Protein 7BYY (pdb70)

Sequence (708 aa):
TLPIVLSCNYQSDITYPGQKQFDCGNPVIDKFVRASLKKSVRNSDCAAKALIDRQSGELIGICTFTAYSLEKQRVSGVLQGSQPSEIGVVRLVMLGVARKYQKRGFDQDLLCDFFEHVKIIHQALPIKGVYLDADPAAINFYARLGFVQLSATPNAFGAVPMFLAIQHILAALEHHHHHHLPIVLSCNYQSDITYPGQKQFDCGNPVIDKFVRASLKKSVRNSDCAAKALIDRQSGELIGICTFTAYSLEKQRVSGVLQGSQPSEIGVVRLVMLGVARKYQKRGFDQDLLCDFFEHVKIIHQALPIKGVYLDADPAAINFYARLGFVQLSATPNAFGAVPMFLAIQHILAALEHHHHHHIVLSCNYQSDITYPGQKQFDCGNPVIDKFVRASLKKSVRNSDCAAKALIDRQSGELIGICTFTAYSLEKQRVSGVLQGSQPSEIGVVRLVMLGVARKYQKRGFDQDLLCDFFEHVKIIHQALPIKGVYLDADPAAINFYARLGFVQLSATPNAFGAVPMFLAIQHILAALEHHHHHPIVLSCNYQSDITYPGQKQFDCGNPVIDKFVRASLKKSVRNSDCAAKALIDRQSGELIGICTFTAYSLEKQRVSGVLQGSQPSEIGVVRLVMLGVARKYQKRGFDQDLLCDFFEHVKIIHQALPIKGVYLDADPAAINFYARLGFVQLSATPNAFGAVPMFLAIQHILAALEH

Secondary structure (DSSP, 8-state):
---SEEEEEPPTT---TTTTT---S-HHHHHIIIIIHHHHHHTTS-EEEEEEETTT--EEEEEEEEEEEEEGGGTTTTS-S---SEEEEEEEEEEEE-GGG-SSSHHHHHHHHHHHHHHHHHHHS---EEEEEE-GGGHHHHHTTT-EE--S--SSSS-EEEEEEHHHHHHHHHHHHHH-/---EEEEE--TTS--TTTTT---S-HHHHHIIIIIHHHHHHTTS-EEEEEEETTT--EEEEEEEEEEEEETTTTTTTS-S---SEEEEEEEEEEEE-GGGTTSSHHHHHHHHHHHHHHHHHTTS---EEEEEE-HHHHHHHHHTT-EE--S--TTTS-EEEEEEHHHHHHHHHTS----/-EEEEE--SS---TTSSS---S-HHHHHIIIIIHHHHHHTTS-EEEEEEETTT--EEEEEEEEEEEEEHHHHTTSS-S---SEEEEEEEEEEEE-SSSTTSSHHHHHHHHHHHHHHHHHHHS---EEEEEE-GGGHHHHHTTT-EES-SS--SSS-EEEEEEHHHHHHHHHHHHT-/--EEEEE--TTS--TTGGG---SSHHHHHHHHHTHHHHHHTTS-EEEEEEETTT--EEEEEEEEEEEEEGGGTTTTSSS---SEEEEEEEEEEEE-GGGTTSSHHHHHHHHHHHHHHHHHTTS---EEEEEE-TTSHHHHHHTT-EE--SS-SSSS-EEEEEEHHHHHHHTT-

Solvent-accessible surface area: 36130 Å² total; per-residue (Å²): 188,133,75,110,36,64,52,38,69,15,102,23,109,73,70,37,70,37,5,157,126,7,65,8,53,38,102,97,16,13,138,34,2,98,62,40,1,63,141,15,27,148,55,17,34,6,10,3,15,0,1,10,24,93,145,66,18,41,3,2,0,0,0,0,0,18,2,23,9,2,92,92,116,103,2,83,68,36,18,133,66,106,38,46,69,78,2,8,0,0,54,6,53,30,22,7,5,6,142,144,24,65,210,154,42,25,52,86,62,0,2,38,48,0,9,57,21,0,71,95,2,32,121,13,0,19,1,7,0,0,11,4,64,2,40,80,103,28,41,109,26,18,47,164,46,45,6,65,71,44,47,90,89,65,110,118,130,28,12,7,16,0,0,7,5,4,99,114,0,51,61,50,4,98,136,80,93,154,148,166,186,23,128,52,68,72,23,79,12,101,17,129,77,112,9,72,39,12,159,121,12,73,9,44,56,84,105,23,9,145,39,1,89,60,47,0,51,126,13,26,143,66,21,41,10,18,4,22,1,4,7,4,126,141,49,15,35,2,0,0,0,0,1,0,24,3,29,7,2,94,106,135,85,7,75,86,61,20,148,67,104,23,52,96,51,3,10,0,0,60,6,56,32,31,7,12,6,110,145,18,48,177,138,37,24,48,72,76,0,1,52,38,0,13,78,22,0,64,97,1,30,132,13,0,22,1,10,0,0,4,2,40,1,65,74,94,28,31,116,34,14,49,142,45,38,4,61,80,38,47,89,68,54,133,54,206,34,13,7,12,0,0,6,11,6,91,115,1,61,64,56,22,117,150,126,147,134,151,222,141,30,94,50,44,60,12,107,45,112,75,75,50,80,20,2,156,134,3,53,10,55,55,96,84,8,14,136,34,0,100,87,51,0,48,147,15,21,147,51,19,35,10,2,0,37,0,4,17,27,148,154,67,17,69,4,0,0,0,1,2,0,24,3,37,10,8,97,71,150,147,6,70,69,34,26,128,57,92,26,46,78,40,2,2,0,0,52,1,49,37,25,2,8,11,141,150,26,56,198,134,26,19,34,78,67,6,2,48,40,0,17,48,12,0,64,94,2,26,126,16,0,16,0,6,0,0,14,4,31,2,80,72,92,30,30,100,34,16,46,181,64,37,8,77,82,31,48,91,93,82,59,115,200,26,19,6,16,1,2,7,12,7,88,118,1,64,55,56,14,97,129,119,130,122,209,111,110,47,60,78,19,78,11,88,10,116,66,107,15,74,43,2,81,147,8,88,5,48,53,112,108,15,11,151,42,0,100,59,37,0,42,103,15,27,144,67,29,18,15,18,2,38,1,5,10,14,163,128,62,17,32,2,0,1,0,0,2,1,6,0,17,12,4,88,50,159,108,4,78,79,43,33,151,68,100,16,56,71,69,4,10,0,0,48,2,66,27,21,3,23,7,153,146,22,43,177,151,39,27,42,66,61,2,2,59,34,0,10,85,25,0,55,83,2,31,126,16,0,27,0,20,0,0,12,2,42,0,55,98,85,31,34,125,28,16,45,144,48,42,9,67,97,47,44,96,88,79,75,82,196,26,11,19,16,1,0,7,14,14,123,94,0,63,58,64,33,140,201

Organism: Escherichia coli (NCBI:txid562)

B-factor: mean 73.0, std 27.79, range [23.51, 175.71]

Foldseek 3Di:
DDDFKDKDWDALVDDFPCQLQQAFPDVVVRVCSNPPVSVCVVVPVWTKMFIAGPPRRHTFKMWTKDKDKDAPVLQPVPDDDDDDRIFIEIETEDITGRPVCPPPCVSVVRVLVVLVVRVVVCVVPNGFWYKYFDAPVCPVVVVVQAWDFRDCDHDPHNTGIITHTNVSSVVVNVVVVVVD/DFDKDWAWDALVDDAPCQLPQAFPDVVLNVCSNPPPSVCVVVPVWTWIFIARVVRRHTFKIKTKDKDKAAPVQCPPPDDDDDDGIFTAIETEDITGGPVNPPPCVSVVVVLVVLVVVVVVCVVPNHFWYKYFAAPVCPVVVVVVQKDFRDPDNPPPNTGMITHTNVVSVVVNVPDDDDD/DKDKDWDDLPDDFACQLPFAFPDVVVNVCSNPVVSVCVVVVVWIKMFIADPPRRHTFKIKTKDKDWDAVLLVPPPDPDDDDGIFIAIETEDIGGGPVCPPVPVSVVVVLVVLVVRVVVCVVPNHQWYKYFAAPVCPVVVVVVPWAFSDDDHDPPGTGIITDGNVVSVVVNVVVVVD/DDKDWAWDALVDDAPCQLVFAFPDVVVSVCRNPPVSPCVVVLVWTWIFIAPPVHRHTFKIKIKDKDKDACVQCVVPDPDDDDRIFIAIETEDITGGPVCPPPCVSVVVVLVVLVVVVVVCVVPNGFWYKYFAAPPCPVVVVVVAKDFRDDAHPPPRTTMIIHGNVVSVVVNVD

Structure (mmCIF, N/CA/C/O backbone):
data_7BYY
#
_entry.id   7BYY
#
_cell.length_a   70.180
_cell.length_b   45.220
_cell.length_c   120.380
_cell.angle_alpha   90.000
_cell.angle_beta   92.770
_cell.angle_gamma   90.000
#
_symmetry.space_group_name_H-M   'P 1 21 1'
#
loop_
_entity.id
_entity.type
_entity.pdbx_description
1 polymer Acetyltransferase
2 water water
#
loop_
_atom_site.group_PDB
_atom_site.id
_atom_site.type_symbol
_atom_site.label_atom_id
_atom_site.label_alt_id
_atom_site.label_comp_id
_atom_site.label_asym_id
_atom_site.label_entity_id
_atom_site.label_seq_id
_atom_site.pdbx_PDB_ins_code
_atom_site.Cartn_x
_atom_site.Cartn_y
_atom_site.Cartn_z
_atom_site.occupancy
_atom_site.B_iso_or_equiv
_atom_site.auth_seq_id
_atom_site.auth_comp_id
_atom_site.auth_asym_id
_atom_site.auth_atom_id
_atom_site.pdbx_PDB_model_num
ATOM 1 N N . THR A 1 9 ? 49.561 -48.149 82.347 1.00 109.48 9 THR A N 1
ATOM 2 C CA . THR A 1 9 ? 50.491 -47.035 82.196 1.00 109.13 9 THR A CA 1
ATOM 3 C C . THR A 1 9 ? 49.925 -45.974 81.256 1.00 109.02 9 THR A C 1
ATOM 4 O O . THR A 1 9 ? 50.173 -46.000 80.050 1.00 109.34 9 THR A O 1
ATOM 8 N N . LEU A 1 10 ? 49.165 -45.040 81.823 1.00 108.79 10 LEU A N 1
ATOM 9 C CA . LEU A 1 10 ? 48.538 -43.997 81.029 1.00 105.00 10 LEU A CA 1
ATOM 10 C C . LEU A 1 10 ? 49.588 -43.027 80.485 1.00 100.35 10 LEU A C 1
ATOM 11 O O . LEU A 1 10 ? 50.587 -42.742 81.150 1.00 100.90 10 LEU A O 1
ATOM 16 N N . PRO A 1 11 ? 49.381 -42.507 79.276 1.00 92.02 11 PRO A N 1
ATOM 17 C CA . PRO A 1 11 ? 50.339 -41.548 78.717 1.00 85.37 11 PRO A CA 1
ATOM 18 C C . PRO A 1 11 ? 50.372 -40.262 79.525 1.00 77.92 11 PRO A C 1
ATOM 19 O O . PRO A 1 11 ? 49.378 -39.846 80.125 1.00 78.53 11 PRO A O 1
ATOM 23 N N . ILE A 1 12 ? 51.541 -39.631 79.536 1.00 70.47 12 ILE A N 1
ATOM 24 C CA . ILE A 1 12 ? 51.743 -38.437 80.349 1.00 66.13 12 ILE A CA 1
ATOM 25 C C . ILE A 1 12 ? 51.324 -37.177 79.603 1.00 58.95 12 ILE A C 1
ATOM 26 O O . ILE A 1 12 ? 50.685 -36.293 80.179 1.00 57.69 12 ILE A O 1
ATOM 31 N N . VAL A 1 13 ? 51.664 -37.076 78.322 1.00 54.29 13 VAL A N 1
ATOM 32 C CA . VAL A 1 13 ? 51.232 -35.968 77.481 1.00 50.61 13 VAL A CA 1
ATOM 33 C C . VAL A 1 13 ? 50.232 -36.495 76.462 1.00 50.53 13 VAL A C 1
ATOM 34 O O . VAL A 1 13 ? 50.256 -37.671 76.082 1.00 50.94 13 VAL A O 1
ATOM 38 N N . LEU A 1 14 ? 49.338 -35.611 76.025 1.00 50.81 14 LEU A N 1
ATOM 39 C CA . LEU A 1 14 ? 48.286 -35.958 75.084 1.00 48.15 14 LEU A CA 1
ATOM 40 C C . LEU A 1 14 ? 48.356 -35.050 73.865 1.00 45.88 14 LEU A C 1
ATOM 41 O O . LEU A 1 14 ? 48.715 -33.873 73.965 1.00 44.17 14 LEU A O 1
ATOM 46 N N . SER A 1 15 ? 48.016 -35.614 72.710 1.00 49.92 15 SER A N 1
ATOM 47 C CA . SER A 1 15 ? 47.932 -34.868 71.463 1.00 52.79 15 SER A CA 1
ATOM 48 C C . SER A 1 15 ? 46.467 -34.596 71.148 1.00 52.47 15 SER A C 1
ATOM 49 O O . SER A 1 15 ? 45.651 -35.524 71.123 1.00 50.14 15 SER A O 1
ATOM 52 N N . CYS A 1 16 ? 46.135 -33.327 70.920 1.00 54.00 16 CYS A N 1
ATOM 53 C CA . CYS A 1 16 ? 44.759 -32.924 70.674 1.00 55.03 16 CYS A CA 1
ATOM 54 C C . CYS A 1 16 ? 44.708 -31.929 69.528 1.00 53.85 16 CYS A C 1
ATOM 55 O O . CYS A 1 16 ? 45.599 -31.087 69.389 1.00 55.04 16 CYS A O 1
ATOM 58 N N . ASN A 1 17 ? 43.666 -32.036 68.707 1.00 50.82 17 ASN A N 1
ATOM 59 C CA . ASN A 1 17 ? 43.321 -30.958 67.790 1.00 46.90 17 ASN A CA 1
ATOM 60 C C . ASN A 1 17 ? 42.759 -29.800 68.599 1.00 43.26 17 ASN A C 1
ATOM 61 O O . ASN A 1 17 ? 41.727 -29.946 69.261 1.00 43.26 17 ASN A O 1
ATOM 66 N N . TYR A 1 18 ? 43.441 -28.659 68.565 1.00 42.94 18 TYR A N 1
ATOM 67 C CA . TYR A 1 18 ? 43.064 -27.554 69.436 1.00 46.30 18 TYR A CA 1
ATOM 68 C C . TYR A 1 18 ? 41.662 -27.060 69.107 1.00 52.67 18 TYR A C 1
ATOM 69 O O . TYR A 1 18 ? 41.336 -26.798 67.945 1.00 51.84 18 TYR A O 1
ATOM 78 N N . GLN A 1 19 ? 40.833 -26.933 70.139 1.00 62.66 19 GLN A N 1
ATOM 79 C CA . GLN A 1 19 ? 39.481 -26.407 70.010 1.00 65.95 19 GLN A CA 1
ATOM 80 C C . GLN A 1 19 ? 39.488 -24.926 70.365 1.00 66.20 19 GLN A C 1
ATOM 81 O O . GLN A 1 19 ? 40.044 -24.533 71.396 1.00 67.29 19 GLN A O 1
ATOM 87 N N . SER A 1 20 ? 38.866 -24.109 69.509 1.00 60.93 20 SER A N 1
ATOM 88 C CA . SER A 1 20 ? 38.896 -22.662 69.694 1.00 57.39 20 SER A CA 1
ATOM 89 C C . SER A 1 20 ? 38.178 -22.209 70.959 1.00 50.23 20 SER A C 1
ATOM 90 O O . SER A 1 20 ? 38.465 -21.114 71.455 1.00 45.25 20 SER A O 1
ATOM 93 N N . ASP A 1 21 ? 37.262 -23.015 71.494 1.00 48.29 21 ASP A N 1
ATOM 94 C CA . ASP A 1 21 ? 36.517 -22.654 72.693 1.00 49.72 21 ASP A CA 1
ATOM 95 C C . ASP A 1 21 ? 37.173 -23.157 73.973 1.00 45.57 21 ASP A C 1
ATOM 96 O O . ASP A 1 21 ? 36.544 -23.114 75.036 1.00 46.03 21 ASP A O 1
ATOM 101 N N . ILE A 1 22 ? 38.420 -23.616 73.900 1.00 42.49 22 ILE A N 1
ATOM 102 C CA . ILE A 1 22 ? 39.142 -24.147 75.048 1.00 40.10 22 ILE A CA 1
ATOM 103 C C . ILE A 1 22 ? 40.368 -23.278 75.295 1.00 36.00 22 ILE A C 1
ATOM 104 O O . ILE A 1 22 ? 41.026 -22.835 74.348 1.00 34.98 22 ILE A O 1
ATOM 109 N N . THR A 1 23 ? 40.657 -23.015 76.569 1.00 37.29 23 THR A N 1
ATOM 110 C CA . THR A 1 23 ? 41.849 -22.277 76.979 1.00 37.49 23 THR A CA 1
ATOM 111 C C . THR A 1 23 ? 42.588 -23.107 78.018 1.00 41.70 23 THR A C 1
ATOM 112 O O . THR A 1 23 ? 42.109 -23.263 79.146 1.00 39.18 23 THR A O 1
ATOM 116 N N . TYR A 1 24 ? 43.753 -23.630 77.644 1.00 41.21 24 TYR A N 1
ATOM 117 C CA . TYR A 1 24 ? 44.547 -24.451 78.543 1.00 41.11 24 TYR A CA 1
ATOM 118 C C . TYR A 1 24 ? 45.373 -23.582 79.487 1.00 38.07 24 TYR A C 1
ATOM 119 O O . TYR A 1 24 ? 45.662 -22.420 79.186 1.00 38.12 24 TYR A O 1
ATOM 128 N N . PRO A 1 25 ? 45.751 -24.118 80.650 1.00 39.42 25 PRO A N 1
ATOM 129 C CA . PRO A 1 25 ? 46.709 -23.407 81.506 1.00 40.93 25 PRO A CA 1
ATOM 130 C C . PRO A 1 25 ? 48.006 -23.138 80.759 1.00 42.00 25 PRO A C 1
ATOM 131 O O . PRO A 1 25 ? 48.534 -24.006 80.059 1.00 40.29 25 PRO A O 1
ATOM 135 N N . GLY A 1 26 ? 48.513 -21.916 80.907 1.00 43.59 26 GLY A N 1
ATOM 136 C CA . GLY A 1 26 ? 49.707 -21.489 80.213 1.00 42.80 26 GLY A CA 1
ATOM 137 C C . GLY A 1 26 ? 49.481 -20.956 78.816 1.00 43.76 26 GLY A C 1
ATOM 138 O O . GLY A 1 26 ? 50.408 -20.381 78.236 1.00 47.19 26 GLY A O 1
ATOM 139 N N . GLN A 1 27 ? 48.280 -21.114 78.257 1.00 42.93 27 GLN A N 1
ATOM 140 C CA . GLN A 1 27 ? 48.025 -20.643 76.900 1.00 41.13 27 GLN A CA 1
ATOM 141 C C . GLN A 1 27 ? 48.037 -19.118 76.823 1.00 43.70 27 GLN A C 1
ATOM 142 O O . GLN A 1 27 ? 48.493 -18.547 75.825 1.00 40.40 27 GLN A O 1
ATOM 148 N N . LYS A 1 28 ? 47.549 -18.442 77.868 1.00 49.70 28 LYS A N 1
ATOM 149 C CA . LYS A 1 28 ? 47.472 -16.983 77.851 1.00 52.14 28 LYS A CA 1
ATOM 150 C C . LYS A 1 28 ? 48.841 -16.319 77.915 1.00 55.37 28 LYS A C 1
ATOM 151 O O . LYS A 1 28 ? 48.948 -15.124 77.620 1.00 53.95 28 LYS A O 1
ATOM 157 N N . GLN A 1 29 ? 49.878 -17.044 78.336 1.00 62.70 29 GLN A N 1
ATOM 158 C CA . GLN A 1 29 ? 51.237 -16.514 78.308 1.00 66.34 29 GLN A CA 1
ATOM 159 C C . GLN A 1 29 ? 52.151 -17.330 77.399 1.00 65.36 29 GLN A C 1
ATOM 160 O O . GLN A 1 29 ? 52.669 -16.789 76.419 1.00 66.13 29 GLN A O 1
ATOM 166 N N . PHE A 1 30 ? 52.323 -18.625 77.654 1.00 64.38 30 PHE A N 1
ATOM 167 C CA . PHE A 1 30 ? 53.027 -19.536 76.746 1.00 63.09 30 PHE A CA 1
ATOM 168 C C . PHE A 1 30 ? 54.383 -18.973 76.301 1.00 64.16 30 PHE A C 1
ATOM 169 O O . PHE A 1 30 ? 54.597 -18.611 75.146 1.00 67.44 30 PHE A O 1
ATOM 177 N N . ASP A 1 31 ? 55.297 -18.887 77.261 1.00 61.36 31 ASP A N 1
ATOM 178 C CA . ASP A 1 31 ? 56.666 -18.492 76.945 1.00 59.40 31 ASP A CA 1
ATOM 179 C C . ASP A 1 31 ? 57.377 -19.647 76.247 1.00 55.39 31 ASP A C 1
ATOM 180 O O . ASP A 1 31 ? 57.666 -20.675 76.869 1.00 57.70 31 ASP A O 1
ATOM 185 N N . CYS A 1 32 ? 57.674 -19.482 74.956 1.00 49.35 32 CYS A N 1
ATOM 186 C CA . CYS A 1 32 ? 58.303 -20.536 74.172 1.00 48.86 32 CYS A CA 1
ATOM 187 C C . CYS A 1 32 ? 59.629 -20.132 73.537 1.00 50.92 32 CYS A C 1
ATOM 188 O O . CYS A 1 32 ? 60.270 -20.975 72.894 1.00 49.72 32 CYS A O 1
ATOM 191 N N . GLY A 1 33 ? 60.060 -18.879 73.686 1.00 50.98 33 GLY A N 1
ATOM 192 C CA . GLY A 1 33 ? 61.318 -18.419 73.144 1.00 50.87 33 GLY A CA 1
ATOM 193 C C . GLY A 1 33 ? 61.213 -17.714 71.806 1.00 50.15 33 GLY A C 1
ATOM 194 O O . GLY A 1 33 ? 62.159 -17.019 71.413 1.00 51.78 33 GLY A O 1
ATOM 195 N N . ASN A 1 34 ? 60.099 -17.881 71.098 1.00 46.93 34 ASN A N 1
ATOM 196 C CA . ASN A 1 34 ? 59.848 -17.181 69.843 1.00 46.48 34 ASN A CA 1
ATOM 197 C C . ASN A 1 34 ? 58.798 -16.108 70.089 1.00 47.43 34 ASN A C 1
ATOM 198 O O . ASN A 1 34 ? 57.609 -16.436 70.228 1.00 49.32 34 ASN A O 1
ATOM 203 N N . PRO A 1 35 ? 59.174 -14.828 70.154 1.00 46.86 35 PRO A N 1
ATOM 204 C CA . PRO A 1 35 ? 58.180 -13.794 70.492 1.00 43.95 35 PRO A CA 1
ATOM 205 C C . PRO A 1 35 ? 57.031 -13.706 69.503 1.00 40.98 35 PRO A C 1
ATOM 206 O O . PRO A 1 35 ? 55.903 -13.406 69.913 1.00 40.86 35 PRO A O 1
ATOM 210 N N . VAL A 1 36 ? 57.274 -13.961 68.216 1.00 40.54 36 VAL A N 1
ATOM 211 C CA . VAL A 1 36 ? 56.184 -13.952 67.243 1.00 42.17 36 VAL A CA 1
ATOM 212 C C . VAL A 1 36 ? 55.194 -15.070 67.548 1.00 48.34 36 VAL A C 1
ATOM 213 O O . VAL A 1 36 ? 53.978 -14.847 67.601 1.00 50.24 36 VAL A O 1
ATOM 217 N N . ILE A 1 37 ? 55.700 -16.287 67.766 1.00 49.08 37 ILE A N 1
ATOM 218 C CA . ILE A 1 37 ? 54.827 -17.403 68.121 1.00 47.00 37 ILE A CA 1
ATOM 219 C C . ILE A 1 37 ? 54.162 -17.151 69.469 1.00 49.62 37 ILE A C 1
ATOM 220 O O . ILE A 1 37 ? 53.001 -17.523 69.684 1.00 48.43 37 ILE A O 1
ATOM 225 N N . ASP A 1 38 ? 54.880 -16.508 70.393 1.00 54.35 38 ASP A N 1
ATOM 226 C CA . ASP A 1 38 ? 54.318 -16.196 71.705 1.00 55.98 38 ASP A CA 1
ATOM 227 C C . ASP A 1 38 ? 53.061 -15.347 71.578 1.00 55.98 38 ASP A C 1
ATOM 228 O O . ASP A 1 38 ? 52.001 -15.697 72.107 1.00 58.20 38 ASP A O 1
ATOM 233 N N . LYS A 1 39 ? 53.168 -14.211 70.885 1.00 53.34 39 LYS A N 1
ATOM 234 C CA . LYS A 1 39 ? 52.029 -13.314 70.751 1.00 52.69 39 LYS A CA 1
ATOM 235 C C . LYS A 1 39 ? 50.896 -13.928 69.937 1.00 47.03 39 LYS A C 1
ATOM 236 O O . LYS A 1 39 ? 49.738 -13.536 70.120 1.00 45.08 39 LYS A O 1
ATOM 242 N N . PHE A 1 40 ? 51.197 -14.882 69.052 1.00 44.04 40 PHE A N 1
ATOM 243 C CA . PHE A 1 40 ? 50.142 -15.515 68.268 1.00 42.86 40 PHE A CA 1
ATOM 244 C C . PHE A 1 40 ? 49.252 -16.382 69.146 1.00 42.91 40 PHE A C 1
ATOM 245 O O . PHE A 1 40 ? 48.021 -16.288 69.088 1.00 41.77 40 PHE A O 1
ATOM 253 N N . VAL A 1 41 ? 49.863 -17.246 69.958 1.00 44.59 41 VAL A N 1
ATOM 254 C CA . VAL A 1 41 ? 49.091 -18.154 70.798 1.00 44.93 41 VAL A CA 1
ATOM 255 C C . VAL A 1 41 ? 48.312 -17.378 71.852 1.00 46.29 41 VAL A C 1
ATOM 256 O O . VAL A 1 41 ? 47.149 -17.693 72.139 1.00 45.16 41 VAL A O 1
ATOM 260 N N . ARG A 1 42 ? 48.929 -16.348 72.437 1.00 46.69 42 ARG A N 1
ATOM 261 C CA . ARG A 1 42 ? 48.264 -15.615 73.509 1.00 47.51 42 ARG A CA 1
ATOM 262 C C . ARG A 1 42 ? 47.016 -14.901 73.007 1.00 47.18 42 ARG A C 1
ATOM 263 O O . ARG A 1 42 ? 45.955 -14.984 73.635 1.00 47.57 42 ARG A O 1
ATOM 271 N N . ALA A 1 43 ? 47.115 -14.216 71.869 1.00 46.24 43 ALA A N 1
ATOM 272 C CA . ALA A 1 43 ? 46.081 -13.289 71.431 1.00 47.95 43 ALA A CA 1
ATOM 273 C C . ALA A 1 43 ? 45.319 -13.722 70.185 1.00 48.07 43 ALA A C 1
ATOM 274 O O . ALA A 1 43 ? 44.148 -13.364 70.048 1.00 51.59 43 ALA A O 1
ATOM 276 N N . SER A 1 44 ? 45.939 -14.469 69.271 1.00 46.10 44 SER A N 1
ATOM 277 C CA . SER A 1 44 ? 45.353 -14.702 67.957 1.00 48.01 44 SER A CA 1
ATOM 278 C C . SER A 1 44 ? 45.033 -16.157 67.651 1.00 45.54 44 SER A C 1
ATOM 279 O O . SER A 1 44 ? 44.497 -16.437 66.572 1.00 43.40 44 SER A O 1
ATOM 282 N N . LEU A 1 45 ? 45.338 -17.091 68.554 1.00 44.63 45 LEU A N 1
ATOM 283 C CA . LEU A 1 45 ? 45.160 -18.504 68.232 1.00 39.36 45 LEU A CA 1
ATOM 284 C C . LEU A 1 45 ? 43.686 -18.863 68.082 1.00 41.50 45 LEU A C 1
ATOM 285 O O . LEU A 1 45 ? 43.312 -19.602 67.162 1.00 39.85 45 LEU A O 1
ATOM 290 N N . LYS A 1 46 ? 42.836 -18.345 68.972 1.00 43.09 46 LYS A N 1
ATOM 291 C CA . LYS A 1 46 ? 41.424 -18.715 68.962 1.00 42.26 46 LYS A CA 1
ATOM 292 C C . LYS A 1 46 ? 40.733 -18.260 67.681 1.00 43.82 46 LYS A C 1
ATOM 293 O O . LYS A 1 46 ? 39.953 -19.013 67.085 1.00 41.92 46 LYS A O 1
ATOM 299 N N . LYS A 1 47 ? 41.009 -17.034 67.239 1.00 47.08 47 LYS A N 1
ATOM 300 C CA . LYS A 1 47 ? 40.292 -16.488 66.095 1.00 49.37 47 LYS A CA 1
ATOM 301 C C . LYS A 1 47 ? 40.815 -17.017 64.771 1.00 48.21 47 LYS A C 1
ATOM 302 O O . LYS A 1 47 ? 40.076 -17.029 63.781 1.00 48.26 47 LYS A O 1
ATOM 308 N N . SER A 1 48 ? 42.075 -17.448 64.725 1.00 48.12 48 SER A N 1
ATOM 309 C CA . SER A 1 48 ? 42.610 -17.987 63.481 1.00 46.78 48 SER A CA 1
ATOM 310 C C . SER A 1 48 ? 41.895 -19.275 63.090 1.00 44.35 48 SER A C 1
ATOM 311 O O . SER A 1 48 ? 41.433 -19.419 61.953 1.00 44.25 48 SER A O 1
ATOM 314 N N . VAL A 1 49 ? 41.786 -20.224 64.023 1.00 41.04 49 VAL A N 1
ATOM 315 C CA . VAL A 1 49 ? 41.125 -21.483 63.694 1.00 42.36 49 VAL A CA 1
ATOM 316 C C . VAL A 1 49 ? 39.610 -21.334 63.646 1.00 44.71 49 VAL A C 1
ATOM 317 O O . VAL A 1 49 ? 38.938 -22.149 63.002 1.00 46.43 49 VAL A O 1
ATOM 321 N N . ARG A 1 50 ? 39.051 -20.313 64.300 1.00 45.86 50 ARG A N 1
ATOM 322 C CA . ARG A 1 50 ? 37.626 -20.035 64.153 1.00 45.64 50 ARG A CA 1
ATOM 323 C C . ARG A 1 50 ? 37.312 -19.604 62.728 1.00 45.85 50 ARG A C 1
ATOM 324 O O . ARG A 1 50 ? 36.364 -20.102 62.109 1.00 45.77 50 ARG A O 1
ATOM 332 N N . ASN A 1 51 ? 38.109 -18.681 62.188 1.00 49.59 51 ASN A N 1
ATOM 333 C CA . ASN A 1 51 ? 38.038 -18.356 60.769 1.00 50.23 51 ASN A CA 1
ATOM 334 C C . ASN A 1 51 ? 38.417 -19.545 59.899 1.00 48.45 51 ASN A C 1
ATOM 335 O O . ASN A 1 51 ? 38.127 -19.537 58.698 1.00 52.06 51 ASN A O 1
ATOM 340 N N . SER A 1 52 ? 39.031 -20.573 60.486 1.00 45.03 52 SER A N 1
ATOM 341 C CA . SER A 1 52 ? 39.664 -21.661 59.740 1.00 41.74 52 SER A CA 1
ATOM 342 C C . SER A 1 52 ? 40.778 -21.113 58.852 1.00 41.88 52 SER A C 1
ATOM 343 O O . SER A 1 52 ? 40.927 -21.500 57.691 1.00 41.88 5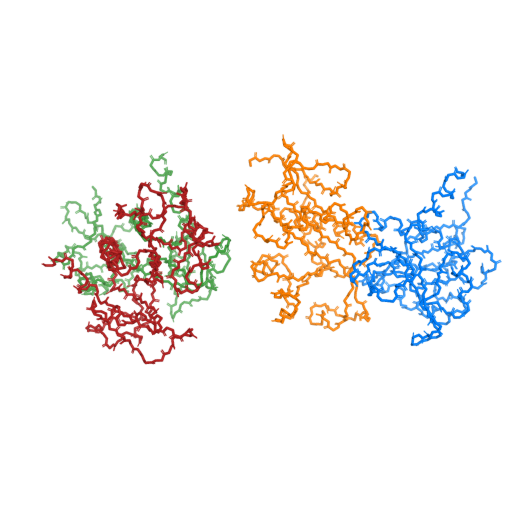2 SER A O 1
ATOM 346 N N . ASP A 1 53 ? 41.554 -20.175 59.406 1.00 41.21 53 ASP A N 1
ATOM 347 C CA . ASP A 1 53 ? 42.798 -19.748 58.779 1.00 40.78 53 ASP A CA 1
ATOM 348 C C . ASP A 1 53 ? 43.873 -20.822 58.866 1.00 37.86 53 ASP A C 1
ATOM 349 O O . ASP A 1 53 ? 44.823 -20.798 58.078 1.00 35.76 53 ASP A O 1
ATOM 354 N N . CYS A 1 54 ? 43.744 -21.752 59.809 1.00 36.32 54 CYS A N 1
ATOM 355 C CA . CYS A 1 54 ? 44.725 -22.805 60.027 1.00 34.24 54 CYS A CA 1
ATOM 356 C C . CYS A 1 54 ? 44.102 -23.853 60.937 1.00 33.16 54 CYS A C 1
ATOM 357 O O . CYS A 1 54 ? 43.058 -23.625 61.555 1.00 34.77 54 CYS A O 1
ATOM 360 N N . ALA A 1 55 ? 44.759 -25.007 61.008 1.00 30.26 55 ALA A N 1
ATOM 361 C CA . ALA A 1 55 ? 44.478 -26.010 62.021 1.00 33.43 55 ALA A CA 1
ATOM 362 C C . ALA A 1 55 ? 45.628 -26.048 63.017 1.00 37.14 55 ALA A C 1
ATOM 363 O O . ALA A 1 55 ? 46.769 -25.717 62.682 1.00 36.79 55 ALA A O 1
ATOM 365 N N . ALA A 1 56 ? 45.321 -26.454 64.246 1.00 40.16 56 ALA A N 1
ATOM 366 C CA . ALA A 1 56 ? 46.290 -26.435 65.331 1.00 40.73 56 ALA A CA 1
ATOM 367 C C . ALA A 1 56 ? 46.358 -27.794 66.009 1.00 42.46 56 ALA A C 1
ATOM 368 O O . ALA A 1 56 ? 45.329 -28.431 66.258 1.00 41.02 56 ALA A O 1
ATOM 370 N N . LYS A 1 57 ? 47.580 -28.228 66.304 1.00 45.20 57 LYS A N 1
ATOM 371 C CA . LYS A 1 57 ? 47.841 -29.429 67.085 1.00 45.23 57 LYS A CA 1
ATOM 372 C C . LYS A 1 57 ? 48.463 -29.021 68.412 1.00 46.06 57 LYS A C 1
ATOM 373 O O . LYS A 1 57 ? 49.431 -28.253 68.437 1.00 47.51 57 LYS A O 1
ATOM 379 N N . ALA A 1 58 ? 47.908 -29.532 69.508 1.00 44.88 58 ALA A N 1
ATOM 380 C CA . ALA A 1 58 ? 48.323 -29.142 70.846 1.00 42.91 58 ALA A CA 1
ATOM 381 C C . ALA A 1 58 ? 48.950 -30.318 71.583 1.00 42.05 58 ALA A C 1
ATOM 382 O O . ALA A 1 58 ? 48.591 -31.478 71.361 1.00 43.77 58 ALA A O 1
ATOM 384 N N . LEU A 1 59 ? 49.895 -29.999 72.464 1.00 40.05 59 LEU A N 1
ATOM 385 C CA . LEU A 1 59 ? 50.484 -30.958 73.392 1.00 36.80 59 LEU A CA 1
ATOM 386 C C . LEU A 1 59 ? 50.073 -30.554 74.800 1.00 36.01 59 LEU A C 1
ATOM 387 O O . LEU A 1 59 ? 50.561 -29.552 75.332 1.00 36.70 59 LEU A O 1
ATOM 392 N N . ILE A 1 60 ? 49.181 -31.333 75.401 1.00 35.80 60 ILE A N 1
ATOM 393 C CA . ILE A 1 60 ? 48.620 -31.032 76.711 1.00 38.02 60 ILE A CA 1
ATOM 394 C C . ILE A 1 60 ? 49.165 -32.032 77.720 1.00 42.41 60 ILE A C 1
ATOM 395 O O . ILE A 1 60 ? 49.314 -33.221 77.414 1.00 41.56 60 ILE A O 1
ATOM 400 N N . ASP A 1 61 ? 49.481 -31.543 78.917 1.00 46.41 61 ASP A N 1
ATOM 401 C CA . ASP A 1 61 ? 49.839 -32.420 80.025 1.00 48.56 61 ASP A CA 1
ATOM 402 C C . ASP A 1 61 ? 48.565 -33.020 80.602 1.00 49.11 61 ASP A C 1
ATOM 403 O O . ASP A 1 61 ? 47.649 -32.286 80.984 1.00 51.77 61 ASP A O 1
ATOM 408 N N . ARG A 1 62 ? 48.497 -34.351 80.658 1.00 48.92 62 ARG A N 1
ATOM 409 C CA . ARG A 1 62 ? 47.281 -34.995 81.143 1.00 50.14 62 ARG A CA 1
ATOM 410 C C . ARG A 1 62 ? 47.006 -34.649 82.600 1.00 51.16 62 ARG A C 1
ATOM 411 O O . ARG A 1 62 ? 45.843 -34.518 82.999 1.00 52.85 62 ARG A O 1
ATOM 419 N N . GLN A 1 63 ? 48.056 -34.474 83.402 1.00 52.94 63 GLN A N 1
ATOM 420 C CA . GLN A 1 63 ? 47.871 -34.218 84.825 1.00 57.01 63 GLN A CA 1
ATOM 421 C C . GLN A 1 63 ? 47.428 -32.782 85.081 1.00 54.79 63 GLN A C 1
ATOM 422 O O . GLN A 1 63 ? 46.378 -32.542 85.688 1.00 55.77 63 GLN A O 1
ATOM 428 N N . SER A 1 64 ? 48.215 -31.812 84.616 1.00 51.77 64 SER A N 1
ATOM 429 C CA . SER A 1 64 ? 47.979 -30.409 84.929 1.00 47.79 64 SER A CA 1
ATOM 430 C C . SER A 1 64 ? 47.176 -29.666 83.870 1.00 45.26 64 SER A C 1
ATOM 431 O O . SER A 1 64 ? 46.624 -28.602 84.171 1.00 45.77 64 SER A O 1
ATOM 434 N N . GLY A 1 65 ? 47.104 -30.184 82.645 1.00 42.08 65 GLY A N 1
ATOM 435 C CA . GLY A 1 65 ? 46.396 -29.510 81.577 1.00 38.83 65 GLY A CA 1
ATOM 436 C C . GLY A 1 65 ? 47.180 -28.432 80.865 1.00 38.75 65 GLY A C 1
ATOM 437 O O . GLY A 1 65 ? 46.639 -27.805 79.945 1.00 36.63 65 GLY A O 1
ATOM 438 N N . GLU A 1 66 ? 48.438 -28.210 81.243 1.00 46.38 66 GLU A N 1
ATOM 439 C CA . GLU A 1 66 ? 49.218 -27.100 80.711 1.00 45.09 66 GLU A CA 1
ATOM 440 C C . GLU A 1 66 ? 49.533 -27.293 79.230 1.00 40.59 66 GLU A C 1
ATOM 441 O O . GLU A 1 66 ? 49.695 -28.415 78.739 1.00 38.88 66 GLU A O 1
ATOM 447 N N . LEU A 1 67 ? 49.626 -26.172 78.520 1.00 38.91 67 LEU A N 1
ATOM 448 C CA . LEU A 1 67 ? 49.928 -26.175 77.091 1.00 36.87 67 LEU A CA 1
ATOM 449 C C . LEU A 1 67 ? 51.433 -26.334 76.925 1.00 38.51 67 LEU A C 1
ATOM 450 O O . LEU A 1 67 ? 52.199 -25.393 77.145 1.00 40.61 67 LEU A O 1
ATOM 455 N N . ILE A 1 68 ? 51.861 -27.534 76.536 1.00 37.26 68 ILE A N 1
ATOM 456 C CA . ILE A 1 68 ? 53.286 -27.803 76.381 1.00 35.82 68 ILE A CA 1
ATOM 457 C C . ILE A 1 68 ? 53.787 -27.283 75.041 1.00 35.12 68 ILE A C 1
ATOM 458 O O . ILE A 1 68 ? 54.810 -26.592 74.966 1.00 34.12 68 ILE A O 1
ATOM 463 N N . GLY A 1 69 ? 53.075 -27.601 73.965 1.00 35.50 69 GLY A N 1
ATOM 464 C CA . GLY A 1 69 ? 53.469 -27.144 72.647 1.00 35.62 69 GLY A CA 1
ATOM 465 C C . GLY A 1 69 ? 52.264 -26.881 71.771 1.00 36.57 69 GLY A C 1
ATOM 466 O O . GLY A 1 69 ? 51.150 -27.341 72.044 1.00 37.14 69 GLY A O 1
ATOM 467 N N . ILE A 1 70 ? 52.506 -26.123 70.703 1.00 38.34 70 ILE A N 1
ATOM 468 C CA . ILE A 1 70 ? 51.484 -25.803 69.718 1.00 39.53 70 ILE A CA 1
ATOM 469 C C . ILE A 1 70 ? 52.071 -26.021 68.330 1.00 39.41 70 ILE A C 1
ATOM 470 O O . ILE A 1 70 ? 53.289 -26.040 68.137 1.00 34.73 70 ILE A O 1
ATOM 475 N N . CYS A 1 71 ? 51.179 -26.191 67.357 1.00 41.33 71 CYS A N 1
ATOM 476 C CA . CYS A 1 71 ? 51.606 -26.459 65.988 1.00 40.07 71 CYS A CA 1
ATOM 477 C C . CYS A 1 71 ? 50.466 -26.096 65.048 1.00 38.73 71 CYS A C 1
ATOM 478 O O . CYS A 1 71 ? 49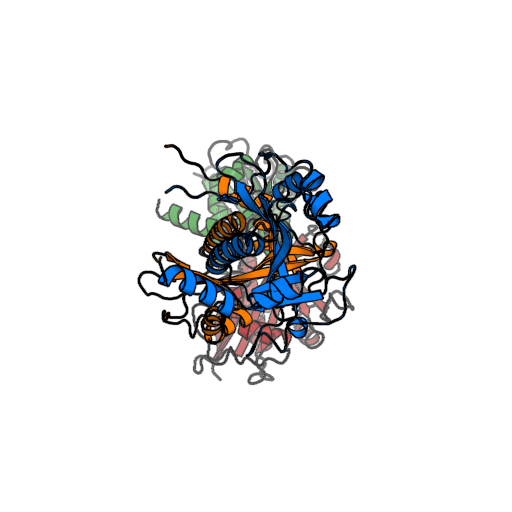.442 -26.785 65.031 1.00 40.95 71 CYS A O 1
ATOM 481 N N . THR A 1 72 ? 50.644 -25.037 64.263 1.00 35.88 72 THR A N 1
ATOM 482 C CA . THR A 1 72 ? 49.621 -24.578 63.334 1.00 37.23 72 THR A CA 1
ATOM 483 C C . THR A 1 72 ? 50.076 -24.787 61.895 1.00 40.09 72 THR A C 1
ATOM 484 O O . THR A 1 72 ? 51.264 -24.678 61.576 1.00 42.15 72 THR A O 1
ATOM 488 N N . PHE A 1 73 ? 49.111 -25.076 61.024 1.00 40.12 73 PHE A N 1
ATOM 489 C CA . PHE A 1 73 ? 49.417 -25.426 59.645 1.00 38.02 73 PHE A CA 1
ATOM 490 C C . PHE A 1 73 ? 48.218 -25.094 58.767 1.00 35.81 73 PHE A C 1
ATOM 491 O O . PHE A 1 73 ? 47.074 -25.098 59.230 1.00 37.41 73 PHE A O 1
ATOM 499 N N . THR A 1 74 ? 48.498 -24.794 57.499 1.00 33.64 74 THR A N 1
ATOM 500 C CA . THR A 1 74 ? 47.486 -24.427 56.515 1.00 33.05 74 THR A CA 1
ATOM 501 C C . THR A 1 74 ? 47.720 -25.215 55.232 1.00 32.13 74 THR A C 1
ATOM 502 O O . THR A 1 74 ? 48.646 -26.024 55.131 1.00 31.42 74 THR A O 1
ATOM 506 N N . ALA A 1 75 ? 46.871 -24.969 54.241 1.00 34.95 75 ALA A N 1
ATOM 507 C CA . ALA A 1 75 ? 47.093 -25.479 52.896 1.00 36.86 75 ALA A CA 1
ATOM 508 C C . ALA A 1 75 ? 47.871 -24.452 52.083 1.00 38.26 75 ALA A C 1
ATOM 509 O O . ALA A 1 75 ? 47.728 -23.242 52.277 1.00 41.15 75 ALA A O 1
ATOM 511 N N . TYR A 1 76 ? 48.701 -24.945 51.169 1.00 38.14 76 TYR A N 1
ATOM 512 C CA . TYR A 1 76 ? 49.635 -24.078 50.467 1.00 41.92 76 TYR A CA 1
ATOM 513 C C . TYR A 1 76 ? 50.028 -24.736 49.153 1.00 44.19 76 TYR A C 1
ATOM 514 O O . TYR A 1 76 ? 49.954 -25.957 49.002 1.00 45.44 76 TYR A O 1
ATOM 523 N N . SER A 1 77 ? 50.445 -23.905 48.200 1.00 46.94 77 SER A N 1
ATOM 524 C CA . SER A 1 77 ? 50.877 -24.385 46.896 1.00 49.87 77 SER A CA 1
ATOM 525 C C . SER A 1 77 ? 52.132 -23.636 46.476 1.00 51.69 77 SER A C 1
ATOM 526 O O . SER A 1 77 ? 52.266 -22.437 46.738 1.00 49.25 77 SER A O 1
ATOM 529 N N . LEU A 1 78 ? 53.047 -24.352 45.823 1.00 54.74 78 LEU A N 1
ATOM 530 C CA . LEU A 1 78 ? 54.316 -23.799 45.375 1.00 55.43 78 LEU A CA 1
ATOM 531 C C . LEU A 1 78 ? 54.524 -24.108 43.901 1.00 57.98 78 LEU A C 1
ATOM 532 O O . LEU A 1 78 ? 54.011 -25.102 43.381 1.00 57.79 78 LEU A O 1
ATOM 537 N N . GLU A 1 79 ? 55.288 -23.248 43.235 1.00 62.11 79 GLU A N 1
ATOM 538 C CA . GLU A 1 79 ? 55.713 -23.522 41.872 1.00 67.15 79 GLU A CA 1
ATOM 539 C C . GLU A 1 79 ? 56.823 -24.567 41.871 1.00 67.10 79 GLU A C 1
ATOM 540 O O . GLU A 1 79 ? 57.583 -24.698 42.835 1.00 64.96 79 GLU A O 1
ATOM 546 N N . LYS A 1 80 ? 56.915 -25.312 40.767 1.00 71.67 80 LYS A N 1
ATOM 547 C CA . LYS A 1 80 ? 57.905 -26.380 40.670 1.00 77.19 80 LYS A CA 1
ATOM 548 C C . LYS A 1 80 ? 59.337 -25.860 40.723 1.00 81.38 80 LYS A C 1
ATOM 549 O O . LYS A 1 80 ? 60.253 -26.641 41.004 1.00 80.85 80 LYS A O 1
ATOM 555 N N . GLN A 1 81 ? 59.554 -24.567 40.469 1.00 85.22 81 GLN A N 1
ATOM 556 C CA . GLN A 1 81 ? 60.916 -24.043 40.451 1.00 89.44 81 GLN A CA 1
ATOM 557 C C . GLN A 1 81 ? 61.518 -24.001 41.852 1.00 87.80 81 GLN A C 1
ATOM 558 O O . GLN A 1 81 ? 62.701 -24.312 42.034 1.00 89.75 81 GLN A O 1
ATOM 564 N N . ARG A 1 82 ? 60.723 -23.622 42.856 1.00 82.13 82 ARG A N 1
ATOM 565 C CA . ARG A 1 82 ? 61.232 -23.484 44.217 1.00 77.40 82 ARG A CA 1
ATOM 566 C C . ARG A 1 82 ? 61.590 -24.819 44.855 1.00 70.68 82 ARG A C 1
ATOM 567 O O . ARG A 1 82 ? 62.150 -24.831 45.957 1.00 66.06 82 ARG A O 1
ATOM 575 N N . VAL A 1 83 ? 61.287 -25.932 44.195 1.00 69.47 83 VAL A N 1
ATOM 576 C CA . VAL A 1 83 ? 61.531 -27.257 44.751 1.00 67.47 83 VAL A CA 1
ATOM 577 C C . VAL A 1 83 ? 62.430 -28.112 43.865 1.00 76.74 83 VAL A C 1
ATOM 578 O O . VAL A 1 83 ? 63.035 -29.076 44.367 1.00 80.82 83 VAL A O 1
ATOM 582 N N . SER A 1 84 ? 62.601 -27.749 42.589 1.00 80.32 84 SER A N 1
ATOM 583 C CA . SER A 1 84 ? 63.510 -28.450 41.683 1.00 83.87 84 SER A CA 1
ATOM 584 C C . SER A 1 84 ? 64.857 -28.708 42.345 1.00 86.28 84 SER A C 1
ATOM 585 O O . SER A 1 84 ? 65.497 -27.790 42.867 1.00 85.95 84 SER A O 1
ATOM 588 N N . GLY A 1 85 ? 65.288 -29.965 42.305 1.00 88.50 85 GLY A N 1
ATOM 589 C CA . GLY A 1 85 ? 66.399 -30.433 43.099 1.00 91.23 85 GLY A CA 1
ATOM 590 C C . GLY A 1 85 ? 65.992 -31.240 44.314 1.00 91.45 85 GLY A C 1
ATOM 591 O O . GLY A 1 85 ? 66.854 -31.878 44.931 1.00 92.36 85 GLY A O 1
ATOM 592 N N . VAL A 1 86 ? 64.702 -31.237 44.670 1.00 90.61 86 VAL A N 1
ATOM 593 C CA . VAL A 1 86 ? 64.178 -32.016 45.786 1.00 87.53 86 VAL A CA 1
ATOM 594 C C . VAL A 1 86 ? 63.091 -32.985 45.332 1.00 87.45 86 VAL A C 1
ATOM 595 O O . VAL A 1 86 ? 63.109 -34.167 45.690 1.00 87.32 86 VAL A O 1
ATOM 599 N N . LEU A 1 87 ? 62.122 -32.501 44.557 1.00 88.75 87 LEU A N 1
ATOM 600 C CA . LEU A 1 87 ? 61.070 -33.364 44.020 1.00 90.40 87 LEU A CA 1
ATOM 601 C C . LEU A 1 87 ? 61.560 -33.916 42.689 1.00 96.79 87 LEU A C 1
ATOM 602 O O . LEU A 1 87 ? 61.599 -33.199 41.687 1.00 99.74 87 LEU A O 1
ATOM 607 N N . GLN A 1 88 ? 61.935 -35.190 42.669 1.00 99.08 88 GLN A N 1
ATOM 608 C CA . GLN A 1 88 ? 62.528 -35.758 41.472 1.00 102.56 88 GLN A CA 1
ATOM 609 C C . GLN A 1 88 ? 61.444 -36.307 40.558 1.00 100.98 88 GLN A C 1
ATOM 610 O O . GLN A 1 88 ? 60.331 -36.639 40.986 1.00 98.75 88 GLN A O 1
ATOM 616 N N . GLY A 1 89 ? 61.792 -36.419 39.284 1.00 99.90 89 GLY A N 1
ATOM 617 C CA . GLY A 1 89 ? 60.842 -36.904 38.308 1.00 97.56 89 GLY A CA 1
ATOM 618 C C . GLY A 1 89 ? 59.980 -35.788 37.772 1.00 94.68 89 GLY A C 1
ATOM 619 O O . GLY A 1 89 ? 60.091 -34.621 38.157 1.00 93.77 89 GLY A O 1
ATOM 620 N N . SER A 1 90 ? 59.101 -36.165 36.850 1.00 91.56 90 SER A N 1
ATOM 621 C CA . SER A 1 90 ? 58.178 -35.210 36.258 1.00 87.81 90 SER A CA 1
ATOM 622 C C . SER A 1 90 ? 57.176 -34.732 37.301 1.00 82.39 90 SER A C 1
ATOM 623 O O . SER A 1 90 ? 56.542 -35.540 37.987 1.00 81.07 90 SER A O 1
ATOM 626 N N . GLN A 1 91 ? 57.037 -33.415 37.420 1.00 79.29 91 GLN A N 1
ATOM 627 C CA . GLN A 1 91 ? 56.163 -32.797 38.403 1.00 74.48 91 GLN A CA 1
ATOM 628 C C . GLN A 1 91 ? 55.333 -31.701 37.753 1.00 72.19 91 GLN A C 1
ATOM 629 O O . GLN A 1 91 ? 55.790 -31.041 36.814 1.00 72.56 91 GLN A O 1
ATOM 635 N N . PRO A 1 92 ? 54.108 -31.489 38.230 1.00 68.41 92 PRO A N 1
ATOM 636 C CA . PRO A 1 92 ? 53.249 -30.457 37.638 1.00 68.11 92 PRO A CA 1
ATOM 637 C C . PRO A 1 92 ? 53.749 -29.055 37.957 1.00 68.07 92 PRO A C 1
ATOM 638 O O . PRO A 1 92 ? 54.575 -28.834 38.845 1.00 68.08 92 PRO A O 1
ATOM 642 N N . SER A 1 93 ? 53.219 -28.090 37.200 1.00 67.75 93 SER A N 1
ATOM 643 C CA . SER A 1 93 ? 53.642 -26.701 37.351 1.00 66.62 93 SER A CA 1
ATOM 644 C C . SER A 1 93 ? 53.323 -26.158 38.738 1.00 60.35 93 SER A C 1
ATOM 645 O O . SER A 1 93 ? 54.074 -25.332 39.268 1.00 59.60 93 SER A O 1
ATOM 648 N N . GLU A 1 94 ? 52.223 -26.604 39.338 1.00 56.70 94 GLU A N 1
ATOM 649 C CA . GLU A 1 94 ? 51.837 -26.208 40.685 1.00 55.33 94 GLU A CA 1
ATOM 650 C C . GLU A 1 94 ? 51.945 -27.414 41.607 1.00 51.68 94 GLU A C 1
ATOM 651 O O . GLU A 1 94 ? 51.472 -28.505 41.269 1.00 49.12 94 GLU A O 1
ATOM 657 N N . ILE A 1 95 ? 52.564 -27.216 42.766 1.00 51.95 95 ILE A N 1
ATOM 658 C CA . ILE A 1 95 ? 52.830 -28.285 43.723 1.00 51.06 95 ILE A CA 1
ATOM 659 C C . ILE A 1 95 ? 52.027 -27.988 44.982 1.00 46.96 95 ILE A C 1
ATOM 660 O O . ILE A 1 95 ? 52.286 -26.998 45.676 1.00 47.36 95 ILE A O 1
ATOM 665 N N . GLY A 1 96 ? 51.049 -28.846 45.284 1.00 41.07 96 GLY A N 1
ATOM 666 C CA . GLY A 1 96 ? 50.255 -28.697 46.489 1.00 36.73 96 GLY A CA 1
ATOM 667 C C . GLY A 1 96 ? 50.931 -29.373 47.664 1.00 35.77 96 GLY A C 1
ATOM 668 O O . GLY A 1 96 ? 51.332 -30.537 47.576 1.00 37.82 96 GLY A O 1
ATOM 669 N N . VAL A 1 97 ? 51.074 -28.630 48.764 1.00 32.75 97 VAL A N 1
ATOM 670 C CA . VAL A 1 97 ? 51.727 -29.121 49.973 1.00 33.22 97 VAL A CA 1
ATOM 671 C C . VAL A 1 97 ? 50.961 -28.619 51.190 1.00 30.34 97 VAL A C 1
ATOM 672 O O . VAL A 1 97 ? 50.086 -27.757 51.095 1.00 30.60 97 VAL A O 1
ATOM 676 N N . VAL A 1 98 ? 51.315 -29.164 52.348 1.00 28.28 98 VAL A N 1
ATOM 677 C CA . VAL A 1 98 ? 50.850 -28.652 53.630 1.00 30.90 98 VAL A CA 1
ATOM 678 C C . VAL A 1 98 ? 51.969 -27.806 54.219 1.00 35.76 98 VAL A C 1
ATOM 679 O O . VAL A 1 98 ? 53.096 -28.286 54.384 1.00 37.34 98 VAL A O 1
ATOM 683 N N . ARG A 1 99 ? 51.674 -26.547 54.527 1.00 36.69 99 ARG A N 1
ATOM 684 C CA . ARG A 1 99 ? 52.679 -25.657 55.090 1.00 39.35 99 ARG A CA 1
ATOM 685 C C . ARG A 1 99 ? 52.623 -25.694 56.611 1.00 39.95 99 ARG A C 1
ATOM 686 O O . ARG A 1 99 ? 51.552 -25.535 57.205 1.00 39.90 99 ARG A O 1
ATOM 694 N N . LEU A 1 100 ? 53.781 -25.909 57.232 1.00 36.89 100 LEU A N 1
ATOM 695 C CA . LEU A 1 100 ? 53.935 -25.770 58.675 1.00 36.12 100 LEU A CA 1
ATOM 696 C C . LEU A 1 100 ? 54.327 -24.326 58.958 1.00 39.68 100 LEU A C 1
ATOM 697 O O . LEU A 1 100 ? 55.427 -23.892 58.600 1.00 43.49 100 LEU A O 1
ATOM 702 N N . VAL A 1 101 ? 53.425 -23.572 59.580 1.00 39.68 101 VAL A N 1
ATOM 703 C CA . VAL A 1 101 ? 53.663 -22.150 59.787 1.00 45.51 101 VAL A CA 1
ATOM 704 C C . VAL A 1 101 ? 54.166 -21.830 61.191 1.00 53.08 101 VAL A C 1
ATOM 705 O O . VAL A 1 101 ? 54.768 -20.764 61.390 1.00 56.73 101 VAL A O 1
ATOM 709 N N . MET A 1 102 ? 53.963 -22.721 62.159 1.00 57.47 102 MET A N 1
ATOM 710 C CA . MET A 1 102 ? 54.400 -22.455 63.521 1.00 58.49 102 MET A CA 1
ATOM 711 C C . MET A 1 102 ? 54.499 -23.764 64.283 1.00 57.89 102 MET A C 1
ATOM 712 O O . MET A 1 102 ? 53.634 -24.634 64.147 1.00 60.66 102 MET A O 1
ATOM 717 N N . LEU A 1 103 ? 55.556 -23.894 65.081 1.00 50.54 103 LEU A N 1
ATOM 718 C CA . LEU A 1 103 ? 55.657 -25.002 66.025 1.00 47.41 103 LEU A CA 1
ATOM 719 C C . LEU A 1 103 ? 56.563 -24.546 67.157 1.00 47.82 103 LEU A C 1
ATOM 720 O O . LEU A 1 103 ? 57.765 -24.351 66.950 1.00 52.09 103 LEU A O 1
ATOM 725 N N . GLY A 1 104 ? 55.984 -24.361 68.328 1.00 43.52 104 GLY A N 1
ATOM 726 C CA . GLY A 1 104 ? 56.735 -23.916 69.488 1.00 41.40 104 GLY A CA 1
ATOM 727 C C . GLY A 1 104 ? 56.450 -24.781 70.695 1.00 38.82 104 GLY A C 1
ATOM 728 O O . GLY A 1 104 ? 55.321 -25.224 70.903 1.00 37.39 104 GLY A O 1
ATOM 729 N N . VAL A 1 105 ? 57.494 -25.021 71.484 1.00 37.49 105 VAL A N 1
ATOM 730 C CA . VAL A 1 105 ? 57.398 -25.739 72.749 1.00 34.18 105 VAL A CA 1
ATOM 731 C C . VAL A 1 105 ? 57.677 -24.746 73.866 1.00 38.58 105 VAL A C 1
ATOM 732 O O . VAL A 1 105 ? 58.659 -23.996 73.801 1.00 41.35 105 VAL A O 1
ATOM 736 N N . ALA A 1 106 ? 56.813 -24.733 74.880 1.00 41.13 106 ALA A N 1
ATOM 737 C CA . ALA A 1 106 ? 57.013 -23.849 76.019 1.00 44.30 106 ALA A CA 1
ATOM 738 C C . ALA A 1 106 ? 58.385 -24.087 76.641 1.00 48.25 106 ALA A C 1
ATOM 739 O O . ALA A 1 106 ? 58.894 -25.211 76.668 1.00 48.22 106 ALA A O 1
ATOM 741 N N . ARG A 1 107 ? 58.987 -23.006 77.141 1.00 53.00 107 ARG A N 1
ATOM 742 C CA . ARG A 1 107 ? 60.396 -23.052 77.523 1.00 56.21 107 ARG A CA 1
ATOM 743 C C . ARG A 1 107 ? 60.641 -24.005 78.686 1.00 54.45 107 ARG A C 1
ATOM 744 O O . ARG A 1 107 ? 61.684 -24.667 78.741 1.00 55.43 107 ARG A O 1
ATOM 752 N N . LYS A 1 108 ? 59.700 -24.093 79.624 1.00 49.61 108 LYS A N 1
ATOM 753 C CA . LYS A 1 108 ? 59.898 -24.975 80.768 1.00 48.88 108 LYS A CA 1
ATOM 754 C C . LYS A 1 108 ? 59.707 -26.448 80.426 1.00 48.00 108 LYS A C 1
ATOM 755 O O . LYS A 1 108 ? 59.826 -27.291 81.321 1.00 47.80 108 LYS A O 1
ATOM 761 N N . TYR A 1 109 ? 59.414 -26.776 79.165 1.00 46.78 109 TYR A N 1
ATOM 762 C CA . TYR A 1 109 ? 59.396 -28.153 78.690 1.00 44.82 109 TYR A CA 1
ATOM 763 C C . TYR A 1 109 ? 60.428 -28.418 77.605 1.00 43.91 109 TYR A C 1
ATOM 764 O O . TYR A 1 109 ? 60.505 -29.548 77.109 1.00 44.67 109 TYR A O 1
ATOM 773 N N . GLN A 1 110 ? 61.208 -27.416 77.211 1.00 45.66 110 GLN A N 1
ATOM 774 C CA . GLN A 1 110 ? 62.174 -27.595 76.140 1.00 49.74 110 GLN A CA 1
ATOM 775 C C . GLN A 1 110 ? 63.306 -28.520 76.587 1.00 48.88 110 GLN A C 1
ATOM 776 O O . GLN A 1 110 ? 63.405 -28.914 77.753 1.00 47.54 110 GLN A O 1
ATOM 782 N N . LYS A 1 111 ? 64.164 -28.869 75.625 1.00 51.55 111 LYS A N 1
ATOM 783 C CA . LYS A 1 111 ? 65.294 -29.773 75.848 1.00 53.70 111 LYS A CA 1
ATOM 784 C C . LYS A 1 111 ? 64.839 -31.131 76.379 1.00 54.02 111 LYS A C 1
ATOM 785 O O . LYS A 1 111 ? 65.567 -31.795 77.121 1.00 57.27 111 LYS A O 1
ATOM 791 N N . ARG A 1 112 ? 63.632 -31.561 76.000 1.00 49.46 112 ARG A N 1
ATOM 792 C CA . ARG A 1 112 ? 63.097 -32.817 76.510 1.00 47.45 112 ARG A CA 1
ATOM 793 C C . ARG A 1 112 ? 62.435 -33.669 75.433 1.00 44.13 112 ARG A C 1
ATOM 794 O O . ARG A 1 112 ? 61.760 -34.649 75.772 1.00 41.39 112 ARG A O 1
ATOM 802 N N . GLY A 1 113 ? 62.603 -33.336 74.156 1.00 45.80 113 GLY A N 1
ATOM 803 C CA . GLY A 1 113 ? 62.071 -34.140 73.080 1.00 47.84 113 GLY A CA 1
ATOM 804 C C . GLY A 1 113 ? 60.646 -33.829 72.678 1.00 46.51 113 GLY A C 1
ATOM 805 O O . GLY A 1 113 ? 60.153 -34.418 71.707 1.00 34.07 113 GLY A O 1
ATOM 806 N N . PHE A 1 114 ? 59.962 -32.932 73.392 1.00 48.13 114 PHE A N 1
ATOM 807 C CA . PHE A 1 114 ? 58.620 -32.535 72.987 1.00 47.15 114 PHE A CA 1
ATOM 808 C C . PHE A 1 114 ? 58.625 -31.753 71.681 1.00 50.97 114 PHE A C 1
ATOM 809 O O . PHE A 1 114 ? 57.569 -31.610 71.055 1.00 50.24 114 PHE A O 1
ATOM 817 N N . ASP A 1 115 ? 59.787 -31.239 71.266 1.00 57.53 115 ASP A N 1
ATOM 818 C CA . ASP A 1 115 ? 59.925 -30.676 69.927 1.00 58.57 115 ASP A CA 1
ATOM 819 C C . ASP A 1 115 ? 59.539 -31.702 68.865 1.00 57.99 115 ASP A C 1
ATOM 820 O O . ASP A 1 115 ? 58.775 -31.403 67.940 1.00 56.84 115 ASP A O 1
ATOM 825 N N . GLN A 1 116 ? 60.052 -32.930 68.996 1.00 54.89 116 GLN A N 1
ATOM 826 C CA . GLN A 1 116 ? 59.833 -33.965 67.991 1.00 48.41 116 GLN A CA 1
ATOM 827 C C . GLN A 1 116 ? 58.512 -34.697 68.193 1.00 46.12 116 GLN A C 1
ATOM 828 O O . GLN A 1 116 ? 57.900 -35.140 67.214 1.00 44.91 116 GLN A O 1
ATOM 834 N N . ASP A 1 117 ? 58.058 -34.837 69.441 1.00 44.86 117 ASP A N 1
ATOM 835 C CA . ASP A 1 117 ? 56.777 -35.488 69.692 1.00 43.04 117 ASP A CA 1
ATOM 836 C C . ASP A 1 117 ? 55.642 -34.757 68.987 1.00 45.74 117 ASP A C 1
ATOM 837 O O . ASP A 1 117 ? 54.713 -35.386 68.466 1.00 45.01 117 ASP A O 1
ATOM 842 N N . LEU A 1 118 ? 55.705 -33.424 68.954 1.00 48.37 118 LEU A N 1
ATOM 843 C CA . LEU A 1 118 ? 54.709 -32.656 68.219 1.00 45.85 118 LEU A CA 1
ATOM 844 C C . LEU A 1 118 ? 54.861 -32.831 66.716 1.00 44.25 118 LEU A C 1
ATOM 845 O O . LEU A 1 118 ? 53.860 -32.819 65.990 1.00 46.18 118 LEU A O 1
ATOM 850 N N . LEU A 1 119 ? 56.094 -32.985 66.231 1.00 37.90 119 LEU A N 1
ATOM 851 C CA . LEU A 1 119 ? 56.293 -33.154 64.797 1.00 36.38 119 LEU A CA 1
ATOM 852 C C . LEU A 1 119 ? 55.787 -34.510 64.322 1.00 39.88 119 LEU A C 1
ATOM 853 O O . LEU A 1 119 ? 55.215 -34.616 63.232 1.00 39.29 119 LEU A O 1
ATOM 858 N N . CYS A 1 120 ? 55.987 -35.558 65.122 1.00 44.73 120 CYS A N 1
ATOM 859 C CA . CYS A 1 120 ? 55.478 -36.866 64.730 1.00 50.34 120 CYS A CA 1
ATOM 860 C C . CYS A 1 120 ? 53.960 -36.929 64.843 1.00 52.40 120 CYS A C 1
ATOM 861 O O . CYS A 1 120 ? 53.312 -37.629 64.057 1.00 53.02 120 CYS A O 1
ATOM 864 N N . ASP A 1 121 ? 53.374 -36.202 65.798 1.00 56.33 121 ASP A N 1
ATOM 865 C CA . ASP A 1 121 ? 51.919 -36.096 65.830 1.00 57.34 121 ASP A CA 1
ATOM 866 C C . ASP A 1 121 ? 51.405 -35.263 64.664 1.00 53.76 121 ASP A C 1
ATOM 867 O O . ASP A 1 121 ? 50.300 -35.507 64.165 1.00 53.86 121 ASP A O 1
ATOM 872 N N . PHE A 1 122 ? 52.193 -34.286 64.213 1.00 48.08 122 PHE A N 1
ATOM 873 C CA . PHE A 1 122 ? 51.826 -33.527 63.024 1.00 42.04 122 PHE A CA 1
ATOM 874 C C . PHE A 1 122 ? 51.996 -34.367 61.764 1.00 41.17 122 PHE A C 1
ATOM 875 O O . PHE A 1 122 ? 51.192 -34.266 60.831 1.00 39.73 122 PHE A O 1
ATOM 883 N N . PHE A 1 123 ? 53.036 -35.203 61.722 1.00 42.97 123 PHE A N 1
ATOM 884 C CA . PHE A 1 123 ? 53.222 -36.098 60.584 1.00 43.90 123 PHE A CA 1
ATOM 885 C C . PHE A 1 123 ? 52.062 -37.078 60.461 1.00 43.01 123 PHE A C 1
ATOM 886 O O . PHE A 1 123 ? 51.613 -37.386 59.351 1.00 39.38 123 PHE A O 1
ATOM 894 N N . GLU A 1 124 ? 51.565 -37.580 61.593 1.00 47.43 124 GLU A N 1
ATOM 895 C CA . GLU A 1 124 ? 50.416 -38.476 61.552 1.00 49.63 124 GLU A CA 1
ATOM 896 C C . GLU A 1 124 ? 49.178 -37.765 61.026 1.00 45.13 124 GLU A C 1
ATOM 897 O O . GLU A 1 124 ? 48.354 -38.378 60.337 1.00 45.01 124 GLU A O 1
ATOM 903 N N . HIS A 1 125 ? 49.030 -36.476 61.335 1.00 39.39 125 HIS A N 1
ATOM 904 C CA . HIS A 1 125 ? 47.906 -35.721 60.800 1.00 37.53 125 HIS A CA 1
ATOM 905 C C . HIS A 1 125 ? 48.087 -35.426 59.317 1.00 36.43 125 HIS A C 1
ATOM 906 O O . HIS A 1 125 ? 47.102 -35.401 58.567 1.00 36.11 125 HIS A O 1
ATOM 913 N N . VAL A 1 126 ? 49.329 -35.201 58.881 1.00 32.65 126 VAL A N 1
ATOM 914 C CA . VAL A 1 126 ? 49.599 -35.007 57.459 1.00 30.27 126 VAL A CA 1
ATOM 915 C C . VAL A 1 126 ? 49.220 -36.255 56.673 1.00 29.76 126 VAL A C 1
ATOM 916 O O . VAL A 1 126 ? 48.687 -36.169 55.559 1.00 28.50 126 VAL A O 1
ATOM 920 N N . LYS A 1 127 ? 49.474 -37.436 57.246 1.00 30.80 127 LYS A N 1
ATOM 921 C CA . LYS A 1 127 ? 49.070 -38.676 56.593 1.00 34.02 127 LYS A CA 1
ATOM 922 C C . LYS A 1 127 ? 47.560 -38.721 56.392 1.00 35.63 127 LYS A C 1
ATOM 923 O O . LYS A 1 127 ? 47.079 -39.126 55.326 1.00 36.54 127 LYS A O 1
ATOM 929 N N . ILE A 1 128 ? 46.796 -38.300 57.404 1.00 33.84 128 ILE A N 1
ATOM 930 C CA . ILE A 1 128 ? 45.346 -38.214 57.257 1.00 32.70 128 ILE A CA 1
ATOM 931 C C . ILE A 1 128 ? 44.991 -37.267 56.118 1.00 33.84 128 ILE A C 1
ATOM 932 O O . ILE A 1 128 ? 44.155 -37.576 55.260 1.00 34.70 128 ILE A O 1
ATOM 937 N N . ILE A 1 129 ? 45.630 -36.096 56.093 1.00 33.68 129 ILE A N 1
ATOM 938 C CA . ILE A 1 129 ? 45.346 -35.118 55.048 1.00 33.27 129 ILE A CA 1
ATOM 939 C C . ILE A 1 129 ? 45.666 -35.697 53.677 1.00 35.68 129 ILE A C 1
ATOM 940 O O . ILE A 1 129 ? 44.926 -35.486 52.707 1.00 33.01 129 ILE A O 1
ATOM 945 N N . HIS A 1 130 ? 46.755 -36.463 53.585 1.00 37.30 130 HIS A N 1
ATOM 946 C CA . HIS A 1 130 ? 47.208 -36.976 52.297 1.00 36.34 130 HIS A CA 1
ATOM 947 C C . HIS A 1 130 ? 46.220 -37.970 51.700 1.00 38.18 130 HIS A C 1
ATOM 948 O O . HIS A 1 130 ? 46.093 -38.053 50.472 1.00 39.67 130 HIS A O 1
ATOM 955 N N . GLN A 1 131 ? 45.512 -38.723 52.542 1.00 37.66 131 GLN A N 1
ATOM 956 C CA . GLN A 1 131 ? 44.583 -39.722 52.029 1.00 35.93 131 GLN A CA 1
ATOM 957 C C . GLN A 1 131 ? 43.303 -39.092 51.494 1.00 35.50 131 GLN A C 1
ATOM 958 O O . GLN A 1 131 ? 42.683 -39.645 50.580 1.00 38.29 131 GLN A O 1
ATOM 964 N N . ALA A 1 132 ? 42.901 -37.940 52.029 1.00 34.15 132 ALA A N 1
ATOM 965 C CA . ALA A 1 132 ? 41.746 -37.228 51.499 1.00 32.32 132 ALA A CA 1
ATOM 966 C C . ALA A 1 132 ? 42.126 -36.304 50.350 1.00 34.63 132 ALA A C 1
ATOM 967 O O . ALA A 1 132 ? 41.370 -36.173 49.380 1.00 31.71 132 ALA A O 1
ATOM 969 N N . LEU A 1 133 ? 43.291 -35.665 50.442 1.00 38.56 133 LEU A N 1
ATOM 970 C CA . LEU A 1 133 ? 43.770 -34.744 49.422 1.00 41.10 133 LEU A CA 1
ATOM 971 C C . LEU A 1 133 ? 45.265 -34.954 49.217 1.00 45.18 133 LEU A C 1
ATOM 972 O O . LEU A 1 133 ? 46.059 -34.714 50.137 1.00 48.36 133 LEU A O 1
ATOM 977 N N . PRO A 1 134 ? 45.686 -35.396 48.033 1.00 46.15 134 PRO A N 1
ATOM 978 C CA . PRO A 1 134 ? 47.110 -35.677 47.816 1.00 43.14 134 PRO A CA 1
ATOM 979 C C . PRO A 1 134 ? 47.943 -34.409 47.884 1.00 40.84 134 PRO A C 1
ATOM 980 O O . PRO A 1 134 ? 47.570 -33.366 47.342 1.00 39.49 134 PRO A O 1
ATOM 984 N N . ILE A 1 135 ? 49.080 -34.510 48.569 1.00 40.65 135 ILE A N 1
ATOM 985 C CA . ILE A 1 135 ? 50.039 -33.421 48.661 1.00 42.10 135 ILE A CA 1
ATOM 986 C C . ILE A 1 135 ? 51.429 -33.990 48.414 1.00 42.79 135 ILE A C 1
ATOM 987 O O . ILE A 1 135 ? 51.671 -35.188 48.566 1.00 43.95 135 ILE A O 1
ATOM 992 N N . LYS A 1 136 ? 52.344 -33.115 48.001 1.00 43.67 136 LYS A N 1
ATOM 993 C CA . LYS A 1 136 ? 53.700 -33.546 47.690 1.00 46.81 136 LYS A CA 1
ATOM 994 C C . LYS A 1 136 ? 54.605 -33.594 48.912 1.00 50.19 136 LYS A C 1
ATOM 995 O O . LYS A 1 136 ? 55.595 -34.334 48.904 1.00 49.92 136 LYS A O 1
ATOM 1001 N N . GLY A 1 137 ? 54.288 -32.839 49.957 1.00 54.25 137 GLY A N 1
ATOM 1002 C CA . GLY A 1 137 ? 55.111 -32.846 51.151 1.00 54.41 137 GLY A CA 1
ATOM 1003 C C . GLY A 1 137 ? 54.707 -31.725 52.087 1.00 52.00 137 GLY A C 1
ATOM 1004 O O . GLY A 1 137 ? 53.572 -31.249 52.053 1.00 50.91 137 GLY A O 1
ATOM 1005 N N . VAL A 1 138 ? 55.658 -31.314 52.921 1.00 44.37 138 VAL A N 1
ATOM 1006 C CA . VAL A 1 138 ? 55.449 -30.255 53.899 1.00 40.09 138 VAL A CA 1
ATOM 1007 C C . VAL A 1 138 ? 56.485 -29.164 53.666 1.00 39.84 138 VAL A C 1
ATOM 1008 O O . VAL A 1 138 ? 57.686 -29.445 53.565 1.00 37.51 138 VAL A O 1
ATOM 1012 N N . TYR A 1 139 ? 56.016 -27.925 53.579 1.00 38.12 139 TYR A N 1
ATOM 1013 C CA . TYR A 1 139 ? 56.862 -26.757 53.404 1.00 35.90 139 TYR A CA 1
ATOM 1014 C C . TYR A 1 139 ? 56.832 -25.917 54.674 1.00 35.70 139 TYR A C 1
ATOM 1015 O O . TYR A 1 139 ? 55.823 -25.871 55.383 1.00 32.88 139 TYR A O 1
ATOM 1024 N N . LEU A 1 140 ? 57.949 -25.256 54.969 1.00 37.54 140 LEU A N 1
ATOM 1025 C CA . LEU A 1 140 ? 58.012 -24.380 56.129 1.00 37.49 140 LEU A CA 1
ATOM 1026 C C . LEU A 1 140 ? 59.083 -23.323 55.908 1.00 38.87 140 LEU A C 1
ATOM 1027 O O . LEU A 1 140 ? 59.935 -23.440 55.025 1.00 42.49 140 LEU A O 1
ATOM 1032 N N . ASP A 1 141 ? 59.026 -22.287 56.737 1.00 39.10 141 ASP A N 1
ATOM 1033 C CA . ASP A 1 141 ? 59.995 -21.194 56.732 1.00 44.65 141 ASP A CA 1
ATOM 1034 C C . ASP A 1 141 ? 60.631 -21.165 58.119 1.00 46.06 141 ASP A C 1
ATOM 1035 O O . ASP A 1 141 ? 60.049 -20.628 59.067 1.00 44.40 141 ASP A O 1
ATOM 1040 N N . ALA A 1 142 ? 61.824 -21.742 58.239 1.00 50.89 142 ALA A N 1
ATOM 1041 C CA . ALA A 1 142 ? 62.421 -22.027 59.537 1.00 56.68 142 ALA A CA 1
ATOM 1042 C C . ALA A 1 142 ? 63.194 -20.828 60.072 1.00 62.61 142 ALA A C 1
ATOM 1043 O O . ALA A 1 142 ? 64.041 -20.263 59.374 1.00 62.99 142 ALA A O 1
ATOM 1045 N N . ASP A 1 143 ? 62.906 -20.458 61.314 1.00 68.46 143 ASP A N 1
ATOM 1046 C CA . ASP A 1 143 ? 63.723 -19.476 62.009 1.00 73.85 143 ASP A CA 1
ATOM 1047 C C . ASP A 1 143 ? 65.138 -20.025 62.183 1.00 74.63 143 ASP A C 1
ATOM 1048 O O . ASP A 1 143 ? 65.310 -21.237 62.360 1.00 74.37 143 ASP A O 1
ATOM 1053 N N . PRO A 1 144 ? 66.170 -19.174 62.119 1.00 73.51 144 PRO A N 1
ATOM 1054 C CA . PRO A 1 144 ? 67.546 -19.674 62.293 1.00 70.64 144 PRO A CA 1
ATOM 1055 C C . PRO A 1 144 ? 67.758 -20.492 63.555 1.00 65.35 144 PRO A C 1
ATOM 1056 O O . PRO A 1 144 ? 68.576 -21.420 63.550 1.00 63.88 144 PRO A O 1
ATOM 1060 N N . ALA A 1 145 ? 67.037 -20.191 64.635 1.00 62.57 145 ALA A N 1
ATOM 1061 C CA . ALA A 1 145 ? 67.144 -20.983 65.853 1.00 58.42 145 ALA A CA 1
ATOM 1062 C C . ALA A 1 145 ? 66.483 -22.351 65.733 1.00 56.36 145 ALA A C 1
ATOM 1063 O O . ALA A 1 145 ? 66.460 -23.093 66.722 1.00 57.10 145 ALA A O 1
ATOM 1065 N N . ALA A 1 146 ? 65.948 -22.705 64.561 1.00 49.66 146 ALA A N 1
ATOM 1066 C CA . ALA A 1 146 ? 65.270 -23.985 64.403 1.00 43.56 146 ALA A CA 1
ATOM 1067 C C . ALA A 1 146 ? 65.611 -24.688 63.094 1.00 42.20 146 ALA A C 1
ATOM 1068 O O . ALA A 1 146 ? 64.999 -25.720 62.792 1.00 38.51 146 ALA A O 1
ATOM 1070 N N . ILE A 1 147 ? 66.564 -24.173 62.311 1.00 45.59 147 ILE A N 1
ATOM 1071 C CA . ILE A 1 147 ? 66.927 -24.824 61.053 1.00 49.77 147 ILE A CA 1
ATOM 1072 C C . ILE A 1 147 ? 67.501 -26.209 61.314 1.00 54.29 147 ILE A C 1
ATOM 1073 O O . ILE A 1 147 ? 67.172 -27.176 60.617 1.00 52.18 147 ILE A O 1
ATOM 1078 N N . ASN A 1 148 ? 68.368 -26.329 62.321 1.00 63.17 148 ASN A N 1
ATOM 1079 C CA . ASN A 1 148 ? 68.986 -27.619 62.606 1.00 65.55 148 ASN A CA 1
ATOM 1080 C C . ASN A 1 148 ? 67.960 -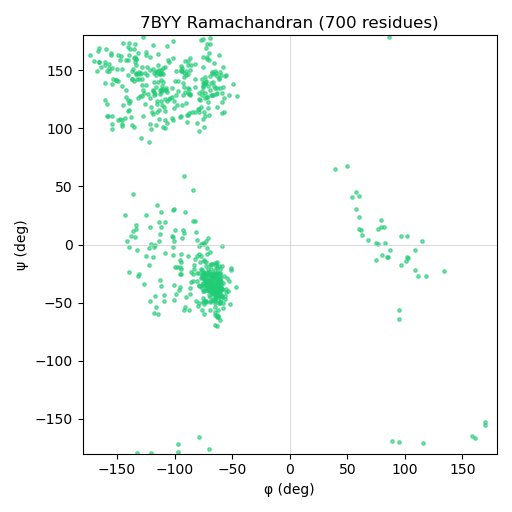28.643 63.070 1.00 63.10 148 ASN A C 1
ATOM 1081 O O . ASN A 1 148 ? 68.126 -29.841 62.818 1.00 64.70 148 ASN A O 1
ATOM 1086 N N . PHE A 1 149 ? 66.895 -28.197 63.737 1.00 56.63 149 PHE A N 1
ATOM 1087 C CA . PHE A 1 149 ? 65.867 -29.122 64.201 1.00 51.70 149 PHE A CA 1
ATOM 1088 C C . PHE A 1 149 ? 65.158 -29.790 63.027 1.00 49.24 149 PHE A C 1
ATOM 1089 O O . PHE A 1 149 ? 65.140 -31.022 62.915 1.00 47.77 149 PHE A O 1
ATOM 1097 N N . TYR A 1 150 ? 64.565 -28.988 62.136 1.00 46.14 150 TYR A N 1
ATOM 1098 C CA . TYR A 1 150 ? 63.849 -29.558 60.998 1.00 44.37 150 TYR A CA 1
ATOM 1099 C C . TYR A 1 150 ? 64.800 -30.299 60.064 1.00 46.52 150 TYR A C 1
ATOM 1100 O O . TYR A 1 150 ? 64.434 -31.328 59.485 1.00 44.89 150 TYR A O 1
ATOM 1109 N N . ALA A 1 151 ? 66.029 -29.795 59.911 1.00 50.05 151 ALA A N 1
ATOM 1110 C CA . ALA A 1 151 ? 67.017 -30.502 59.103 1.00 50.86 151 ALA A CA 1
ATOM 1111 C C . ALA A 1 151 ? 67.369 -31.848 59.715 1.00 53.67 151 ALA A C 1
ATOM 1112 O O . ALA A 1 151 ? 67.624 -32.815 58.987 1.00 54.04 151 ALA A O 1
ATOM 1114 N N . ARG A 1 152 ? 67.373 -31.935 61.045 1.00 55.75 152 ARG A N 1
ATOM 1115 C CA . ARG A 1 152 ? 67.691 -33.188 61.714 1.00 56.70 152 ARG A CA 1
ATOM 1116 C C . ARG A 1 152 ? 66.588 -34.227 61.586 1.00 54.53 152 ARG A C 1
ATOM 1117 O O . ARG A 1 152 ? 66.804 -35.380 61.972 1.00 55.94 152 ARG A O 1
ATOM 1125 N N . LEU A 1 153 ? 65.424 -33.861 61.054 1.00 48.71 153 LEU A N 1
ATOM 1126 C CA . LEU A 1 153 ? 64.309 -34.789 60.930 1.00 43.12 153 LEU A CA 1
ATOM 1127 C C . LEU A 1 153 ? 63.807 -34.883 59.492 1.00 42.97 153 LEU A C 1
ATOM 1128 O O . LEU A 1 153 ? 62.644 -35.217 59.256 1.00 45.52 153 LEU A O 1
ATOM 1133 N N . GLY A 1 154 ? 64.673 -34.588 58.518 1.00 39.80 154 GLY A N 1
ATOM 1134 C CA . GLY A 1 154 ? 64.419 -34.885 57.118 1.00 42.01 154 GLY A CA 1
ATOM 1135 C C . GLY A 1 154 ? 64.367 -33.666 56.217 1.00 43.48 154 GLY A C 1
ATOM 1136 O O . GLY A 1 154 ? 64.650 -33.777 55.019 1.00 44.53 154 GLY A O 1
ATOM 1137 N N . PHE A 1 155 ? 63.997 -32.509 56.763 1.00 42.41 155 PHE A N 1
ATOM 1138 C CA . PHE A 1 155 ? 63.789 -31.329 55.931 1.00 40.84 155 PHE A CA 1
ATOM 1139 C C . PHE A 1 155 ? 65.092 -30.887 55.276 1.00 40.31 155 PHE A C 1
ATOM 1140 O O . PHE A 1 155 ? 66.142 -30.829 55.923 1.00 41.53 155 PHE A O 1
ATOM 1148 N N . VAL A 1 156 ? 65.021 -30.584 53.983 1.00 40.99 156 VAL A N 1
ATOM 1149 C CA . VAL A 1 156 ? 66.156 -30.090 53.211 1.00 44.52 156 VAL A CA 1
ATOM 1150 C C . VAL A 1 156 ? 65.938 -28.607 52.937 1.00 47.51 156 VAL A C 1
ATOM 1151 O O . VAL A 1 156 ? 64.848 -28.199 52.515 1.00 47.77 156 VAL A O 1
ATOM 1155 N N . GLN A 1 157 ? 66.966 -27.802 53.192 1.00 48.85 157 GLN A N 1
ATOM 1156 C CA . GLN A 1 157 ? 66.853 -26.368 52.973 1.00 47.05 157 GLN A CA 1
ATOM 1157 C C . GLN A 1 157 ? 66.911 -26.053 51.483 1.00 47.01 157 GLN A C 1
ATOM 1158 O O . GLN A 1 157 ? 67.733 -26.603 50.745 1.00 48.96 157 GLN A O 1
ATOM 1164 N N . LEU A 1 158 ? 66.029 -25.160 51.041 1.00 46.36 158 LEU A N 1
ATOM 1165 C CA . LEU A 1 158 ? 65.925 -24.812 49.630 1.00 48.78 158 LEU A CA 1
ATOM 1166 C C . LEU A 1 158 ? 66.735 -23.582 49.248 1.00 53.69 158 LEU A C 1
ATOM 1167 O O . LEU A 1 158 ? 67.132 -23.455 48.085 1.00 55.18 158 LEU A O 1
ATOM 1172 N N . SER A 1 159 ? 66.998 -22.682 50.193 1.00 54.59 159 SER A N 1
ATOM 1173 C CA . SER A 1 159 ? 67.722 -21.455 49.896 1.00 57.18 159 SER A CA 1
ATOM 1174 C C . SER A 1 159 ? 68.283 -20.889 51.192 1.00 59.28 159 SER A C 1
ATOM 1175 O O . SER A 1 159 ? 67.755 -21.147 52.276 1.00 57.09 159 SER A O 1
ATOM 1178 N N . ALA A 1 160 ? 69.362 -20.120 51.066 1.00 63.21 160 ALA A N 1
ATOM 1179 C CA . ALA A 1 160 ? 69.970 -19.447 52.204 1.00 63.09 160 ALA A CA 1
ATOM 1180 C C . ALA A 1 160 ? 69.462 -18.023 52.392 1.00 67.04 160 ALA A C 1
ATOM 1181 O O . ALA A 1 160 ? 69.949 -17.320 53.282 1.00 69.55 160 ALA A O 1
ATOM 1183 N N . THR A 1 161 ? 68.475 -17.615 51.591 1.00 68.96 161 THR A N 1
ATOM 1184 C CA . THR A 1 161 ? 67.958 -16.225 51.685 1.00 72.13 161 THR A CA 1
ATOM 1185 C C . THR A 1 161 ? 66.650 -16.187 52.483 1.00 76.52 161 THR A C 1
ATOM 1186 O O . THR A 1 161 ? 65.675 -16.828 52.056 1.00 72.00 161 THR A O 1
ATOM 1190 N N . PRO A 1 162 ? 66.622 -15.479 53.630 1.00 85.84 162 PRO A N 1
ATOM 1191 C CA . PRO A 1 162 ? 65.414 -15.355 54.436 1.00 94.92 162 PRO A CA 1
ATOM 1192 C C . PRO A 1 162 ? 64.398 -14.405 53.783 1.00 109.04 162 PRO A C 1
ATOM 1193 O O . PRO A 1 162 ? 64.811 -13.411 53.217 1.00 115.55 162 PRO A O 1
ATOM 1197 N N . ASN A 1 163 ? 63.109 -14.759 53.812 1.00 117.14 163 ASN A N 1
ATOM 1198 C CA . ASN A 1 163 ? 62.084 -13.872 53.199 1.00 121.69 163 ASN A CA 1
ATOM 1199 C C . ASN A 1 163 ? 61.173 -13.313 54.296 1.00 120.88 163 ASN A C 1
ATOM 1200 O O . ASN A 1 163 ? 60.537 -14.130 54.999 1.00 118.49 163 ASN A O 1
ATOM 1205 N N . ALA A 1 164 ? 61.216 -11.981 54.473 1.00 119.66 164 ALA A N 1
ATOM 1206 C CA . ALA A 1 164 ? 60.421 -11.140 55.412 1.00 116.89 164 ALA A CA 1
ATOM 1207 C C . ALA A 1 164 ? 60.893 -11.251 56.872 1.00 111.94 164 ALA A C 1
ATOM 1208 O O . ALA A 1 164 ? 60.262 -10.589 57.723 1.00 111.63 164 ALA A O 1
ATOM 1210 N N . PHE A 1 165 ? 61.723 -12.270 57.119 1.00 107.04 165 PHE A N 1
ATOM 1211 C CA . PHE A 1 165 ? 62.322 -12.624 58.433 1.00 105.07 165 PHE A CA 1
ATOM 1212 C C . PHE A 1 165 ? 63.469 -13.617 58.192 1.00 103.97 165 PHE A C 1
ATOM 1213 O O . PHE A 1 165 ? 63.588 -14.131 57.063 1.00 105.54 165 PHE A O 1
ATOM 1221 N N . GLY A 1 166 ? 64.283 -13.885 59.218 1.00 102.80 166 GLY A N 1
ATOM 1222 C CA . GLY A 1 166 ? 65.414 -14.818 59.078 1.00 101.93 166 GLY A CA 1
ATOM 1223 C C . GLY A 1 166 ? 64.973 -16.137 58.468 1.00 97.98 166 GLY A C 1
ATOM 1224 O O . GLY A 1 166 ? 65.838 -16.847 57.920 1.00 99.85 166 GLY A O 1
ATOM 1225 N N . ALA A 1 167 ? 63.679 -16.458 58.566 1.00 102.13 167 ALA A N 1
ATOM 1226 C CA . ALA A 1 167 ? 63.163 -17.764 58.094 1.00 105.59 167 ALA A CA 1
ATOM 1227 C C . ALA A 1 167 ? 63.642 -18.086 56.672 1.00 44.23 167 ALA A C 1
ATOM 1228 O O . ALA A 1 167 ? 63.643 -17.189 55.812 1.00 45.63 167 ALA A O 1
ATOM 1230 N N . VAL A 1 168 ? 64.013 -19.354 56.470 1.00 43.64 168 VAL A N 1
ATOM 1231 C CA . VAL A 1 168 ? 64.493 -19.939 55.219 1.00 44.53 168 VAL A CA 1
ATOM 1232 C C . VAL A 1 168 ? 63.521 -21.028 54.778 1.00 42.57 168 VAL A C 1
ATOM 1233 O O . VAL A 1 168 ? 62.917 -21.697 55.628 1.00 40.76 168 VAL A O 1
ATOM 1237 N N . PRO A 1 169 ? 63.333 -21.243 53.478 1.00 42.99 169 PRO A N 1
ATOM 1238 C CA . PRO A 1 169 ? 62.411 -22.295 53.038 1.00 41.26 169 PRO A CA 1
ATOM 1239 C C . PRO A 1 169 ? 63.019 -23.679 53.205 1.00 41.06 169 PRO A C 1
ATOM 1240 O O . PRO A 1 169 ? 64.188 -23.911 52.888 1.00 42.78 169 PRO A O 1
ATOM 1244 N N . MET A 1 170 ? 62.210 -24.599 53.724 1.00 39.12 170 MET A N 1
ATOM 1245 C CA . MET A 1 170 ? 62.608 -25.990 53.888 1.00 42.55 170 MET A CA 1
ATOM 1246 C C . MET A 1 170 ? 61.464 -26.887 53.433 1.00 41.22 170 MET A C 1
ATOM 1247 O O . MET A 1 170 ? 60.291 -26.510 53.511 1.00 37.76 170 MET A O 1
ATOM 1252 N N . PHE A 1 171 ? 61.814 -28.080 52.954 1.00 43.54 171 PHE A N 1
ATOM 1253 C CA . PHE A 1 171 ? 60.844 -28.979 52.347 1.00 42.60 171 PHE A CA 1
ATOM 1254 C C . PHE A 1 171 ? 61.132 -30.414 52.762 1.00 42.63 171 PHE A C 1
ATOM 1255 O O . PHE A 1 171 ? 62.288 -30.809 52.936 1.00 42.78 171 PHE A O 1
ATOM 1263 N N . LEU A 1 172 ? 60.061 -31.192 52.915 1.00 40.83 172 LEU A N 1
ATOM 1264 C CA . LEU A 1 172 ? 60.158 -32.617 53.228 1.00 40.39 172 LEU A CA 1
ATOM 1265 C C . LEU A 1 172 ? 59.093 -33.346 52.421 1.00 37.46 172 LEU A C 1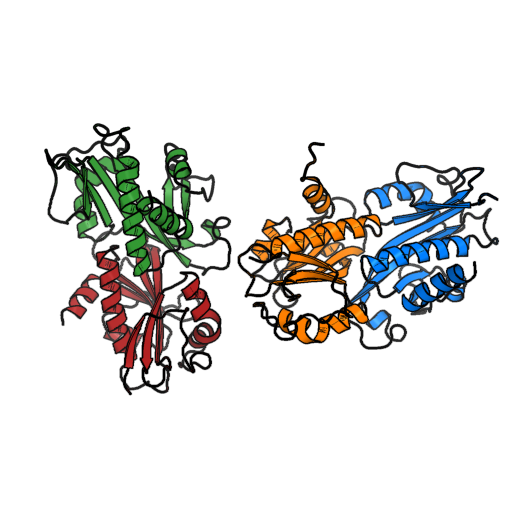
ATOM 1266 O O . LEU A 1 172 ? 57.897 -33.144 52.649 1.00 32.52 172 LEU A O 1
ATOM 1271 N N . ALA A 1 173 ? 59.523 -34.193 51.488 1.00 39.71 173 ALA A N 1
ATOM 1272 C CA . ALA A 1 173 ? 58.593 -34.880 50.605 1.00 38.69 173 ALA A CA 1
ATOM 1273 C C . ALA A 1 173 ? 57.706 -35.843 51.392 1.00 41.78 173 ALA A C 1
ATOM 1274 O O . ALA A 1 173 ? 58.055 -36.309 52.481 1.00 44.56 173 ALA A O 1
ATOM 1276 N N . ILE A 1 174 ? 56.539 -36.144 50.816 1.00 40.17 174 ILE A N 1
ATOM 1277 C CA . ILE A 1 174 ? 55.564 -36.982 51.509 1.00 36.13 174 ILE A CA 1
ATOM 1278 C C . ILE A 1 174 ? 56.057 -38.420 51.621 1.00 35.25 174 ILE A C 1
ATOM 1279 O O . ILE A 1 174 ? 55.713 -39.127 52.576 1.00 32.16 174 ILE A O 1
ATOM 1284 N N . GLN A 1 175 ? 56.869 -38.877 50.664 1.00 42.13 175 GLN A N 1
ATOM 1285 C CA . GLN A 1 175 ? 57.375 -40.245 50.715 1.00 47.24 175 GLN A CA 1
ATOM 1286 C C . GLN A 1 175 ? 58.191 -40.486 51.981 1.00 45.73 175 GLN A C 1
ATOM 1287 O O . GLN A 1 175 ? 58.095 -41.553 52.599 1.00 45.94 175 GLN A O 1
ATOM 1293 N N . HIS A 1 176 ? 58.984 -39.496 52.395 1.00 42.43 176 HIS A N 1
ATOM 1294 C CA . HIS A 1 176 ? 59.792 -39.650 53.599 1.00 42.09 176 HIS A CA 1
ATOM 1295 C C . HIS A 1 176 ? 58.954 -39.539 54.868 1.00 37.55 176 HIS A C 1
ATOM 1296 O O . HIS A 1 176 ? 59.308 -40.133 55.892 1.00 37.52 176 HIS A O 1
ATOM 1303 N N . ILE A 1 177 ? 57.850 -38.792 54.827 1.00 36.42 177 ILE A N 1
ATOM 1304 C CA . ILE A 1 177 ? 56.988 -38.697 56.001 1.00 35.80 177 ILE A CA 1
ATOM 1305 C C . ILE A 1 177 ? 56.267 -40.017 56.241 1.00 40.29 177 ILE A C 1
ATOM 1306 O O . ILE A 1 177 ? 56.167 -40.487 57.381 1.00 41.54 177 ILE A O 1
ATOM 1311 N N . LEU A 1 178 ? 55.758 -40.637 55.172 1.00 40.95 178 LEU A N 1
ATOM 1312 C CA . LEU A 1 178 ? 55.094 -41.929 55.311 1.00 38.25 178 LEU A CA 1
ATOM 1313 C C . LEU A 1 178 ? 56.064 -43.000 55.795 1.00 40.87 178 LEU A C 1
ATOM 1314 O O . LEU A 1 178 ? 55.738 -43.778 56.699 1.00 42.21 178 LEU A O 1
ATOM 1319 N N . ALA A 1 179 ? 57.266 -43.050 55.210 1.00 42.22 179 ALA A N 1
ATOM 1320 C CA . ALA A 1 179 ? 58.251 -44.045 55.627 1.00 43.46 179 ALA A CA 1
ATOM 1321 C C . ALA A 1 179 ? 58.657 -43.856 57.082 1.00 43.40 179 ALA A C 1
ATOM 1322 O O . ALA A 1 179 ? 58.917 -44.838 57.787 1.00 44.94 179 ALA A O 1
ATOM 1324 N N . ALA A 1 180 ? 58.721 -42.609 57.548 1.00 43.76 180 ALA A N 1
ATOM 1325 C CA . ALA A 1 180 ? 58.997 -42.364 58.957 1.00 46.80 180 ALA A CA 1
ATOM 1326 C C . ALA A 1 180 ? 57.838 -42.811 59.835 1.00 50.58 180 ALA A C 1
ATOM 1327 O O . ALA A 1 180 ? 58.057 -43.272 60.961 1.00 52.42 180 ALA A O 1
ATOM 1329 N N . LEU A 1 181 ? 56.607 -42.698 59.334 1.00 52.69 181 LEU A N 1
ATOM 1330 C CA . LEU A 1 181 ? 55.444 -43.041 60.144 1.00 53.21 181 LEU A CA 1
ATOM 1331 C C . LEU A 1 181 ? 55.314 -44.550 60.323 1.00 61.37 181 LEU A C 1
ATOM 1332 O O . LEU A 1 181 ? 55.118 -45.033 61.443 1.00 62.87 181 LEU A O 1
ATOM 1337 N N . GLU A 1 182 ? 55.414 -45.318 59.234 1.00 66.96 182 GLU A N 1
ATOM 1338 C CA . GLU A 1 182 ? 55.225 -46.756 59.381 1.00 70.65 182 GLU A CA 1
ATOM 1339 C C . GLU A 1 182 ? 56.410 -47.424 60.073 1.00 74.84 182 GLU A C 1
ATOM 1340 O O . GLU A 1 182 ? 56.274 -48.563 60.537 1.00 76.76 182 GLU A O 1
ATOM 1346 N N . HIS A 1 183 ? 57.554 -46.738 60.184 1.00 73.79 183 HIS A N 1
ATOM 1347 C CA . HIS A 1 183 ? 58.694 -47.308 60.903 1.00 74.67 183 HIS A CA 1
ATOM 1348 C C . HIS A 1 183 ? 58.377 -47.488 62.384 1.00 74.03 183 HIS A C 1
ATOM 1349 O O . HIS A 1 183 ? 58.488 -48.592 62.934 1.00 74.83 183 HIS A O 1
ATOM 1356 N N . HIS A 1 184 ? 57.951 -46.360 62.931 1.00 72.97 184 HIS A N 1
ATOM 1357 C CA . HIS A 1 184 ? 57.519 -46.033 64.307 1.00 74.28 184 HIS A CA 1
ATOM 1358 C C . HIS A 1 184 ? 56.396 -46.971 64.718 1.00 75.67 184 HIS A C 1
ATOM 1359 O O . HIS A 1 184 ? 56.368 -47.425 65.846 1.00 74.32 184 HIS A O 1
ATOM 1366 N N . HIS A 1 185 ? 55.530 -47.256 63.769 1.00 79.67 185 HIS A N 1
ATOM 1367 C CA . HIS A 1 185 ? 54.321 -48.043 63.974 1.00 85.22 185 HIS A CA 1
ATOM 1368 C C . HIS A 1 185 ? 54.598 -49.537 63.850 1.00 96.53 185 HIS A C 1
ATOM 1369 O O . HIS A 1 185 ? 53.946 -50.342 64.525 1.00 97.70 185 HIS A O 1
ATOM 1376 N N . HIS A 1 186 ? 55.557 -49.922 63.001 1.00 105.03 186 HIS A N 1
ATOM 1377 C CA . HIS A 1 186 ? 55.949 -51.321 62.866 1.00 113.70 186 HIS A CA 1
ATOM 1378 C C . HIS A 1 186 ? 56.834 -51.795 64.011 1.00 122.20 186 HIS A C 1
ATOM 1379 O O . HIS A 1 186 ? 56.922 -53.005 64.248 1.00 123.74 186 HIS A O 1
ATOM 1386 N N . HIS A 1 187 ? 57.492 -50.873 64.716 1.00 130.67 187 HIS A N 1
ATOM 1387 C CA . HIS A 1 187 ? 58.376 -51.258 65.811 1.00 134.52 187 HIS A CA 1
ATOM 1388 C C . HIS A 1 187 ? 57.580 -51.825 66.981 1.00 136.19 187 HIS A C 1
ATOM 1389 O O . HIS A 1 187 ? 57.918 -52.885 67.521 1.00 138.31 187 HIS A O 1
ATOM 1396 N N . HIS A 1 188 ? 56.524 -51.130 67.392 1.00 133.62 188 HIS A N 1
ATOM 1397 C CA . HIS A 1 188 ? 55.774 -51.530 68.573 1.00 132.92 188 HIS A CA 1
ATOM 1398 C C . HIS A 1 188 ? 54.272 -51.421 68.344 1.00 131.14 188 HIS A C 1
ATOM 1399 O O . HIS A 1 188 ? 53.592 -52.427 68.145 1.00 131.78 188 HIS A O 1
ATOM 1407 N N . LEU B 1 10 ? 19.372 -45.199 33.816 1.00 67.47 10 LEU B N 1
ATOM 1408 C CA . LEU B 1 10 ? 19.445 -46.528 33.160 1.00 68.64 10 LEU B CA 1
ATOM 1409 C C . LEU B 1 10 ? 20.409 -47.416 33.938 1.00 67.00 10 LEU B C 1
ATOM 1410 O O . LEU B 1 10 ? 20.132 -48.603 34.075 1.00 70.44 10 LEU B O 1
ATOM 1415 N N . PRO B 1 11 ? 21.569 -46.919 34.392 1.00 61.30 11 PRO B N 1
ATOM 1416 C CA . PRO B 1 11 ? 22.503 -47.755 35.103 1.00 58.43 11 PRO B CA 1
ATOM 1417 C C . PRO B 1 11 ? 22.563 -47.517 36.613 1.00 56.16 11 PRO B C 1
ATOM 1418 O O . PRO B 1 11 ? 22.131 -46.498 37.059 1.00 55.11 11 PRO B O 1
ATOM 1422 N N . ILE B 1 12 ? 23.057 -48.520 37.338 1.00 54.00 12 ILE B N 1
ATOM 1423 C CA . ILE B 1 12 ? 23.271 -48.447 38.808 1.00 49.26 12 ILE B CA 1
ATOM 1424 C C . ILE B 1 12 ? 24.633 -47.794 38.933 1.00 47.30 12 ILE B C 1
ATOM 1425 O O . ILE B 1 12 ? 25.579 -48.405 38.498 1.00 48.35 12 ILE B O 1
ATOM 1430 N N . VAL B 1 13 ? 24.685 -46.589 39.487 1.00 46.58 13 VAL B N 1
ATOM 1431 C CA . VAL B 1 13 ? 25.929 -45.780 39.554 1.00 42.30 13 VAL B CA 1
ATOM 1432 C C . VAL B 1 13 ? 26.659 -46.053 40.852 1.00 42.63 13 VAL B C 1
ATOM 1433 O O . VAL B 1 13 ? 26.034 -46.092 41.875 1.00 44.88 13 VAL B O 1
ATOM 1437 N N . LEU B 1 14 ? 27.963 -46.220 40.753 1.00 42.76 14 LEU B N 1
ATOM 1438 C CA . LEU B 1 14 ? 28.791 -46.459 41.927 1.00 46.18 14 LEU B CA 1
ATOM 1439 C C . LEU B 1 14 ? 29.659 -45.229 42.155 1.00 46.49 14 LEU B C 1
ATOM 1440 O O . LEU B 1 14 ? 30.436 -44.840 41.276 1.00 44.70 14 LEU B O 1
ATOM 1445 N N . SER B 1 15 ? 29.512 -44.611 43.322 1.00 49.96 15 SER B N 1
ATOM 1446 C CA . SER B 1 15 ? 30.337 -43.471 43.702 1.00 51.59 15 SER B CA 1
ATOM 1447 C C . SER B 1 15 ? 31.711 -43.970 44.125 1.00 51.25 15 SER B C 1
ATOM 1448 O O . SER B 1 15 ? 31.832 -44.719 45.100 1.00 49.13 15 SER B O 1
ATOM 1451 N N . CYS B 1 16 ? 32.747 -43.549 43.402 1.00 54.76 16 CYS B N 1
ATOM 1452 C CA . CYS B 1 16 ? 34.062 -44.168 43.492 1.00 55.99 16 CYS B CA 1
ATOM 1453 C C . CYS B 1 16 ? 35.154 -43.127 43.696 1.00 55.41 16 CYS B C 1
ATOM 1454 O O . CYS B 1 16 ? 35.065 -41.994 43.213 1.00 56.53 16 CYS B O 1
ATOM 1457 N N . ASN B 1 17 ? 36.187 -43.524 44.432 1.00 52.97 17 ASN B N 1
ATOM 1458 C CA . ASN B 1 17 ? 37.460 -42.816 44.420 1.00 49.28 17 ASN B CA 1
ATOM 1459 C C . ASN B 1 17 ? 38.355 -43.492 43.390 1.00 44.22 17 ASN B C 1
ATOM 1460 O O . ASN B 1 17 ? 38.628 -44.693 43.497 1.00 43.71 17 ASN B O 1
ATOM 1465 N N . TYR B 1 18 ? 38.782 -42.735 42.382 1.00 42.28 18 TYR B N 1
ATOM 1466 C CA . TYR B 1 18 ? 39.531 -43.317 41.276 1.00 46.47 18 TYR B CA 1
ATOM 1467 C C . TYR B 1 18 ? 40.848 -43.897 41.769 1.00 51.59 18 TYR B C 1
ATOM 1468 O O . TYR B 1 18 ? 41.701 -43.176 42.296 1.00 49.75 18 TYR B O 1
ATOM 1477 N N . GLN B 1 19 ? 41.010 -45.204 41.594 1.00 58.85 19 GLN B N 1
ATOM 1478 C CA . GLN B 1 19 ? 42.218 -45.914 41.987 1.00 64.23 19 GLN B CA 1
ATOM 1479 C C . GLN B 1 19 ? 42.947 -46.384 40.736 1.00 68.22 19 GLN B C 1
ATOM 1480 O O . GLN B 1 19 ? 42.329 -46.951 39.828 1.00 66.02 19 GLN B O 1
ATOM 1486 N N . SER B 1 20 ? 44.260 -46.145 40.695 1.00 74.27 20 SER B N 1
ATOM 1487 C CA . SER B 1 20 ? 45.049 -46.401 39.495 1.00 79.51 20 SER B CA 1
ATOM 1488 C C . SER B 1 20 ? 45.306 -47.881 39.248 1.00 84.13 20 SER B C 1
ATOM 1489 O O . SER B 1 20 ? 45.751 -48.234 38.152 1.00 85.29 20 SER B O 1
ATOM 1492 N N . ASP B 1 21 ? 45.046 -48.748 40.227 1.00 89.67 21 ASP B N 1
ATOM 1493 C CA . ASP B 1 21 ? 45.246 -50.177 40.026 1.00 93.07 21 ASP B CA 1
ATOM 1494 C C . ASP B 1 21 ? 44.094 -50.829 39.276 1.00 93.31 21 ASP B C 1
ATOM 1495 O O . ASP B 1 21 ? 44.293 -51.876 38.648 1.00 96.39 21 ASP B O 1
ATOM 1500 N N . ILE B 1 22 ? 42.903 -50.239 39.324 1.00 85.17 22 ILE B N 1
ATOM 1501 C CA . ILE B 1 22 ? 41.733 -50.806 38.665 1.00 79.59 22 ILE B CA 1
ATOM 1502 C C . ILE B 1 22 ? 41.748 -50.421 37.193 1.00 76.88 22 ILE B C 1
ATOM 1503 O O . ILE B 1 22 ? 42.025 -49.269 36.837 1.00 77.70 22 ILE B O 1
ATOM 1508 N N . THR B 1 23 ? 41.466 -51.391 36.329 1.00 74.87 23 THR B N 1
ATOM 1509 C CA . THR B 1 23 ? 41.288 -51.128 34.909 1.00 72.45 23 THR B CA 1
ATOM 1510 C C . THR B 1 23 ? 39.817 -50.839 34.644 1.00 68.50 23 THR B C 1
ATOM 1511 O O . THR B 1 23 ? 38.941 -51.581 35.097 1.00 69.93 23 THR B O 1
ATOM 1515 N N . TYR B 1 24 ? 39.549 -49.751 33.928 1.00 65.38 24 TYR B N 1
ATOM 1516 C CA . TYR B 1 24 ? 38.183 -49.326 33.664 1.00 62.91 24 TYR B CA 1
ATOM 1517 C C . TYR B 1 24 ? 37.861 -49.560 32.198 1.00 63.41 24 TYR B C 1
ATOM 1518 O O . TYR B 1 24 ? 38.521 -48.978 31.324 1.00 64.28 24 TYR B O 1
ATOM 1527 N N . PRO B 1 25 ? 36.879 -50.405 31.885 1.00 63.81 25 PRO B N 1
ATOM 1528 C CA . PRO B 1 25 ? 36.571 -50.696 30.478 1.00 64.65 25 PRO B CA 1
ATOM 1529 C C . PRO B 1 25 ? 36.162 -49.439 29.725 1.00 63.30 25 PRO B C 1
ATOM 1530 O O . PRO B 1 25 ? 35.369 -48.630 30.213 1.00 63.09 25 PRO B O 1
ATOM 1534 N N . GLY B 1 26 ? 36.718 -49.280 28.527 1.00 64.47 26 GLY B N 1
ATOM 1535 C CA . GLY B 1 26 ? 36.417 -48.140 27.690 1.00 65.70 26 GLY B CA 1
ATOM 1536 C C . GLY B 1 26 ? 37.062 -46.841 28.108 1.00 67.61 26 GLY B C 1
ATOM 1537 O O . GLY B 1 26 ? 36.832 -45.819 27.451 1.00 69.67 26 GLY B O 1
ATOM 1538 N N . GLN B 1 27 ? 37.861 -46.841 29.180 1.00 67.35 27 GLN B N 1
ATOM 1539 C CA . GLN B 1 27 ? 38.510 -45.610 29.619 1.00 67.63 27 GLN B CA 1
ATOM 1540 C C . GLN B 1 27 ? 39.409 -45.035 28.533 1.00 72.32 27 GLN B C 1
ATOM 1541 O O . GLN B 1 27 ? 39.560 -43.812 28.432 1.00 72.71 27 GLN B O 1
ATOM 1547 N N . LYS B 1 28 ? 39.998 -45.896 27.705 1.00 75.82 28 LYS B N 1
ATOM 1548 C CA . LYS B 1 28 ? 40.868 -45.441 26.630 1.00 77.72 28 LYS B CA 1
ATOM 1549 C C . LYS B 1 28 ? 40.105 -44.824 25.466 1.00 79.42 28 LYS B C 1
ATOM 1550 O O . LYS B 1 28 ? 40.742 -44.417 24.489 1.00 81.02 28 LYS B O 1
ATOM 1556 N N . GLN B 1 29 ? 38.772 -44.755 25.526 1.00 79.82 29 GLN B N 1
ATOM 1557 C CA . GLN B 1 29 ? 37.998 -44.020 24.531 1.00 82.72 29 GLN B CA 1
ATOM 1558 C C . GLN B 1 29 ? 37.291 -42.819 25.143 1.00 82.50 29 GLN B C 1
ATOM 1559 O O . GLN B 1 29 ? 37.542 -41.689 24.716 1.00 86.87 29 GLN B O 1
ATOM 1565 N N . PHE B 1 30 ? 36.421 -43.032 26.127 1.00 80.46 30 PHE B N 1
ATOM 1566 C CA . PHE B 1 30 ? 35.898 -41.994 27.021 1.00 79.25 30 PHE B CA 1
ATOM 1567 C C . PHE B 1 30 ? 35.604 -40.674 26.301 1.00 86.09 30 PHE B C 1
ATOM 1568 O O . PHE B 1 30 ? 36.246 -39.651 26.532 1.00 90.33 30 PHE B O 1
ATOM 1576 N N . ASP B 1 31 ? 34.639 -40.717 25.387 1.00 86.28 31 ASP B N 1
ATOM 1577 C CA . ASP B 1 31 ? 34.156 -39.483 24.778 1.00 85.70 31 ASP B CA 1
ATOM 1578 C C . ASP B 1 31 ? 33.301 -38.719 25.782 1.00 84.39 31 ASP B C 1
ATOM 1579 O O . ASP B 1 31 ? 32.343 -39.265 26.336 1.00 84.66 31 ASP B O 1
ATOM 1584 N N . CYS B 1 32 ? 33.644 -37.448 26.018 1.00 84.33 32 CYS B N 1
ATOM 1585 C CA . CYS B 1 32 ? 32.894 -36.616 26.952 1.00 83.12 32 CYS B CA 1
ATOM 1586 C C . CYS B 1 32 ? 32.600 -35.225 26.400 1.00 83.10 32 CYS B C 1
ATOM 1587 O O . CYS B 1 32 ? 32.042 -34.389 27.123 1.00 82.24 32 CYS B O 1
ATOM 1590 N N . GLY B 1 33 ? 32.923 -34.962 25.137 1.00 81.11 33 GLY B N 1
ATOM 1591 C CA . GLY B 1 33 ? 32.700 -33.649 24.564 1.00 79.69 33 GLY B CA 1
ATOM 1592 C C . GLY B 1 33 ? 33.918 -32.751 24.619 1.00 76.75 33 GLY B C 1
ATOM 1593 O O . GLY B 1 33 ? 34.368 -32.250 23.583 1.00 79.40 33 GLY B O 1
ATOM 1594 N N . ASN B 1 34 ? 34.461 -32.532 25.816 1.00 71.85 34 ASN B N 1
ATOM 1595 C CA . ASN B 1 34 ? 35.666 -31.725 25.965 1.00 70.56 34 ASN B CA 1
ATOM 1596 C C . ASN B 1 34 ? 36.892 -32.557 25.605 1.00 71.67 34 ASN B C 1
ATOM 1597 O O . ASN B 1 34 ? 37.219 -33.518 26.313 1.00 71.98 34 ASN B O 1
ATOM 1602 N N . PRO B 1 35 ? 37.599 -32.218 24.523 1.00 71.27 35 PRO B N 1
ATOM 1603 C CA . PRO B 1 35 ? 38.727 -33.064 24.100 1.00 69.85 35 PRO B CA 1
ATOM 1604 C C . PRO B 1 35 ? 39.941 -32.954 25.005 1.00 66.80 35 PRO B C 1
ATOM 1605 O O . PRO B 1 35 ? 40.677 -33.938 25.147 1.00 66.51 35 PRO B O 1
ATOM 1609 N N . VAL B 1 36 ? 40.178 -31.790 25.614 1.00 66.36 36 VAL B N 1
ATOM 1610 C CA . VAL B 1 36 ? 41.284 -31.657 26.560 1.00 65.66 36 VAL B CA 1
ATOM 1611 C C . VAL B 1 36 ? 41.072 -32.578 27.753 1.00 63.22 36 VAL B C 1
ATOM 1612 O O . VAL B 1 36 ? 42.005 -33.239 28.224 1.00 62.32 36 VAL B O 1
ATOM 1616 N N . ILE B 1 37 ? 39.838 -32.636 28.258 1.00 63.10 37 ILE B N 1
ATOM 1617 C CA . ILE B 1 37 ? 39.540 -33.494 29.399 1.00 63.52 37 ILE B CA 1
ATOM 1618 C C . ILE B 1 37 ? 39.545 -34.961 28.975 1.00 65.76 37 ILE B C 1
ATOM 1619 O O . ILE B 1 37 ? 39.883 -35.846 29.772 1.00 64.72 37 ILE B O 1
ATOM 1624 N N . ASP B 1 38 ? 39.207 -35.242 27.713 1.00 69.63 38 ASP B N 1
ATOM 1625 C CA . ASP B 1 38 ? 39.218 -36.616 27.215 1.00 72.37 38 ASP B CA 1
ATOM 1626 C C . ASP B 1 38 ? 40.620 -37.215 27.273 1.00 74.25 38 ASP B C 1
ATOM 1627 O O . ASP B 1 38 ? 40.863 -38.195 27.987 1.00 73.27 38 ASP B O 1
ATOM 1632 N N . LYS B 1 39 ? 41.562 -36.627 26.531 1.00 77.99 39 LYS B N 1
ATOM 1633 C CA . LYS B 1 39 ? 42.898 -37.203 26.415 1.00 79.86 39 LYS B CA 1
ATOM 1634 C C . LYS B 1 39 ? 43.634 -37.258 27.747 1.00 76.21 39 LYS B C 1
ATOM 1635 O O . LYS B 1 39 ? 44.584 -38.036 27.882 1.00 76.73 39 LYS B O 1
ATOM 1641 N N . PHE B 1 40 ? 43.226 -36.453 28.731 1.00 71.75 40 PHE B N 1
ATOM 1642 C CA . PHE B 1 40 ? 43.812 -36.578 30.060 1.00 67.44 40 PHE B CA 1
ATOM 1643 C C . PHE B 1 40 ? 43.361 -37.867 30.734 1.00 65.46 40 PHE B C 1
ATOM 1644 O O . PHE B 1 40 ? 44.154 -38.533 31.412 1.00 65.42 40 PHE B O 1
ATOM 1652 N N . VAL B 1 41 ? 42.089 -38.233 30.558 1.00 62.93 41 VAL B N 1
ATOM 1653 C CA . VAL B 1 41 ? 41.573 -39.464 31.145 1.00 59.86 41 VAL B CA 1
ATOM 1654 C C . VAL B 1 41 ? 42.181 -40.684 30.467 1.00 60.74 41 VAL B C 1
ATOM 1655 O O . VAL B 1 41 ? 42.390 -41.722 31.108 1.00 61.55 41 VAL B O 1
ATOM 1659 N N . ARG B 1 42 ? 42.502 -40.578 29.176 1.00 61.74 42 ARG B N 1
ATOM 1660 C CA . ARG B 1 42 ? 42.947 -41.749 28.427 1.00 63.40 42 ARG B CA 1
ATOM 1661 C C . ARG B 1 42 ? 44.358 -42.172 28.817 1.00 63.86 42 ARG B C 1
ATOM 1662 O O . ARG B 1 42 ? 44.649 -43.371 28.899 1.00 64.79 42 ARG B O 1
ATOM 1670 N N . ALA B 1 43 ? 45.246 -41.215 29.054 1.00 63.87 43 ALA B N 1
ATOM 1671 C CA . ALA B 1 43 ? 46.648 -41.570 29.249 1.00 66.49 43 ALA B CA 1
ATOM 1672 C C . ALA B 1 43 ? 47.247 -41.027 30.536 1.00 70.76 43 ALA B C 1
ATOM 1673 O O . ALA B 1 43 ? 48.102 -41.688 31.133 1.00 74.20 43 ALA B O 1
ATOM 1675 N N . SER B 1 44 ? 46.824 -39.846 30.983 1.00 69.58 44 SER B N 1
ATOM 1676 C CA . SER B 1 44 ? 47.542 -39.171 32.058 1.00 66.56 44 SER B CA 1
ATOM 1677 C C . SER B 1 44 ? 46.958 -39.443 33.440 1.00 62.67 44 SER B C 1
ATOM 1678 O O . SER B 1 44 ? 47.714 -39.557 34.411 1.00 62.25 44 SER B O 1
ATOM 1681 N N . LEU B 1 45 ? 45.631 -39.556 33.550 1.00 61.36 45 LEU B N 1
ATOM 1682 C CA . LEU B 1 45 ? 44.992 -39.600 34.864 1.00 57.78 45 LEU B CA 1
ATOM 1683 C C . LEU B 1 45 ? 45.474 -40.790 35.686 1.00 55.76 45 LEU B C 1
ATOM 1684 O O . LEU B 1 45 ? 45.758 -40.649 36.882 1.00 54.19 45 LEU B O 1
ATOM 1689 N N . LYS B 1 46 ? 45.573 -41.970 35.068 1.00 57.21 46 LYS B N 1
ATOM 1690 C CA . LYS B 1 46 ? 46.011 -43.150 35.807 1.00 58.57 46 LYS B CA 1
ATOM 1691 C C . LYS B 1 46 ? 47.396 -42.938 36.405 1.00 58.34 46 LYS B C 1
ATOM 1692 O O . LYS B 1 46 ? 47.630 -43.259 37.577 1.00 56.11 46 LYS B O 1
ATOM 1698 N N . LYS B 1 47 ? 48.323 -42.380 35.624 1.00 59.42 47 LYS B N 1
ATOM 1699 C CA . LYS B 1 47 ? 49.637 -42.062 36.171 1.00 58.79 47 LYS B CA 1
ATOM 1700 C C . LYS B 1 47 ? 49.574 -40.864 37.107 1.00 57.25 47 LYS B C 1
ATOM 1701 O O . LYS B 1 47 ? 50.389 -40.759 38.032 1.00 56.24 47 LYS B O 1
ATOM 1707 N N . SER B 1 48 ? 48.609 -39.967 36.896 1.00 57.93 48 SER B N 1
ATOM 1708 C CA . SER B 1 48 ? 48.541 -38.746 37.691 1.00 57.68 48 SER B CA 1
ATOM 1709 C C . SER B 1 48 ? 48.232 -39.046 39.153 1.00 54.70 48 SER B C 1
ATOM 1710 O O . SER B 1 48 ? 48.782 -38.401 40.053 1.00 50.51 48 SER B O 1
ATOM 1713 N N . VAL B 1 49 ? 47.356 -40.019 39.413 1.00 56.79 49 VAL B N 1
ATOM 1714 C CA . VAL B 1 49 ? 47.015 -40.341 40.795 1.00 56.74 49 VAL B CA 1
ATOM 1715 C C . VAL B 1 49 ? 48.014 -41.303 41.422 1.00 60.84 49 VAL B C 1
ATOM 1716 O O . VAL B 1 49 ? 48.159 -41.316 42.651 1.00 59.50 49 VAL B O 1
ATOM 1720 N N . ARG B 1 50 ? 48.712 -42.109 40.618 1.00 68.29 50 ARG B N 1
ATOM 1721 C CA . ARG B 1 50 ? 49.787 -42.931 41.163 1.00 71.18 50 ARG B CA 1
ATOM 1722 C C . ARG B 1 50 ? 50.931 -42.053 41.653 1.00 71.26 50 ARG B C 1
ATOM 1723 O O . ARG B 1 50 ? 51.429 -42.228 42.772 1.00 71.22 50 ARG B O 1
ATOM 1731 N N . ASN B 1 51 ? 51.349 -41.089 40.831 1.00 71.31 51 ASN B N 1
ATOM 1732 C CA . ASN B 1 51 ? 52.284 -40.058 41.264 1.00 72.22 51 ASN B CA 1
ATOM 1733 C C . ASN B 1 51 ? 51.639 -39.052 42.211 1.00 66.50 51 ASN B C 1
ATOM 1734 O O . ASN B 1 51 ? 52.332 -38.154 42.702 1.00 64.41 51 ASN B O 1
ATOM 1739 N N . SER B 1 52 ? 50.336 -39.188 42.468 1.00 63.90 52 SER B N 1
ATOM 1740 C CA . SER B 1 52 ? 49.604 -38.340 43.409 1.00 58.88 52 SER B CA 1
ATOM 1741 C C . SER B 1 52 ? 49.717 -36.861 43.037 1.00 53.42 52 SER B C 1
ATOM 1742 O O . SER B 1 52 ? 49.961 -35.999 43.883 1.00 50.19 52 SER B O 1
ATOM 1745 N N . ASP B 1 53 ? 49.543 -36.571 41.747 1.00 53.59 53 ASP B N 1
ATOM 1746 C CA . ASP B 1 53 ? 49.438 -35.190 41.295 1.00 53.16 53 ASP B CA 1
ATOM 1747 C C . ASP B 1 53 ? 48.043 -34.618 41.503 1.00 49.21 53 ASP B C 1
ATOM 1748 O O . ASP B 1 53 ? 47.858 -33.405 41.347 1.00 46.74 53 ASP B O 1
ATOM 1753 N N . CYS B 1 54 ? 47.073 -35.459 41.857 1.00 47.94 54 CYS B N 1
ATOM 1754 C CA . CYS B 1 54 ? 45.690 -35.062 42.086 1.00 42.47 54 CYS B CA 1
ATOM 1755 C C . CYS B 1 54 ? 44.935 -36.262 42.634 1.00 40.15 54 CYS B C 1
ATOM 1756 O O . CYS B 1 54 ? 45.395 -37.404 42.535 1.00 41.71 54 CYS B O 1
ATOM 1759 N N . ALA B 1 55 ? 43.774 -35.989 43.215 1.00 37.99 55 ALA B N 1
ATOM 1760 C CA . ALA B 1 55 ? 42.800 -37.024 43.513 1.00 36.25 55 ALA B CA 1
ATOM 1761 C C . ALA B 1 55 ? 41.657 -36.928 42.514 1.00 37.84 55 ALA B C 1
ATOM 1762 O O . ALA B 1 55 ? 41.414 -35.880 41.913 1.00 38.34 55 ALA B O 1
ATOM 1764 N N . ALA B 1 56 ? 40.954 -38.039 42.332 1.00 40.76 56 ALA B N 1
ATOM 1765 C CA . ALA B 1 56 ? 39.857 -38.083 41.375 1.00 41.90 56 ALA B CA 1
ATOM 1766 C C . ALA B 1 56 ? 38.707 -38.875 41.970 1.00 39.93 56 ALA B C 1
ATOM 1767 O O . ALA B 1 56 ? 38.880 -40.038 42.346 1.00 40.86 56 ALA B O 1
ATOM 1769 N N . LYS B 1 57 ? 37.545 -38.241 42.072 1.00 35.36 57 LYS B N 1
ATOM 1770 C CA . LYS B 1 57 ? 36.313 -38.945 42.388 1.00 35.71 57 LYS B CA 1
ATOM 1771 C C . LYS B 1 57 ? 35.627 -39.346 41.090 1.00 37.28 57 LYS B C 1
ATOM 1772 O O . LYS B 1 57 ? 35.602 -38.577 40.124 1.00 40.06 57 LYS B O 1
ATOM 1778 N N . ALA B 1 58 ? 35.082 -40.556 41.064 1.00 35.42 58 ALA B N 1
ATOM 1779 C CA . ALA B 1 58 ? 34.505 -41.097 39.847 1.00 35.49 58 ALA B CA 1
ATOM 1780 C C . ALA B 1 58 ? 33.147 -41.720 40.129 1.00 33.43 58 ALA B C 1
ATOM 1781 O O . ALA B 1 58 ? 32.853 -42.136 41.254 1.00 30.44 58 ALA B O 1
ATOM 1783 N N . LEU B 1 59 ? 32.316 -41.754 39.091 1.00 37.01 59 LEU B N 1
ATOM 1784 C CA . LEU B 1 59 ? 31.110 -42.567 39.060 1.00 38.45 59 LEU B CA 1
ATOM 1785 C C . LEU B 1 59 ? 31.331 -43.718 38.094 1.00 38.00 59 LEU B C 1
ATOM 1786 O O . LEU B 1 59 ? 31.812 -43.508 36.976 1.00 38.00 59 LEU B O 1
ATOM 1791 N N . ILE B 1 60 ? 30.983 -44.925 38.525 1.00 39.61 60 ILE B N 1
ATOM 1792 C CA . ILE B 1 60 ? 31.219 -46.133 37.749 1.00 44.79 60 ILE B CA 1
ATOM 1793 C C . ILE B 1 60 ? 29.878 -46.771 37.420 1.00 50.80 60 ILE B C 1
ATOM 1794 O O . ILE B 1 60 ? 29.043 -46.972 38.310 1.00 50.95 60 ILE B O 1
ATOM 1799 N N . ASP B 1 61 ? 29.670 -47.070 36.138 1.00 54.35 61 ASP B N 1
ATOM 1800 C CA . ASP B 1 61 ? 28.590 -47.956 35.732 1.00 57.02 61 ASP B CA 1
ATOM 1801 C C . ASP B 1 61 ? 28.797 -49.292 36.431 1.00 62.69 61 ASP B C 1
ATOM 1802 O O . ASP B 1 61 ? 29.769 -49.997 36.145 1.00 61.90 61 ASP B O 1
ATOM 1807 N N . ARG B 1 62 ? 27.900 -49.647 37.354 1.00 69.46 62 ARG B N 1
ATOM 1808 C CA . ARG B 1 62 ? 28.149 -50.814 38.196 1.00 75.84 62 ARG B CA 1
ATOM 1809 C C . ARG B 1 62 ? 28.001 -52.116 37.417 1.00 84.07 62 ARG B C 1
ATOM 1810 O O . ARG B 1 62 ? 28.735 -53.079 37.668 1.00 82.53 62 ARG B O 1
ATOM 1818 N N . GLN B 1 63 ? 27.063 -52.171 36.470 1.00 95.36 63 GLN B N 1
ATOM 1819 C CA . GLN B 1 63 ? 26.857 -53.404 35.720 1.00 100.23 63 GLN B CA 1
ATOM 1820 C C . GLN B 1 63 ? 27.948 -53.661 34.688 1.00 102.45 63 GLN B C 1
ATOM 1821 O O . GLN B 1 63 ? 28.046 -54.787 34.189 1.00 105.42 63 GLN B O 1
ATOM 1827 N N . SER B 1 64 ? 28.770 -52.659 34.363 1.00 95.49 64 SER B N 1
ATOM 1828 C CA . SER B 1 64 ? 29.802 -52.814 33.347 1.00 90.47 64 SER B CA 1
ATOM 1829 C C . SER B 1 64 ? 31.175 -52.298 33.759 1.00 88.62 64 SER B C 1
ATOM 1830 O O . SER B 1 64 ? 32.129 -52.478 32.994 1.00 91.61 64 SER B O 1
ATOM 1833 N N . GLY B 1 65 ? 31.315 -51.676 34.928 1.00 83.46 65 GLY B N 1
ATOM 1834 C CA . GLY B 1 65 ? 32.590 -51.130 35.346 1.00 76.46 65 GLY B CA 1
ATOM 1835 C C . GLY B 1 65 ? 33.083 -49.952 34.537 1.00 70.20 65 GLY B C 1
ATOM 1836 O O . GLY B 1 65 ? 34.194 -49.471 34.790 1.00 68.28 65 GLY B O 1
ATOM 1837 N N . GLU B 1 66 ? 32.293 -49.466 33.583 1.00 66.73 66 GLU B N 1
ATOM 1838 C CA . GLU B 1 66 ? 32.712 -48.375 32.718 1.00 64.05 66 GLU B CA 1
ATOM 1839 C C . GLU B 1 66 ? 32.667 -47.046 33.461 1.00 59.36 66 GLU B C 1
ATOM 1840 O O . GLU B 1 66 ? 31.737 -46.773 34.226 1.00 59.41 66 GLU B O 1
ATOM 1846 N N . LEU B 1 67 ? 33.684 -46.221 33.232 1.00 56.92 67 LEU B N 1
ATOM 1847 C CA . LEU B 1 67 ? 33.733 -44.900 33.841 1.00 53.81 67 LEU B CA 1
ATOM 1848 C C . LEU B 1 67 ? 32.619 -44.024 33.278 1.00 52.05 67 LEU B C 1
ATOM 1849 O O . LEU B 1 67 ? 32.456 -43.912 32.059 1.00 51.70 67 LEU B O 1
ATOM 1854 N N . ILE B 1 68 ? 31.848 -43.408 34.167 1.00 51.57 68 ILE B N 1
ATOM 1855 C CA . ILE B 1 68 ? 30.741 -42.541 33.780 1.00 53.81 68 ILE B CA 1
ATOM 1856 C C . ILE B 1 68 ? 31.130 -41.072 33.866 1.00 58.69 68 ILE B C 1
ATOM 1857 O O . ILE B 1 68 ? 30.882 -40.300 32.938 1.00 58.94 68 ILE B O 1
ATOM 1862 N N . GLY B 1 69 ? 31.745 -40.671 34.969 1.00 63.90 69 GLY B N 1
ATOM 1863 C CA . GLY B 1 69 ? 32.157 -39.291 35.149 1.00 63.30 69 GLY B CA 1
ATOM 1864 C C . GLY B 1 69 ? 33.451 -39.207 35.930 1.00 62.59 69 GLY B C 1
ATOM 1865 O O . GLY B 1 69 ? 33.757 -40.062 36.764 1.00 62.01 69 GLY B O 1
ATOM 1866 N N . ILE B 1 70 ? 34.210 -38.150 35.651 1.00 57.00 70 ILE B N 1
ATOM 1867 C CA . ILE B 1 70 ? 35.490 -37.902 36.299 1.00 50.84 70 ILE B CA 1
ATOM 1868 C C . ILE B 1 70 ? 35.432 -36.544 36.984 1.00 47.24 70 ILE B C 1
ATOM 1869 O O . ILE B 1 70 ? 34.706 -35.641 36.555 1.00 45.59 70 ILE B O 1
ATOM 1874 N N . CYS B 1 71 ? 36.188 -36.408 38.075 1.00 47.02 71 CYS B N 1
ATOM 1875 C CA . CYS B 1 71 ? 36.233 -35.150 38.822 1.00 45.15 71 CYS B CA 1
ATOM 1876 C C . CYS B 1 71 ? 37.575 -35.082 39.545 1.00 43.79 71 CYS B C 1
ATOM 1877 O O . CYS B 1 71 ? 37.731 -35.669 40.619 1.00 44.40 71 CYS B O 1
ATOM 1880 N N . THR B 1 72 ? 38.524 -34.353 38.963 1.00 42.72 72 THR B N 1
ATOM 1881 C CA . THR B 1 72 ? 39.872 -34.243 39.504 1.00 39.81 72 THR B CA 1
ATOM 1882 C C . THR B 1 72 ? 40.005 -32.975 40.336 1.00 43.32 72 THR B C 1
ATOM 1883 O O . THR B 1 72 ? 39.475 -31.922 39.971 1.00 49.61 72 THR B O 1
ATOM 1887 N N . PHE B 1 73 ? 40.720 -33.081 41.453 1.00 42.85 73 PHE B N 1
ATOM 1888 C CA . PHE B 1 73 ? 40.916 -31.939 42.334 1.00 43.88 73 PHE B CA 1
ATOM 1889 C C . PHE B 1 73 ? 42.284 -32.041 42.992 1.00 43.03 73 PHE B C 1
ATOM 1890 O O . PHE B 1 73 ? 42.876 -33.121 43.079 1.00 42.77 73 PHE B O 1
ATOM 1898 N N . THR B 1 74 ? 42.777 -30.898 43.464 1.00 42.37 74 THR B N 1
ATOM 1899 C CA . THR B 1 74 ? 44.120 -30.826 44.018 1.00 45.02 74 THR B CA 1
ATOM 1900 C C . THR B 1 74 ? 44.175 -29.767 45.108 1.00 45.50 74 THR B C 1
ATOM 1901 O O . THR B 1 74 ? 43.298 -28.905 45.215 1.00 43.84 74 THR B O 1
ATOM 1905 N N . ALA B 1 75 ? 45.229 -29.845 45.918 1.00 45.86 75 ALA B N 1
ATOM 1906 C CA . ALA B 1 75 ? 45.515 -28.811 46.900 1.00 44.53 75 ALA B CA 1
ATOM 1907 C C . ALA B 1 75 ? 46.112 -27.600 46.195 1.00 44.47 75 ALA B C 1
ATOM 1908 O O . ALA B 1 75 ? 47.025 -27.735 45.375 1.00 45.12 75 ALA B O 1
ATOM 1910 N N . TYR B 1 76 ? 45.593 -26.418 46.513 1.00 44.24 76 TYR B N 1
ATOM 1911 C CA . TYR B 1 76 ? 45.946 -25.202 45.800 1.00 48.35 76 TYR B CA 1
ATOM 1912 C C . TYR B 1 76 ? 45.963 -24.037 46.779 1.00 47.41 76 TYR B C 1
ATOM 1913 O O . TYR B 1 76 ? 45.590 -24.170 47.948 1.00 46.53 76 TYR B O 1
ATOM 1922 N N . SER B 1 77 ? 46.409 -22.884 46.291 1.00 48.02 77 SER B N 1
ATOM 1923 C CA . SER B 1 77 ? 46.436 -21.675 47.098 1.00 48.83 77 SER B CA 1
ATOM 1924 C C . SER B 1 77 ? 46.349 -20.467 46.181 1.00 50.86 77 SER B C 1
ATOM 1925 O O . SER B 1 77 ? 46.928 -20.462 45.091 1.00 52.94 77 SER B O 1
ATOM 1928 N N . LEU B 1 78 ? 45.625 -19.450 46.629 1.00 52.45 78 LEU B N 1
ATOM 1929 C CA . LEU B 1 78 ? 45.469 -18.212 45.886 1.00 54.70 78 LEU B CA 1
ATOM 1930 C C . LEU B 1 78 ? 45.900 -17.040 46.755 1.00 54.70 78 LEU B C 1
ATOM 1931 O O . LEU B 1 78 ? 46.066 -17.158 47.972 1.00 44.65 78 LEU B O 1
ATOM 1936 N N . GLU B 1 79 ? 46.085 -15.899 46.106 1.00 66.83 79 GLU B N 1
ATOM 1937 C CA . GLU B 1 79 ? 46.413 -14.670 46.805 1.00 71.11 79 GLU B CA 1
ATOM 1938 C C . GLU B 1 79 ? 45.137 -13.949 47.225 1.00 73.38 79 GLU B C 1
ATOM 1939 O O . GLU B 1 79 ? 44.077 -14.106 46.616 1.00 72.02 79 GLU B O 1
ATOM 1945 N N . LYS B 1 80 ? 45.256 -13.148 48.285 1.00 80.07 80 LYS B N 1
ATOM 1946 C CA . LYS B 1 80 ? 44.115 -12.377 48.771 1.00 87.78 80 LYS B CA 1
ATOM 1947 C C . LYS B 1 80 ? 43.540 -11.467 47.689 1.00 96.95 80 LYS B C 1
ATOM 1948 O O . LYS B 1 80 ? 42.346 -11.142 47.725 1.00 99.67 80 LYS B O 1
ATOM 1954 N N . GLN B 1 81 ? 44.360 -11.054 46.719 1.00 102.57 81 GLN B N 1
ATOM 1955 C CA . GLN B 1 81 ? 43.860 -10.208 45.640 1.00 105.63 81 GLN B CA 1
ATOM 1956 C C . GLN B 1 81 ? 42.691 -10.859 44.905 1.00 104.11 81 GLN B C 1
ATOM 1957 O O . GLN B 1 81 ? 41.676 -10.209 44.637 1.00 105.16 81 GLN B O 1
ATOM 1963 N N . ARG B 1 82 ? 42.804 -12.144 44.592 1.00 95.67 82 ARG B N 1
ATOM 1964 C CA . ARG B 1 82 ? 41.890 -12.762 43.638 1.00 89.73 82 ARG B CA 1
ATOM 1965 C C . ARG B 1 82 ? 40.497 -13.019 44.203 1.00 85.51 82 ARG B C 1
ATOM 1966 O O . ARG B 1 82 ? 39.540 -13.110 43.427 1.00 84.68 82 ARG B O 1
ATOM 1974 N N . VAL B 1 83 ? 40.357 -13.132 45.522 1.00 84.48 83 VAL B N 1
ATOM 1975 C CA . VAL B 1 83 ? 39.063 -13.394 46.148 1.00 83.81 83 VAL B CA 1
ATOM 1976 C C . VAL B 1 83 ? 38.639 -12.158 46.933 1.00 88.68 83 VAL B C 1
ATOM 1977 O O . VAL B 1 83 ? 37.911 -12.250 47.929 1.00 89.15 83 VAL B O 1
ATOM 1981 N N . SER B 1 84 ? 39.103 -10.993 46.497 1.00 94.16 84 SER B N 1
ATOM 1982 C CA . SER B 1 84 ? 38.670 -9.750 47.115 1.00 98.92 84 SER B CA 1
ATOM 1983 C C . SER B 1 84 ? 37.251 -9.423 46.669 1.00 101.01 84 SER B C 1
ATOM 1984 O O . SER B 1 84 ? 36.893 -9.601 45.501 1.00 100.11 84 SER B O 1
ATOM 1987 N N . GLY B 1 85 ? 36.440 -8.948 47.612 1.00 103.12 85 GLY B N 1
ATOM 1988 C CA . GLY B 1 85 ? 35.053 -8.643 47.349 1.00 105.95 85 GLY B CA 1
ATOM 1989 C C . GLY B 1 85 ? 34.100 -9.814 47.453 1.00 105.27 85 GLY B C 1
ATOM 1990 O O . GLY B 1 85 ? 32.880 -9.600 47.431 1.00 105.14 85 GLY B O 1
ATOM 1991 N N . VAL B 1 86 ? 34.609 -11.041 47.552 1.00 100.02 86 VAL B N 1
ATOM 1992 C CA . VAL B 1 86 ? 33.791 -12.242 47.688 1.00 96.26 86 VAL B CA 1
ATOM 1993 C C . VAL B 1 86 ? 33.900 -12.834 49.085 1.00 100.11 86 VAL B C 1
ATOM 1994 O O . VAL B 1 86 ? 32.893 -13.193 49.699 1.00 102.53 86 VAL B O 1
ATOM 1998 N N . LEU B 1 87 ? 35.122 -12.988 49.583 1.00 101.57 87 LEU B N 1
ATOM 1999 C CA . LEU B 1 87 ? 35.344 -13.469 50.936 1.00 101.39 87 LEU B CA 1
ATOM 2000 C C . LEU B 1 87 ? 35.325 -12.281 51.884 1.00 108.62 87 LEU B C 1
ATOM 2001 O O . LEU B 1 87 ? 36.006 -11.278 51.648 1.00 113.02 87 LEU B O 1
ATOM 2006 N N . GLN B 1 88 ? 34.539 -12.399 52.947 1.00 110.60 88 GLN B N 1
ATOM 2007 C CA . GLN B 1 88 ? 34.300 -11.296 53.862 1.00 112.60 88 GLN B CA 1
ATOM 2008 C C . GLN B 1 88 ? 35.276 -11.335 55.031 1.00 111.10 88 GLN B C 1
ATOM 2009 O O . GLN B 1 88 ? 35.723 -12.402 55.461 1.00 109.63 88 GLN B O 1
ATOM 2015 N N . GLY B 1 89 ? 35.605 -10.153 55.541 1.00 106.05 89 GLY B N 1
ATOM 2016 C CA . GLY B 1 89 ? 36.424 -10.040 56.729 1.00 99.64 89 GLY B CA 1
ATOM 2017 C C . GLY B 1 89 ? 37.908 -9.999 56.436 1.00 92.93 89 GLY B C 1
ATOM 2018 O O . GLY B 1 89 ? 38.363 -9.858 55.297 1.00 91.95 89 GLY B O 1
ATOM 2019 N N . SER B 1 90 ? 38.680 -10.123 57.514 1.00 87.66 90 SER B N 1
ATOM 2020 C CA . SER B 1 90 ? 40.132 -10.138 57.417 1.00 82.15 90 SER B CA 1
ATOM 2021 C C . SER B 1 90 ? 40.612 -11.513 56.973 1.00 75.26 90 SER B C 1
ATOM 2022 O O . SER B 1 90 ? 40.281 -12.529 57.594 1.00 70.69 90 SER B O 1
ATOM 2025 N N . GLN B 1 91 ? 41.391 -11.543 55.898 1.00 72.94 91 GLN B N 1
ATOM 2026 C CA . GLN B 1 91 ? 41.911 -12.776 55.335 1.00 67.13 91 GLN B CA 1
ATOM 2027 C C . GLN B 1 91 ? 43.425 -12.692 55.217 1.00 67.61 91 GLN B C 1
ATOM 2028 O O . GLN B 1 91 ? 43.976 -11.610 54.990 1.00 70.32 91 GLN B O 1
ATOM 2034 N N . PRO B 1 92 ? 44.125 -13.820 55.374 1.00 68.68 92 PRO B N 1
ATOM 2035 C CA . PRO B 1 92 ? 45.594 -13.788 55.354 1.00 72.05 92 PRO B CA 1
ATOM 2036 C C . PRO B 1 92 ? 46.173 -13.491 53.980 1.00 78.97 92 PRO B C 1
ATOM 2037 O O . PRO B 1 92 ? 45.438 -13.230 53.022 1.00 81.48 92 PRO B O 1
ATOM 2041 N N . SER B 1 93 ? 47.504 -13.528 53.886 1.00 83.78 93 SER B N 1
ATOM 2042 C CA . SER B 1 93 ? 48.186 -13.203 52.637 1.00 85.01 93 SER B CA 1
ATOM 2043 C C . SER B 1 93 ? 47.849 -14.212 51.544 1.00 83.25 93 SER B C 1
ATOM 2044 O O . SER B 1 93 ? 47.297 -13.855 50.497 1.00 83.53 93 SER B O 1
ATOM 2047 N N . GLU B 1 94 ? 48.182 -15.480 51.770 1.00 74.75 94 GLU B N 1
ATOM 2048 C CA . GLU B 1 94 ? 47.898 -16.547 50.820 1.00 69.85 94 GLU B CA 1
ATOM 2049 C C . GLU B 1 94 ? 46.712 -17.364 51.316 1.00 66.37 94 GLU B C 1
ATOM 2050 O O . GLU B 1 94 ? 46.719 -17.856 52.449 1.00 68.95 94 GLU B O 1
ATOM 2056 N N . ILE B 1 95 ? 45.702 -17.504 50.470 1.00 60.75 95 ILE B N 1
ATOM 2057 C CA . ILE B 1 95 ? 44.478 -18.209 50.830 1.00 54.80 95 ILE B CA 1
ATOM 2058 C C . ILE B 1 95 ? 44.615 -19.676 50.441 1.00 48.33 95 ILE B C 1
ATOM 2059 O O . ILE B 1 95 ? 45.247 -20.019 49.438 1.00 47.77 95 ILE B O 1
ATOM 2064 N N . GLY B 1 96 ? 44.046 -20.560 51.257 1.00 44.49 96 GLY B N 1
ATOM 2065 C CA . GLY B 1 96 ? 44.112 -21.986 50.990 1.00 40.76 96 GLY B CA 1
ATOM 2066 C C . GLY B 1 96 ? 42.790 -22.549 50.507 1.00 43.30 96 GLY B C 1
ATOM 2067 O O . GLY B 1 96 ? 41.769 -22.414 51.189 1.00 46.35 96 GLY B O 1
ATOM 2068 N N . VAL B 1 97 ? 42.789 -23.178 49.331 1.00 40.99 97 VAL B N 1
ATOM 2069 C CA . VAL B 1 97 ? 41.566 -23.650 48.694 1.00 38.55 97 VAL B CA 1
ATOM 2070 C C . VAL B 1 97 ? 41.775 -25.070 48.180 1.00 37.61 97 VAL B C 1
ATOM 2071 O O . VAL B 1 97 ? 42.878 -25.614 48.209 1.00 38.40 97 VAL B O 1
ATOM 2075 N N . VAL B 1 98 ? 40.683 -25.668 47.708 1.00 35.22 98 VAL B N 1
ATOM 2076 C CA . VAL B 1 98 ? 40.717 -26.913 46.949 1.00 33.64 98 VAL B CA 1
ATOM 2077 C C . VAL B 1 98 ? 40.304 -26.582 45.522 1.00 37.24 98 VAL B C 1
ATOM 2078 O O . VAL B 1 98 ? 39.222 -26.025 45.296 1.00 39.76 98 VAL B O 1
ATOM 2082 N N . ARG B 1 99 ? 41.166 -26.909 44.563 1.00 39.16 99 ARG B N 1
ATOM 2083 C CA . ARG B 1 99 ? 40.959 -26.541 43.169 1.00 41.77 99 ARG B CA 1
ATOM 2084 C C . ARG B 1 99 ? 40.356 -27.714 42.407 1.00 42.55 99 ARG B C 1
ATOM 2085 O O . ARG B 1 99 ? 40.962 -28.789 42.331 1.00 41.81 99 ARG B O 1
ATOM 2093 N N . LEU B 1 100 ? 39.166 -27.503 41.847 1.00 43.90 100 LEU B N 1
ATOM 2094 C CA . LEU B 1 100 ? 38.559 -28.462 40.934 1.00 43.17 100 LEU B CA 1
ATOM 2095 C C . LEU B 1 100 ? 39.184 -28.289 39.554 1.00 43.72 100 LEU B C 1
ATOM 2096 O O . LEU B 1 100 ? 39.048 -27.228 38.935 1.00 44.53 100 LEU B O 1
ATOM 2101 N N . VAL B 1 101 ? 39.867 -29.325 39.072 1.00 44.06 101 VAL B N 1
ATOM 2102 C CA . VAL B 1 101 ? 40.655 -29.210 37.849 1.00 47.21 101 VAL B CA 1
ATOM 2103 C C . VAL B 1 101 ? 39.822 -29.595 36.635 1.00 50.79 101 VAL B C 1
ATOM 2104 O O . VAL B 1 101 ? 39.689 -28.812 35.687 1.00 51.30 101 VAL B O 1
ATOM 2108 N N . MET B 1 102 ? 39.270 -30.807 36.645 1.00 53.18 102 MET B N 1
ATOM 2109 C CA . MET B 1 102 ? 38.487 -31.307 35.525 1.00 56.24 102 MET B CA 1
ATOM 2110 C C . MET B 1 102 ? 37.241 -32.003 36.047 1.00 54.56 102 MET B C 1
ATOM 2111 O O . MET B 1 102 ? 37.241 -32.575 37.140 1.00 53.19 102 MET B O 1
ATOM 2116 N N . LEU B 1 103 ? 36.171 -31.942 35.250 1.00 55.42 103 LEU B N 1
ATOM 2117 C CA . LEU B 1 103 ? 34.926 -32.639 35.571 1.00 54.64 103 LEU B CA 1
ATOM 2118 C C . LEU B 1 103 ? 34.195 -32.901 34.258 1.00 56.19 103 LEU B C 1
ATOM 2119 O O . LEU B 1 103 ? 33.596 -31.984 33.687 1.00 55.77 103 LEU B O 1
ATOM 2124 N N . GLY B 1 104 ? 34.241 -34.138 33.793 1.00 58.38 104 GLY B N 1
ATOM 2125 C CA . GLY B 1 104 ? 33.583 -34.513 32.552 1.00 61.05 104 GLY B CA 1
ATOM 2126 C C . GLY B 1 104 ? 32.774 -35.782 32.701 1.00 62.30 104 GLY B C 1
ATOM 2127 O O . GLY B 1 104 ? 33.177 -36.711 33.400 1.00 58.72 104 GLY B O 1
ATOM 2128 N N . VAL B 1 105 ? 31.623 -35.810 32.033 1.00 66.61 105 VAL B N 1
ATOM 2129 C CA . VAL B 1 105 ? 30.753 -36.979 31.993 1.00 68.04 105 VAL B CA 1
ATOM 2130 C C . VAL B 1 105 ? 30.707 -37.490 30.560 1.00 70.47 105 VAL B C 1
ATOM 2131 O O . VAL B 1 105 ? 30.660 -36.698 29.612 1.00 72.60 105 VAL B O 1
ATOM 2135 N N . ALA B 1 106 ? 30.734 -38.813 30.405 1.00 70.20 106 ALA B N 1
ATOM 2136 C CA . ALA B 1 106 ? 30.706 -39.411 29.077 1.00 69.62 106 ALA B CA 1
ATOM 2137 C C . ALA B 1 106 ? 29.420 -39.038 28.348 1.00 67.94 106 ALA B C 1
ATOM 2138 O O . ALA B 1 106 ? 28.347 -38.954 28.951 1.00 69.18 106 ALA B O 1
ATOM 2140 N N . ARG B 1 107 ? 29.538 -38.811 27.036 1.00 66.66 107 ARG B N 1
ATOM 2141 C CA . ARG B 1 107 ? 28.379 -38.403 26.247 1.00 66.24 107 ARG B CA 1
ATOM 2142 C C . ARG B 1 107 ? 27.279 -39.455 26.280 1.00 62.09 107 ARG B C 1
ATOM 2143 O O . ARG B 1 107 ? 26.093 -39.114 26.209 1.00 62.02 107 ARG B O 1
ATOM 2151 N N . LYS B 1 108 ? 27.650 -40.733 26.400 1.00 59.90 108 LYS B N 1
ATOM 2152 C CA . LYS B 1 108 ? 26.655 -41.794 26.510 1.00 59.64 108 LYS B CA 1
ATOM 2153 C C . LYS B 1 108 ? 25.769 -41.612 27.733 1.00 59.68 108 LYS B C 1
ATOM 2154 O O . LYS B 1 108 ? 24.628 -42.089 27.750 1.00 62.34 108 LYS B O 1
ATOM 2160 N N . TYR B 1 109 ? 26.270 -40.930 28.761 1.00 57.32 109 TYR B N 1
ATOM 2161 C CA . TYR B 1 109 ? 25.545 -40.752 30.008 1.00 55.81 109 TYR B CA 1
ATOM 2162 C C . TYR B 1 109 ? 25.139 -39.308 30.267 1.00 57.62 109 TYR B C 1
ATOM 2163 O O . TYR B 1 109 ? 24.562 -39.023 31.322 1.00 56.89 109 TYR B O 1
ATOM 2172 N N . GLN B 1 110 ? 2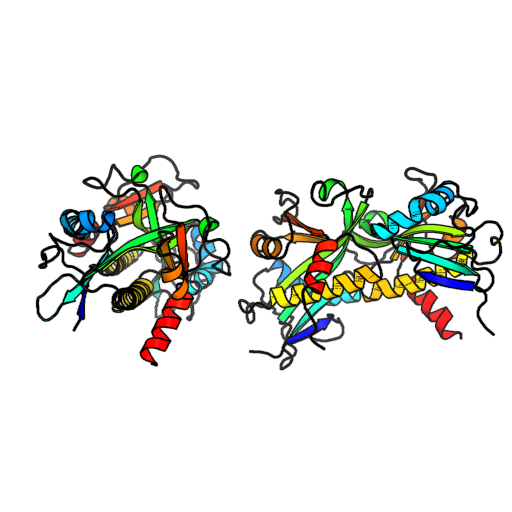5.411 -38.394 29.339 1.00 61.56 110 GLN B N 1
ATOM 2173 C CA . GLN B 1 110 ? 25.111 -36.987 29.559 1.00 68.06 110 GLN B CA 1
ATOM 2174 C C . GLN B 1 110 ? 23.599 -36.757 29.562 1.00 72.99 110 GLN B C 1
ATOM 2175 O O . GLN B 1 110 ? 22.796 -37.672 29.360 1.00 73.09 110 GLN B O 1
ATOM 2181 N N . LYS B 1 111 ? 23.216 -35.505 29.810 1.00 79.66 111 LYS B N 1
ATOM 2182 C CA . LYS B 1 111 ? 21.831 -35.038 29.839 1.00 81.63 111 LYS B CA 1
ATOM 2183 C C . LYS B 1 111 ? 20.995 -35.702 30.930 1.00 80.21 111 LYS B C 1
ATOM 2184 O O . LYS B 1 111 ? 19.774 -35.510 30.966 1.00 81.63 111 LYS B O 1
ATOM 2190 N N . ARG B 1 112 ? 21.613 -36.472 31.827 1.00 72.83 112 ARG B N 1
ATOM 2191 C CA . ARG B 1 112 ? 20.891 -37.176 32.879 1.00 66.68 112 ARG B CA 1
ATOM 2192 C C . ARG B 1 112 ? 21.213 -36.645 34.272 1.00 60.68 112 ARG B C 1
ATOM 2193 O O . ARG B 1 112 ? 20.802 -37.252 35.267 1.00 55.96 112 ARG B O 1
ATOM 2201 N N . GLY B 1 113 ? 21.934 -35.530 34.367 1.00 59.67 113 GLY B N 1
ATOM 2202 C CA . GLY B 1 113 ? 22.212 -34.919 35.652 1.00 55.60 113 GLY B CA 1
ATOM 2203 C C . GLY B 1 113 ? 23.328 -35.553 36.449 1.00 50.21 113 GLY B C 1
ATOM 2204 O O . GLY B 1 113 ? 23.442 -35.288 37.650 1.00 43.68 113 GLY B O 1
ATOM 2205 N N . PHE B 1 114 ? 24.162 -36.385 35.821 1.00 50.94 114 PHE B N 1
ATOM 2206 C CA . PHE B 1 114 ? 25.243 -37.039 36.549 1.00 50.16 114 PHE B CA 1
ATOM 2207 C C . PHE B 1 114 ? 26.350 -36.069 36.938 1.00 46.19 114 PHE B C 1
ATOM 2208 O O . PHE B 1 114 ? 27.084 -36.338 37.895 1.00 45.48 114 PHE B O 1
ATOM 2216 N N . ASP B 1 115 ? 26.483 -34.948 36.225 1.00 45.82 115 ASP B N 1
ATOM 2217 C CA . ASP B 1 115 ? 27.523 -33.981 36.558 1.00 47.41 115 ASP B CA 1
ATOM 2218 C C . ASP B 1 115 ? 27.244 -33.305 37.895 1.00 47.90 115 ASP B C 1
ATOM 2219 O O . ASP B 1 115 ? 28.173 -33.020 38.659 1.00 46.33 115 ASP B O 1
ATOM 2224 N N . GLN B 1 116 ? 25.971 -33.050 38.202 1.00 50.37 116 GLN B N 1
ATOM 2225 C CA . GLN B 1 116 ? 25.631 -32.485 39.502 1.00 50.16 116 GLN B CA 1
ATOM 2226 C C . GLN B 1 116 ? 25.754 -33.523 40.610 1.00 49.73 116 GLN B C 1
ATOM 2227 O O . GLN B 1 116 ? 26.051 -33.171 41.758 1.00 49.36 116 GLN B O 1
ATOM 2233 N N . ASP B 1 117 ? 25.536 -34.801 40.289 1.00 49.32 117 ASP B N 1
ATOM 2234 C CA . ASP B 1 117 ? 25.699 -35.853 41.287 1.00 48.78 117 ASP B CA 1
ATOM 2235 C C . ASP B 1 117 ? 27.162 -36.020 41.676 1.00 48.04 117 ASP B C 1
ATOM 2236 O O . ASP B 1 117 ? 27.476 -36.263 42.847 1.00 45.97 117 ASP B O 1
ATOM 2241 N N . LEU B 1 118 ? 28.071 -35.902 40.704 1.00 47.32 118 LEU B N 1
ATOM 2242 C CA . LEU B 1 118 ? 29.495 -35.955 41.013 1.00 47.06 118 LEU B CA 1
ATOM 2243 C C . LEU B 1 118 ? 29.932 -34.739 41.816 1.00 48.17 118 LEU B C 1
ATOM 2244 O O . LEU B 1 118 ? 30.732 -34.862 42.752 1.00 48.06 118 LEU B O 1
ATOM 2249 N N . LEU B 1 119 ? 29.428 -33.555 41.458 1.00 48.13 119 LEU B N 1
ATOM 2250 C CA . LEU B 1 119 ? 29.787 -32.352 42.199 1.00 47.54 119 LEU B CA 1
ATOM 2251 C C . LEU B 1 119 ? 29.338 -32.436 43.650 1.00 46.57 119 LEU B C 1
ATOM 2252 O O . LEU B 1 119 ? 30.008 -31.898 44.540 1.00 47.44 119 LEU B O 1
ATOM 2257 N N . CYS B 1 120 ? 28.213 -33.104 43.912 1.00 44.30 120 CYS B N 1
ATOM 2258 C CA . CYS B 1 120 ? 27.771 -33.269 45.290 1.00 45.74 120 CYS B CA 1
ATOM 2259 C C . CYS B 1 120 ? 28.682 -34.231 46.043 1.00 43.93 120 CYS B C 1
ATOM 2260 O O . CYS B 1 120 ? 28.992 -34.009 47.220 1.00 42.36 120 CYS B O 1
ATOM 2263 N N . ASP B 1 121 ? 29.126 -35.304 45.380 1.00 43.68 121 ASP B N 1
ATOM 2264 C CA . ASP B 1 121 ? 30.118 -36.186 45.987 1.00 42.73 121 ASP B CA 1
ATOM 2265 C C . ASP B 1 121 ? 31.424 -35.443 46.237 1.00 40.37 121 ASP B C 1
ATOM 2266 O O . ASP B 1 121 ? 32.073 -35.639 47.271 1.00 39.70 121 ASP B O 1
ATOM 2271 N N . PHE B 1 122 ? 31.823 -34.585 45.294 1.00 37.47 122 PHE B N 1
ATOM 2272 C CA . PHE B 1 122 ? 33.019 -33.774 45.485 1.00 34.23 122 PHE B CA 1
ATOM 2273 C C . PHE B 1 122 ? 32.863 -32.841 46.678 1.00 33.08 122 PHE B C 1
ATOM 2274 O O . PHE B 1 122 ? 33.791 -32.689 47.481 1.00 33.28 122 PHE B O 1
ATOM 2282 N N . PHE B 1 123 ? 31.692 -32.214 46.817 1.00 30.61 123 PHE B N 1
ATOM 2283 C CA . PHE B 1 123 ? 31.460 -31.335 47.958 1.00 30.90 123 PHE B CA 1
ATOM 2284 C C . PHE B 1 123 ? 31.452 -32.120 49.262 1.00 34.76 123 PHE B C 1
ATOM 2285 O O . PHE B 1 123 ? 31.957 -31.640 50.285 1.00 33.20 123 PHE B O 1
ATOM 2293 N N . GLU B 1 124 ? 30.887 -33.330 49.245 1.00 42.47 124 GLU B N 1
ATOM 2294 C CA . GLU B 1 124 ? 30.935 -34.184 50.428 1.00 45.34 124 GLU B CA 1
ATOM 2295 C C . GLU B 1 124 ? 32.371 -34.529 50.793 1.00 42.39 124 GLU B C 1
ATOM 2296 O O . GLU B 1 124 ? 32.713 -34.638 51.976 1.00 42.44 124 GLU B O 1
ATOM 2302 N N . HIS B 1 125 ? 33.227 -34.704 49.786 1.00 39.93 125 HIS B N 1
ATOM 2303 C CA . HIS B 1 125 ? 34.634 -34.959 50.058 1.00 37.38 125 HIS B CA 1
ATOM 2304 C C . HIS B 1 125 ? 35.358 -33.694 50.499 1.00 36.73 125 HIS B C 1
ATOM 2305 O O . HIS B 1 125 ? 36.274 -33.765 51.327 1.00 38.88 125 HIS B O 1
ATOM 2312 N N . VAL B 1 126 ? 34.966 -32.535 49.961 1.00 30.16 126 VAL B N 1
ATOM 2313 C CA . VAL B 1 126 ? 35.568 -31.277 50.393 1.00 28.34 126 VAL B CA 1
ATOM 2314 C C . VAL B 1 126 ? 35.296 -31.042 51.874 1.00 30.13 126 VAL B C 1
ATOM 2315 O O . VAL B 1 126 ? 36.166 -30.562 52.613 1.00 30.86 126 VAL B O 1
ATOM 2319 N N . LYS B 1 127 ? 34.090 -31.387 52.333 1.00 28.46 127 LYS B N 1
ATOM 2320 C CA . LYS B 1 127 ? 33.788 -31.276 53.757 1.00 28.23 127 LYS B CA 1
ATOM 2321 C C . LYS B 1 127 ? 34.708 -32.165 54.584 1.00 28.13 127 LYS B C 1
ATOM 2322 O O . LYS B 1 127 ? 35.193 -31.753 55.644 1.00 26.59 127 LYS B O 1
ATOM 2328 N N . ILE B 1 128 ? 34.969 -33.384 54.108 1.00 29.12 128 ILE B N 1
ATOM 2329 C CA . ILE B 1 128 ? 35.877 -34.281 54.817 1.00 28.89 128 ILE B CA 1
ATOM 2330 C C . ILE B 1 128 ? 37.284 -33.699 54.845 1.00 29.59 128 ILE B C 1
ATOM 2331 O O . ILE B 1 128 ? 37.967 -33.735 55.876 1.00 31.99 128 ILE B O 1
ATOM 2336 N N . ILE B 1 129 ? 37.736 -33.145 53.717 1.00 29.07 129 ILE B N 1
ATOM 2337 C CA . ILE B 1 129 ? 39.035 -32.480 53.683 1.00 30.05 129 ILE B CA 1
ATOM 2338 C C . ILE B 1 129 ? 39.061 -31.314 54.661 1.00 34.34 129 ILE B C 1
ATOM 2339 O O . ILE B 1 129 ? 40.045 -31.109 55.384 1.00 34.51 129 ILE B O 1
ATOM 2344 N N . HIS B 1 130 ? 37.973 -30.540 54.708 1.00 35.10 130 HIS B N 1
ATOM 2345 C CA . HIS B 1 130 ? 37.931 -29.353 55.557 1.00 32.12 130 HIS B CA 1
ATOM 2346 C C . HIS B 1 130 ? 38.059 -29.709 57.032 1.00 32.27 130 HIS B C 1
ATOM 2347 O O . HIS B 1 130 ? 38.593 -28.915 57.816 1.00 27.90 130 HIS B O 1
ATOM 2354 N N . GLN B 1 131 ? 37.590 -30.894 57.427 1.00 35.38 131 GLN B N 1
ATOM 2355 C CA . GLN B 1 131 ? 37.678 -31.324 58.817 1.00 35.67 131 GLN B CA 1
ATOM 2356 C C . GLN B 1 131 ? 39.072 -31.804 59.204 1.00 37.48 131 GLN B C 1
ATOM 2357 O O . GLN B 1 131 ? 39.327 -32.013 60.395 1.00 41.00 131 GLN B O 1
ATOM 2363 N N . ALA B 1 132 ? 39.974 -31.976 58.239 1.00 34.74 132 ALA B N 1
ATOM 2364 C CA . ALA B 1 132 ? 41.364 -32.300 58.522 1.00 36.06 132 ALA B CA 1
ATOM 2365 C C . ALA B 1 132 ? 42.320 -31.177 58.168 1.00 41.83 132 ALA B C 1
ATOM 2366 O O . ALA B 1 132 ? 43.311 -30.976 58.875 1.00 42.72 132 ALA B O 1
ATOM 2368 N N . LEU B 1 133 ? 42.037 -30.441 57.094 1.00 42.77 133 LEU B N 1
ATOM 2369 C CA . LEU B 1 133 ? 42.860 -29.315 56.659 1.00 37.58 133 LEU B CA 1
ATOM 2370 C C . LEU B 1 133 ? 41.916 -28.173 56.306 1.00 33.20 133 LEU B C 1
ATOM 2371 O O . LEU B 1 133 ? 41.291 -28.185 55.234 1.00 33.44 133 LEU B O 1
ATOM 2376 N N . PRO B 1 134 ? 41.765 -27.189 57.190 1.00 34.29 134 PRO B N 1
ATOM 2377 C CA . PRO B 1 134 ? 40.804 -26.103 56.944 1.00 33.47 134 PRO B CA 1
ATOM 2378 C C . PRO B 1 134 ? 41.103 -25.349 55.658 1.00 31.56 134 PRO B C 1
ATOM 2379 O O . PRO B 1 134 ? 42.232 -24.924 55.409 1.00 34.12 134 PRO B O 1
ATOM 2383 N N . ILE B 1 135 ? 40.066 -25.185 54.841 1.00 31.31 135 ILE B N 1
ATOM 2384 C CA . ILE B 1 135 ? 40.149 -24.478 53.574 1.00 35.44 135 ILE B CA 1
ATOM 2385 C C . ILE B 1 135 ? 39.099 -23.375 53.571 1.00 36.02 135 ILE B C 1
ATOM 2386 O O . ILE B 1 135 ? 38.156 -23.376 54.365 1.00 36.19 135 ILE B O 1
ATOM 2391 N N . LYS B 1 136 ? 39.271 -22.427 52.653 1.00 37.16 136 LYS B N 1
ATOM 2392 C CA . LYS B 1 136 ? 38.372 -21.287 52.550 1.00 39.84 136 LYS B CA 1
ATOM 2393 C C . LYS B 1 136 ? 37.273 -21.483 51.518 1.00 40.70 136 LYS B C 1
ATOM 2394 O O . LYS B 1 136 ? 36.308 -20.712 51.510 1.00 43.13 136 LYS B O 1
ATOM 2400 N N . GLY B 1 137 ? 37.393 -22.484 50.660 1.00 40.35 137 GLY B N 1
ATOM 2401 C CA . GLY B 1 137 ? 36.390 -22.728 49.647 1.00 38.66 137 GLY B CA 1
ATOM 2402 C C . GLY B 1 137 ? 36.977 -23.542 48.512 1.00 37.30 137 GLY B C 1
ATOM 2403 O O . GLY B 1 137 ? 38.050 -24.132 48.632 1.00 36.54 137 GLY B O 1
ATOM 2404 N N . VAL B 1 138 ? 36.243 -23.554 47.405 1.00 37.58 138 VAL B N 1
ATOM 2405 C CA . VAL B 1 138 ? 36.621 -24.308 46.218 1.00 36.52 138 VAL B CA 1
ATOM 2406 C C . VAL B 1 138 ? 36.846 -23.328 45.077 1.00 41.41 138 VAL B C 1
ATOM 2407 O O . VAL B 1 138 ? 35.996 -22.470 44.810 1.00 41.24 138 VAL B O 1
ATOM 2411 N N . TYR B 1 139 ? 37.990 -23.454 44.416 1.00 43.00 139 TYR B N 1
ATOM 2412 C CA . TYR B 1 139 ? 38.349 -22.625 43.279 1.00 45.09 139 TYR B CA 1
ATOM 2413 C C . TYR B 1 139 ? 38.390 -23.479 42.019 1.00 45.51 139 TYR B C 1
ATOM 2414 O O . TYR B 1 139 ? 38.724 -24.665 42.066 1.00 43.96 139 TYR B O 1
ATOM 2423 N N . LEU B 1 140 ? 38.035 -22.869 40.891 1.00 49.07 140 LEU B N 1
ATOM 2424 C CA . LEU B 1 140 ? 38.127 -23.546 39.606 1.00 53.54 140 LEU B CA 1
ATOM 2425 C C . LEU B 1 140 ? 38.050 -22.509 38.498 1.00 61.93 140 LEU B C 1
ATOM 2426 O O . LEU B 1 140 ? 37.458 -21.440 38.670 1.00 63.31 140 LEU B O 1
ATOM 2431 N N . ASP B 1 141 ? 38.663 -22.838 37.363 1.00 67.27 141 ASP B N 1
ATOM 2432 C CA . ASP B 1 141 ? 38.579 -22.030 36.152 1.00 73.54 141 ASP B CA 1
ATOM 2433 C C . ASP B 1 141 ? 37.468 -22.612 35.285 1.00 79.01 141 ASP B C 1
ATOM 2434 O O . ASP B 1 141 ? 37.615 -23.704 34.727 1.00 76.16 141 ASP B O 1
ATOM 2439 N N . ALA B 1 142 ? 36.359 -21.885 35.175 1.00 87.86 142 ALA B N 1
ATOM 2440 C CA . ALA B 1 142 ? 35.151 -22.400 34.545 1.00 97.47 142 ALA B CA 1
ATOM 2441 C C . ALA B 1 142 ? 35.156 -22.089 33.053 1.00 103.60 142 ALA B C 1
ATOM 2442 O O . ALA B 1 142 ? 35.228 -20.921 32.655 1.00 106.27 142 ALA B O 1
ATOM 2444 N N . ASP B 1 143 ? 35.074 -23.135 32.239 1.00 106.69 143 ASP B N 1
ATOM 2445 C CA . ASP B 1 143 ? 34.911 -22.955 30.806 1.00 109.83 143 ASP B CA 1
ATOM 2446 C C . ASP B 1 143 ? 33.605 -22.213 30.530 1.00 110.58 143 ASP B C 1
ATOM 2447 O O . ASP B 1 143 ? 32.612 -22.423 31.239 1.00 111.55 143 ASP B O 1
ATOM 2452 N N . PRO B 1 144 ? 33.571 -21.330 29.526 1.00 107.89 144 PRO B N 1
ATOM 2453 C CA . PRO B 1 144 ? 32.339 -20.567 29.254 1.00 104.49 144 PRO B CA 1
ATOM 2454 C C . PRO B 1 144 ? 31.108 -21.429 29.043 1.00 97.23 144 PRO B C 1
ATOM 2455 O O . PRO B 1 144 ? 29.991 -20.982 29.338 1.00 96.51 144 PRO B O 1
ATOM 2459 N N . ALA B 1 145 ? 31.272 -22.656 28.544 1.00 91.21 145 ALA B N 1
ATOM 2460 C CA . ALA B 1 145 ? 30.127 -23.548 28.406 1.00 87.33 145 ALA B CA 1
ATOM 2461 C C . ALA B 1 145 ? 29.602 -24.000 29.763 1.00 83.01 145 ALA B C 1
ATOM 2462 O O . ALA B 1 145 ? 28.401 -24.257 29.907 1.00 83.91 145 ALA B O 1
ATOM 2464 N N . ALA B 1 146 ? 30.474 -24.096 30.764 1.00 77.88 146 ALA B N 1
ATOM 2465 C CA . ALA B 1 146 ? 30.097 -24.562 32.090 1.00 73.70 146 ALA B CA 1
ATOM 2466 C C . ALA B 1 146 ? 29.902 -23.431 33.090 1.00 74.04 146 ALA B C 1
ATOM 2467 O O . ALA B 1 146 ? 29.639 -23.705 34.266 1.00 74.82 146 ALA B O 1
ATOM 2469 N N . ILE B 1 147 ? 30.020 -22.173 32.657 1.00 73.81 147 ILE B N 1
ATOM 2470 C CA . ILE B 1 147 ? 29.869 -21.048 33.578 1.00 72.81 147 ILE B CA 1
ATOM 2471 C C . ILE B 1 147 ? 28.465 -21.029 34.169 1.00 73.01 147 ILE B C 1
ATOM 2472 O O . ILE B 1 147 ? 28.285 -20.889 35.384 1.00 72.29 147 ILE B O 1
ATOM 2477 N N . ASN B 1 148 ? 27.448 -21.171 33.316 1.00 75.16 148 ASN B N 1
ATOM 2478 C CA . ASN B 1 148 ? 26.075 -21.213 33.805 1.00 74.96 148 ASN B CA 1
ATOM 2479 C C . ASN B 1 148 ? 25.828 -22.412 34.709 1.00 71.75 148 ASN B C 1
ATOM 2480 O O . ASN B 1 148 ? 24.925 -22.366 35.550 1.00 71.70 148 ASN B O 1
ATOM 2485 N N . PHE B 1 149 ? 26.613 -23.479 34.559 1.00 69.45 149 PHE B N 1
ATOM 2486 C CA . PHE B 1 149 ? 26.452 -24.649 35.413 1.00 67.31 149 PHE B CA 1
ATOM 2487 C C . PHE B 1 149 ? 27.019 -24.402 36.806 1.00 63.98 149 PHE B C 1
ATOM 2488 O O . PHE B 1 149 ? 26.377 -24.726 37.812 1.00 63.66 149 PHE B O 1
ATOM 2496 N N . TYR B 1 150 ? 28.221 -23.829 36.883 1.00 60.85 150 TYR B N 1
ATOM 2497 C CA . TYR B 1 150 ? 28.849 -23.601 38.180 1.00 55.92 150 TYR B CA 1
ATOM 2498 C C . TYR B 1 150 ? 28.218 -22.424 38.912 1.00 56.80 150 TYR B C 1
ATOM 2499 O O . TYR B 1 150 ? 28.027 -22.483 40.132 1.00 53.82 150 TYR B O 1
ATOM 2508 N N . ALA B 1 151 ? 27.886 -21.350 38.188 1.00 61.15 151 ALA B N 1
ATOM 2509 C CA . ALA B 1 151 ? 27.243 -20.202 38.820 1.00 61.52 151 ALA B CA 1
ATOM 2510 C C . ALA B 1 151 ? 25.890 -20.573 39.411 1.00 63.76 151 ALA B C 1
ATOM 2511 O O . ALA B 1 151 ? 25.475 -19.999 40.424 1.00 61.27 151 ALA B O 1
ATOM 2513 N N . ARG B 1 152 ? 25.193 -21.533 38.798 1.00 68.29 152 ARG B N 1
ATOM 2514 C CA . ARG B 1 152 ? 23.923 -22.001 39.338 1.00 69.67 152 ARG B CA 1
ATOM 2515 C C . ARG B 1 152 ? 24.100 -22.764 40.645 1.00 66.10 152 ARG B C 1
ATOM 2516 O O . ARG B 1 152 ? 23.166 -22.814 41.451 1.00 66.26 152 ARG B O 1
ATOM 2524 N N . LEU B 1 153 ? 25.279 -23.338 40.880 1.00 61.47 153 LEU B N 1
ATOM 2525 C CA . LEU B 1 153 ? 25.538 -24.144 42.066 1.00 55.84 153 LEU B CA 1
ATOM 2526 C C . LEU B 1 153 ? 26.117 -23.334 43.220 1.00 53.49 153 LEU B C 1
ATOM 2527 O O . LEU B 1 153 ? 26.555 -23.922 44.214 1.00 52.43 153 LEU B O 1
ATOM 2532 N N . GLY B 1 154 ? 26.124 -22.008 43.116 1.00 53.66 154 GLY B N 1
ATOM 2533 C CA . GLY B 1 154 ? 26.606 -21.137 44.165 1.00 53.67 154 GLY B CA 1
ATOM 2534 C C . GLY B 1 154 ? 27.917 -20.452 43.853 1.00 54.76 154 GLY B C 1
ATOM 2535 O O . GLY B 1 154 ? 28.215 -19.412 44.456 1.00 55.73 154 GLY B O 1
ATOM 2536 N N . PHE B 1 155 ? 28.706 -21.001 42.932 1.00 54.86 155 PHE B N 1
ATOM 2537 C CA . PHE B 1 155 ? 29.969 -20.379 42.562 1.00 56.08 155 PHE B CA 1
ATOM 2538 C C . PHE B 1 155 ? 29.734 -18.973 42.024 1.00 58.48 155 PHE B C 1
ATOM 2539 O O . PHE B 1 155 ? 28.720 -18.688 41.382 1.00 58.86 155 PHE B O 1
ATOM 2547 N N . VAL B 1 156 ? 30.686 -18.090 42.299 1.00 56.66 156 VAL B N 1
ATOM 2548 C CA . VAL B 1 156 ? 30.642 -16.720 41.814 1.00 57.73 156 VAL B CA 1
ATOM 2549 C C . VAL B 1 156 ? 31.858 -16.480 40.934 1.00 59.64 156 VAL B C 1
ATOM 2550 O O . VAL B 1 156 ? 32.912 -17.099 41.112 1.00 58.77 156 VAL B O 1
ATOM 2554 N N . GLN B 1 157 ? 31.702 -15.580 39.968 1.00 63.90 157 GLN B N 1
ATOM 2555 C CA . GLN B 1 157 ? 32.756 -15.275 39.008 1.00 68.18 157 GLN B CA 1
ATOM 2556 C C . GLN B 1 157 ? 33.632 -14.163 39.576 1.00 75.45 157 GLN B C 1
ATOM 2557 O O . GLN B 1 157 ? 33.186 -13.020 39.716 1.00 76.50 157 GLN B O 1
ATOM 2563 N N . LEU B 1 158 ? 34.879 -14.502 39.913 1.00 81.85 158 LEU B N 1
ATOM 2564 C CA . LEU B 1 158 ? 35.808 -13.509 40.444 1.00 90.34 158 LEU B CA 1
ATOM 2565 C C . LEU B 1 158 ? 36.097 -12.424 39.415 1.00 106.50 158 LEU B C 1
ATOM 2566 O O . LEU B 1 158 ? 35.787 -11.245 39.625 1.00 113.86 158 LEU B O 1
ATOM 2571 N N . SER B 1 159 ? 36.692 -12.808 38.291 1.00 113.27 159 SER B N 1
ATOM 2572 C CA . SER B 1 159 ? 37.051 -11.884 37.229 1.00 119.78 159 SER B CA 1
ATOM 2573 C C . SER B 1 159 ? 36.374 -12.293 35.928 1.00 124.67 159 SER B C 1
ATOM 2574 O O . SER B 1 159 ? 35.922 -13.429 35.764 1.00 122.64 159 SER B O 1
ATOM 2577 N N . ALA B 1 160 ? 36.306 -11.342 35.000 1.00 131.60 160 ALA B N 1
ATOM 2578 C CA . ALA B 1 160 ? 35.803 -11.594 33.659 1.00 135.48 160 ALA B CA 1
ATOM 2579 C C . ALA B 1 160 ? 36.926 -11.797 32.651 1.00 131.82 160 ALA B C 1
ATOM 2580 O O . ALA B 1 160 ? 36.672 -11.785 31.443 1.00 135.10 160 ALA B O 1
ATOM 2582 N N . THR B 1 161 ? 38.160 -11.982 33.120 1.00 125.71 161 THR B N 1
ATOM 2583 C CA . THR B 1 161 ? 39.295 -12.178 32.231 1.00 129.77 161 THR B CA 1
ATOM 2584 C C . THR B 1 161 ? 39.631 -13.660 32.172 1.00 133.28 161 THR B C 1
ATOM 2585 O O . THR B 1 161 ? 40.144 -14.209 33.161 1.00 130.25 161 THR B O 1
ATOM 2589 N N . PRO B 1 162 ? 39.332 -14.353 31.073 1.00 141.26 162 PRO B N 1
ATOM 2590 C CA . PRO B 1 162 ? 39.695 -15.775 30.941 1.00 146.09 162 PRO B CA 1
ATOM 2591 C C . PRO B 1 162 ? 41.057 -15.975 30.276 1.00 153.81 162 PRO B C 1
ATOM 2592 O O . PRO B 1 162 ? 41.181 -16.631 29.238 1.00 157.43 162 PRO B O 1
ATOM 2596 N N . ASN B 1 163 ? 42.100 -15.410 30.885 1.00 157.73 163 ASN B N 1
ATOM 2597 C CA . ASN B 1 163 ? 43.434 -15.486 30.302 1.00 161.31 163 ASN B CA 1
ATOM 2598 C C . ASN B 1 163 ? 44.120 -16.827 30.539 1.00 159.22 163 ASN B C 1
ATOM 2599 O O . ASN B 1 163 ? 45.206 -17.047 29.991 1.00 160.58 163 ASN B O 1
ATOM 2604 N N . ALA B 1 164 ? 43.543 -17.711 31.357 1.00 152.19 164 ALA B N 1
ATOM 2605 C CA . ALA B 1 164 ? 44.169 -19.002 31.629 1.00 148.00 164 ALA B CA 1
ATOM 2606 C C . ALA B 1 164 ? 44.233 -19.864 30.371 1.00 145.45 164 ALA B C 1
ATOM 2607 O O . ALA B 1 164 ? 45.317 -20.099 29.827 1.00 147.47 164 ALA B O 1
ATOM 2609 N N . PHE B 1 165 ? 43.071 -20.337 29.896 1.00 141.33 165 PHE B N 1
ATOM 2610 C CA . PHE B 1 165 ? 42.986 -20.965 28.579 1.00 137.68 165 PHE B CA 1
ATOM 2611 C C . PHE B 1 165 ? 41.672 -20.600 27.895 1.00 132.03 165 PHE B C 1
ATOM 2612 O O . PHE B 1 165 ? 41.188 -21.370 27.058 1.00 132.37 165 PHE B O 1
ATOM 2620 N N . GLY B 1 166 ? 41.077 -19.467 28.239 1.00 125.82 166 GLY B N 1
ATOM 2621 C CA . GLY B 1 166 ? 39.718 -19.174 27.853 1.00 118.12 166 GLY B CA 1
ATOM 2622 C C . GLY B 1 166 ? 38.693 -19.503 28.910 1.00 106.74 166 GLY B C 1
ATOM 2623 O O . GLY B 1 166 ? 37.493 -19.418 28.630 1.00 107.38 166 GLY B O 1
ATOM 2624 N N . ALA B 1 167 ? 39.125 -19.874 30.112 1.00 95.28 167 ALA B N 1
ATOM 2625 C CA . ALA B 1 167 ? 38.238 -20.159 31.229 1.00 82.50 167 ALA B CA 1
ATOM 2626 C C . ALA B 1 167 ? 38.396 -19.080 32.291 1.00 78.63 167 ALA B C 1
ATOM 2627 O O . ALA B 1 167 ? 39.518 -18.669 32.609 1.00 79.86 167 ALA B O 1
ATOM 2629 N N . VAL B 1 168 ? 37.271 -18.625 32.836 1.00 73.49 168 VAL B N 1
ATOM 2630 C CA . VAL B 1 168 ? 37.274 -17.578 33.854 1.00 73.75 168 VAL B CA 1
ATOM 2631 C C . VAL B 1 168 ? 37.371 -18.224 35.231 1.00 71.27 168 VAL B C 1
ATOM 2632 O O . VAL B 1 168 ? 36.844 -19.328 35.440 1.00 71.74 168 VAL B O 1
ATOM 2636 N N . PRO B 1 169 ? 38.046 -17.595 36.190 1.00 70.98 169 PRO B N 1
ATOM 2637 C CA . PRO B 1 169 ? 38.134 -18.182 37.530 1.00 68.01 169 PRO B CA 1
ATOM 2638 C C . PRO B 1 169 ? 36.835 -18.002 38.299 1.00 68.58 169 PRO B C 1
ATOM 2639 O O . PRO B 1 169 ? 36.160 -16.975 38.195 1.00 72.41 169 PRO B O 1
ATOM 2643 N N . MET B 1 170 ? 36.481 -19.025 39.071 1.00 62.57 170 MET B N 1
ATOM 2644 C CA . MET B 1 170 ? 35.291 -19.000 39.906 1.00 59.12 170 MET B CA 1
ATOM 2645 C C . MET B 1 170 ? 35.646 -19.508 41.295 1.00 55.61 170 MET B C 1
ATOM 2646 O O . MET B 1 170 ? 36.649 -20.200 41.487 1.00 56.23 170 MET B O 1
ATOM 2651 N N . PHE B 1 171 ? 34.805 -19.167 42.268 1.00 51.55 171 PHE B N 1
ATOM 2652 C CA . PHE B 1 171 ? 35.072 -19.538 43.648 1.00 48.66 171 PHE B CA 1
ATOM 2653 C C . PHE B 1 171 ? 33.758 -19.711 44.392 1.00 45.92 171 PHE B C 1
ATOM 2654 O O . PHE B 1 171 ? 32.749 -19.083 44.061 1.00 46.29 171 PHE B O 1
ATOM 2662 N N . LEU B 1 172 ? 33.783 -20.576 45.402 1.00 42.96 172 LEU B N 1
ATOM 2663 C CA . LEU B 1 172 ? 32.628 -20.796 46.260 1.00 42.33 172 LEU B CA 1
ATOM 2664 C C . LEU B 1 172 ? 33.160 -21.047 47.663 1.00 38.93 172 LEU B C 1
ATOM 2665 O O . LEU B 1 172 ? 33.918 -21.998 47.874 1.00 35.60 172 LEU B O 1
ATOM 2670 N N . ALA B 1 173 ? 32.771 -20.195 48.611 1.00 39.27 173 ALA B N 1
ATOM 2671 C CA . ALA B 1 173 ? 33.307 -20.261 49.964 1.00 37.53 173 ALA B CA 1
ATOM 2672 C C . ALA B 1 173 ? 32.848 -21.527 50.682 1.00 40.81 173 ALA B C 1
ATOM 2673 O O . ALA B 1 173 ? 31.740 -22.022 50.470 1.00 42.72 173 ALA B O 1
ATOM 2675 N N . ILE B 1 174 ? 33.715 -22.037 51.562 1.00 41.14 174 ILE B N 1
ATOM 2676 C CA . ILE B 1 174 ? 33.413 -23.260 52.303 1.00 37.68 174 ILE B CA 1
ATOM 2677 C C . ILE B 1 174 ? 32.169 -23.082 53.164 1.00 38.30 174 ILE B C 1
ATOM 2678 O O . ILE B 1 174 ? 31.450 -24.051 53.438 1.00 38.48 174 ILE B O 1
ATOM 2683 N N . GLN B 1 175 ? 31.887 -21.849 53.594 1.00 39.86 175 GLN B N 1
ATOM 2684 C CA . GLN B 1 175 ? 30.689 -21.597 54.387 1.00 41.77 175 GLN B CA 1
ATOM 2685 C C . GLN B 1 175 ? 29.439 -22.082 53.662 1.00 40.78 175 GLN B C 1
ATOM 2686 O O . GLN B 1 175 ? 28.550 -22.687 54.272 1.00 40.40 175 GLN B O 1
ATOM 2692 N N . HIS B 1 176 ? 29.369 -21.853 52.351 1.00 40.94 176 HIS B N 1
ATOM 2693 C CA . HIS B 1 176 ? 28.174 -22.217 51.603 1.00 41.78 176 HIS B CA 1
ATOM 2694 C C . HIS B 1 176 ? 28.133 -23.700 51.251 1.00 42.32 176 HIS B C 1
ATOM 2695 O O . HIS B 1 176 ? 27.041 -24.275 51.170 1.00 43.94 176 HIS B O 1
ATOM 2702 N N . ILE B 1 177 ? 29.285 -24.345 51.044 1.00 40.79 177 ILE B N 1
ATOM 2703 C CA . ILE B 1 177 ? 29.268 -25.794 50.849 1.00 41.31 177 ILE B CA 1
ATOM 2704 C C . ILE B 1 177 ? 28.704 -26.484 52.088 1.00 38.55 177 ILE B C 1
ATOM 2705 O O . ILE B 1 177 ? 27.795 -27.318 51.997 1.00 35.06 177 ILE B O 1
ATOM 2710 N N . LEU B 1 178 ? 29.234 -26.139 53.269 1.00 37.13 178 LEU B N 1
ATOM 2711 C CA . LEU B 1 178 ? 28.772 -26.770 54.501 1.00 37.38 178 LEU B CA 1
ATOM 2712 C C . LEU B 1 178 ? 27.288 -26.517 54.728 1.00 43.90 178 LEU B C 1
ATOM 2713 O O . LEU B 1 178 ? 26.570 -27.397 55.213 1.00 48.00 178 LEU B O 1
ATOM 2718 N N . ALA B 1 179 ? 26.806 -25.323 54.377 1.00 45.13 179 ALA B N 1
ATOM 2719 C CA . ALA B 1 179 ? 25.381 -25.039 54.516 1.00 46.20 179 ALA B CA 1
ATOM 2720 C C . ALA B 1 179 ? 24.562 -25.811 53.487 1.00 45.71 179 ALA B C 1
ATOM 2721 O O . ALA B 1 179 ? 23.479 -26.318 53.802 1.00 46.86 179 ALA B O 1
ATOM 2723 N N . ALA B 1 180 ? 25.066 -25.920 52.255 1.00 45.06 180 ALA B N 1
ATOM 2724 C CA . ALA B 1 180 ? 24.340 -26.653 51.222 1.00 45.53 180 ALA B CA 1
ATOM 2725 C C . ALA B 1 180 ? 24.273 -28.142 51.538 1.00 50.32 180 ALA B C 1
ATOM 2726 O O . ALA B 1 180 ? 23.250 -28.789 51.286 1.00 53.06 180 ALA B O 1
ATOM 2728 N N . LEU B 1 181 ? 25.352 -28.705 52.088 1.00 52.39 181 LEU B N 1
ATOM 2729 C CA . LEU B 1 181 ? 25.346 -30.118 52.449 1.00 51.00 181 LEU B CA 1
ATOM 2730 C C . LEU B 1 181 ? 24.541 -30.379 53.715 1.00 58.18 181 LEU B C 1
ATOM 2731 O O . LEU B 1 181 ? 24.031 -31.490 53.900 1.00 60.89 181 LEU B O 1
ATOM 2736 N N . GLU B 1 182 ? 24.423 -29.381 54.592 1.00 63.95 182 GLU B N 1
ATOM 2737 C CA . GLU B 1 182 ? 23.600 -29.512 55.788 1.00 71.60 182 GLU B CA 1
ATOM 2738 C C . GLU B 1 182 ? 22.114 -29.362 55.489 1.00 81.97 182 GLU B C 1
ATOM 2739 O O . GLU B 1 182 ? 21.283 -29.751 56.316 1.00 84.05 182 GLU B O 1
ATOM 2745 N N . HIS B 1 183 ? 21.760 -28.837 54.318 1.00 88.41 183 HIS B N 1
ATOM 2746 C CA . HIS B 1 183 ? 20.366 -28.591 53.955 1.00 96.92 183 HIS B CA 1
ATOM 2747 C C . HIS B 1 183 ? 19.577 -29.869 53.698 1.00 109.84 183 HIS B C 1
ATOM 2748 O O . HIS B 1 183 ? 18.414 -29.787 53.283 1.00 111.85 183 HIS B O 1
ATOM 2755 N N . HIS B 1 184 ? 20.128 -31.056 53.921 1.00 121.04 184 HIS B N 1
ATOM 2756 C CA . HIS B 1 184 ? 19.396 -32.301 53.744 1.00 134.82 184 HIS B CA 1
ATOM 2757 C C . HIS B 1 184 ? 19.165 -32.940 55.107 1.00 152.94 184 HIS B C 1
ATOM 2758 O O . HIS B 1 184 ? 20.090 -33.035 55.922 1.00 156.27 184 HIS B O 1
ATOM 2765 N N . HIS B 1 185 ? 17.930 -33.372 55.342 1.00 165.34 185 HIS B N 1
ATOM 2766 C CA . HIS B 1 185 ? 17.360 -33.553 56.667 1.00 167.64 185 HIS B CA 1
ATOM 2767 C C . HIS B 1 185 ? 17.458 -35.003 57.142 1.00 166.59 185 HIS B C 1
ATOM 2768 O O . HIS B 1 185 ? 18.106 -35.851 56.521 1.00 165.30 185 HIS B O 1
ATOM 2775 N N . HIS B 1 186 ? 16.803 -35.286 58.269 1.00 159.15 186 HIS B N 1
ATOM 2776 C CA . HIS B 1 186 ? 16.687 -36.641 58.806 1.00 150.10 186 HIS B CA 1
ATOM 2777 C C . HIS B 1 186 ? 15.492 -36.669 59.747 1.00 151.83 186 HIS B C 1
ATOM 2778 O O . HIS B 1 186 ? 15.463 -35.918 60.728 1.00 153.33 186 HIS B O 1
ATOM 2785 N N . HIS B 1 187 ? 14.508 -37.523 59.452 1.00 151.72 187 HIS B N 1
ATOM 2786 C CA . HIS B 1 187 ? 13.265 -37.589 60.213 1.00 150.27 187 HIS B CA 1
ATOM 2787 C C . HIS B 1 187 ? 13.238 -38.755 61.196 1.00 157.98 187 HIS B C 1
ATOM 2788 O O . HIS B 1 187 ? 12.162 -39.283 61.501 1.00 167.97 187 HIS B O 1
ATOM 2795 N N . HIS B 1 188 ? 14.395 -39.168 61.699 1.00 151.03 188 HIS B N 1
ATOM 2796 C CA . HIS B 1 188 ? 14.458 -40.285 62.633 1.00 152.60 188 HIS B CA 1
ATOM 2797 C C . HIS B 1 188 ? 13.994 -39.862 64.023 1.00 156.08 188 HIS B C 1
ATOM 2798 O O . HIS B 1 188 ? 12.796 -39.840 64.307 1.00 157.78 188 HIS B O 1
ATOM 2806 N N . ILE C 1 12 ? -20.663 -29.757 19.012 1.00 109.18 12 ILE C N 1
ATOM 2807 C CA . ILE C 1 12 ? -20.652 -28.778 20.141 1.00 110.30 12 ILE C CA 1
ATOM 2808 C C . ILE C 1 12 ? -19.834 -27.553 19.721 1.00 108.97 12 ILE C C 1
ATOM 2809 O O . ILE C 1 12 ? -20.440 -26.562 19.268 1.00 108.89 12 ILE C O 1
ATOM 2814 N N . VAL C 1 13 ? -18.509 -27.631 19.875 1.00 107.94 13 VAL C N 1
ATOM 2815 C CA . VAL C 1 13 ? -17.595 -26.509 19.509 1.00 107.23 13 VAL C CA 1
ATOM 2816 C C . VAL C 1 13 ? -16.643 -26.996 18.412 1.00 106.53 13 VAL C C 1
ATOM 2817 O O . VAL C 1 13 ? -16.068 -28.088 18.575 1.00 107.78 13 VAL C O 1
ATOM 2821 N N . LEU C 1 14 ? -16.492 -26.210 17.342 1.00 105.39 14 LEU C N 1
ATOM 2822 C CA . LEU C 1 14 ? -15.605 -26.581 16.207 1.00 103.34 14 LEU C CA 1
ATOM 2823 C C . LEU C 1 14 ? -14.501 -25.530 16.052 1.00 100.34 14 LEU C C 1
ATOM 2824 O O . LEU C 1 14 ? -14.822 -24.326 16.082 1.00 100.83 14 LEU C O 1
ATOM 2829 N N . SER C 1 15 ? -13.250 -25.978 15.904 1.00 96.32 15 SER C N 1
ATOM 2830 C CA . SER C 1 15 ? -12.098 -25.055 15.725 1.00 92.58 15 SER C CA 1
ATOM 2831 C C . SER C 1 15 ? -11.706 -25.003 14.243 1.00 87.43 15 SER C C 1
ATOM 2832 O O . SER C 1 15 ? -12.074 -25.935 13.503 1.00 86.42 15 SER C O 1
ATOM 2835 N N . CYS C 1 16 ? -10.983 -23.956 13.836 1.00 84.54 16 CYS C N 1
ATOM 2836 C CA . CYS C 1 16 ? -10.574 -23.809 12.445 1.00 82.73 16 CYS C CA 1
ATOM 2837 C C . CYS C 1 16 ? -9.516 -22.717 12.345 1.00 80.50 16 CYS C C 1
ATOM 2838 O O . CYS C 1 16 ? -9.519 -21.766 13.128 1.00 79.97 16 CYS C O 1
ATOM 2841 N N . ASN C 1 17 ? -8.608 -22.861 11.379 1.00 80.12 17 ASN C N 1
ATOM 2842 C CA . ASN C 1 17 ? -7.697 -21.771 11.038 1.00 80.90 17 ASN C CA 1
ATOM 2843 C C . ASN C 1 17 ? -8.476 -20.720 10.257 1.00 82.26 17 ASN C C 1
ATOM 2844 O O . ASN C 1 17 ? -8.936 -20.981 9.140 1.00 81.13 17 ASN C O 1
ATOM 2849 N N . TYR C 1 18 ? -8.625 -19.537 10.850 1.00 87.17 18 TYR C N 1
ATOM 2850 C CA . TYR C 1 18 ? -9.530 -18.524 10.322 1.00 94.21 18 TYR C CA 1
ATOM 2851 C C . TYR C 1 18 ? -9.082 -18.055 8.937 1.00 101.96 18 TYR C C 1
ATOM 2852 O O . TYR C 1 18 ? -7.919 -17.699 8.729 1.00 102.01 18 TYR C O 1
ATOM 2861 N N . GLN C 1 19 ? -10.027 -18.067 7.993 1.00 108.82 19 GLN C N 1
ATOM 2862 C CA . GLN C 1 19 ? -9.842 -17.619 6.620 1.00 113.48 19 GLN C CA 1
ATOM 2863 C C . GLN C 1 19 ? -9.750 -16.093 6.552 1.00 119.76 19 GLN C C 1
ATOM 2864 O O . GLN C 1 19 ? -10.031 -15.377 7.512 1.00 119.51 19 GLN C O 1
ATOM 2870 N N . SER C 1 20 ? -9.355 -15.585 5.387 1.00 123.53 20 SER C N 1
ATOM 2871 C CA . SER C 1 20 ? -9.198 -14.142 5.249 1.00 124.77 20 SER C CA 1
ATOM 2872 C C . SER C 1 20 ? -10.480 -13.431 4.832 1.00 124.96 20 SER C C 1
ATOM 2873 O O . SER C 1 20 ? -10.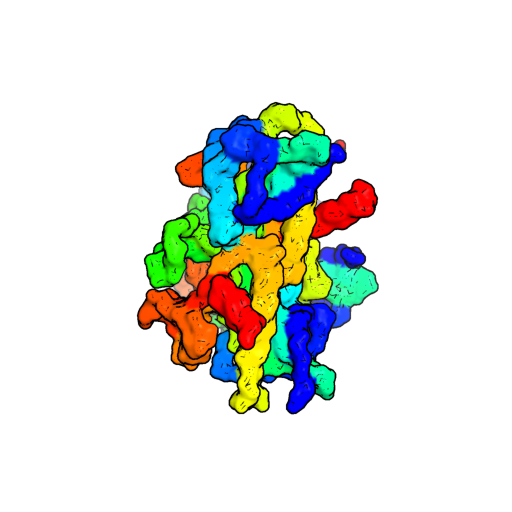524 -12.197 4.878 1.00 126.64 20 SER C O 1
ATOM 2876 N N . ASP C 1 21 ? -11.526 -14.168 4.450 1.00 118.69 21 ASP C N 1
ATOM 2877 C CA . ASP C 1 21 ? -12.701 -13.573 3.829 1.00 114.28 21 ASP C CA 1
ATOM 2878 C C . ASP C 1 21 ? -14.003 -13.771 4.596 1.00 108.03 21 ASP C C 1
ATOM 2879 O O . ASP C 1 21 ? -15.002 -13.131 4.247 1.00 108.68 21 ASP C O 1
ATOM 2884 N N . ILE C 1 22 ? -14.033 -14.620 5.611 1.00 97.93 22 ILE C N 1
ATOM 2885 C CA . ILE C 1 22 ? -15.255 -14.887 6.359 1.00 90.46 22 ILE C CA 1
ATOM 2886 C C . ILE C 1 22 ? -15.290 -13.989 7.587 1.00 87.83 22 ILE C C 1
ATOM 2887 O O . ILE C 1 22 ? -14.249 -13.581 8.115 1.00 87.64 22 ILE C O 1
ATOM 2892 N N . THR C 1 23 ? -16.498 -13.639 8.025 1.00 84.39 23 THR C N 1
ATOM 2893 C CA . THR C 1 23 ? -16.695 -12.987 9.315 1.00 81.65 23 THR C CA 1
ATOM 2894 C C . THR C 1 23 ? -17.949 -13.562 9.956 1.00 83.37 23 THR C C 1
ATOM 2895 O O . THR C 1 23 ? -19.024 -13.552 9.348 1.00 87.65 23 THR C O 1
ATOM 2899 N N . TYR C 1 24 ? -17.803 -14.084 11.199 1.00 81.65 24 TYR C N 1
ATOM 2900 C CA . TYR C 1 24 ? -18.835 -14.873 11.854 1.00 80.96 24 TYR C CA 1
ATOM 2901 C C . TYR C 1 24 ? -19.717 -14.002 12.744 1.00 82.35 24 TYR C C 1
ATOM 2902 O O . TYR C 1 24 ? -19.274 -12.964 13.245 1.00 80.55 24 TYR C O 1
ATOM 2911 N N . PRO C 1 25 ? -20.972 -14.404 12.942 1.00 83.88 25 PRO C N 1
ATOM 2912 C CA . PRO C 1 25 ? -21.837 -13.687 13.892 1.00 86.04 25 PRO C CA 1
ATOM 2913 C C . PRO C 1 25 ? -21.230 -13.704 15.285 1.00 84.03 25 PRO C C 1
ATOM 2914 O O . PRO C 1 25 ? -20.956 -14.764 15.851 1.00 82.21 25 PRO C O 1
ATOM 2918 N N . GLY C 1 26 ? -21.007 -12.516 15.830 1.00 85.41 26 GLY C N 1
ATOM 2919 C CA . GLY C 1 26 ? -20.291 -12.369 17.076 1.00 85.87 26 GLY C CA 1
ATOM 2920 C C . GLY C 1 26 ? -18.855 -11.927 16.927 1.00 85.86 26 GLY C C 1
ATOM 2921 O O . GLY C 1 26 ? -18.123 -11.920 17.922 1.00 85.28 26 GLY C O 1
ATOM 2922 N N . GLN C 1 27 ? -18.429 -11.566 15.716 1.00 87.22 27 GLN C N 1
ATOM 2923 C CA . GLN C 1 27 ? -17.092 -11.044 15.470 1.00 85.72 27 GLN C CA 1
ATOM 2924 C C . GLN C 1 27 ? -17.064 -9.524 15.575 1.00 91.10 27 GLN C C 1
ATOM 2925 O O . GLN C 1 27 ? -16.258 -8.964 16.324 1.00 87.64 27 GLN C O 1
ATOM 2931 N N . LYS C 1 28 ? -17.943 -8.846 14.833 1.00 102.22 28 LYS C N 1
ATOM 2932 C CA . LYS C 1 28 ? -18.087 -7.404 14.987 1.00 112.47 28 LYS C CA 1
ATOM 2933 C C . LYS C 1 28 ? -18.565 -7.031 16.383 1.00 124.36 28 LYS C C 1
ATOM 2934 O O . LYS C 1 28 ? -18.314 -5.908 16.834 1.00 131.59 28 LYS C O 1
ATOM 2940 N N . GLN C 1 29 ? -19.248 -7.942 17.070 1.00 127.39 29 GLN C N 1
ATOM 2941 C CA . GLN C 1 29 ? -19.638 -7.776 18.467 1.00 128.19 29 GLN C CA 1
ATOM 2942 C C . GLN C 1 29 ? -19.044 -8.953 19.235 1.00 126.38 29 GLN C C 1
ATOM 2943 O O . GLN C 1 29 ? -19.686 -9.993 19.398 1.00 128.33 29 GLN C O 1
ATOM 2949 N N . PHE C 1 30 ? -17.807 -8.784 19.696 1.00 115.51 30 PHE C N 1
ATOM 2950 C CA . PHE C 1 30 ? -17.101 -9.803 20.462 1.00 103.24 30 PHE C CA 1
ATOM 2951 C C . PHE C 1 30 ? -16.628 -9.178 21.763 1.00 99.23 30 PHE C C 1
ATOM 2952 O O . PHE C 1 30 ? -15.886 -8.191 21.744 1.00 102.05 30 PHE C O 1
ATOM 2960 N N . ASP C 1 31 ? -17.067 -9.740 22.885 1.00 92.70 31 ASP C N 1
ATOM 2961 C CA . ASP C 1 31 ? -16.647 -9.291 24.204 1.00 88.61 31 ASP C CA 1
ATOM 2962 C C . ASP C 1 31 ? -16.200 -10.501 25.008 1.00 87.23 31 ASP C C 1
ATOM 2963 O O . ASP C 1 31 ? -16.939 -11.485 25.115 1.00 87.76 31 ASP C O 1
ATOM 2968 N N . CYS C 1 32 ? -14.995 -10.424 25.579 1.00 85.56 32 CYS C N 1
ATOM 2969 C CA . CYS C 1 32 ? -14.382 -11.574 26.232 1.00 85.77 32 CYS C CA 1
ATOM 2970 C C . CYS C 1 32 ? -13.790 -11.224 27.593 1.00 87.45 32 CYS C C 1
ATOM 2971 O O . CYS C 1 32 ? -12.988 -11.997 28.128 1.00 87.97 32 CYS C O 1
ATOM 2974 N N . GLY C 1 33 ? -14.168 -10.086 28.168 1.00 87.99 33 GLY C N 1
ATOM 2975 C CA . GLY C 1 33 ? -13.540 -9.635 29.391 1.00 86.40 33 GLY C CA 1
ATOM 2976 C C . GLY C 1 33 ? -12.167 -9.035 29.204 1.00 82.91 33 GLY C C 1
ATOM 2977 O O . GLY C 1 33 ? -11.444 -8.859 30.191 1.00 83.35 33 GLY C O 1
ATOM 2978 N N . ASN C 1 34 ? -11.783 -8.726 27.968 1.00 79.75 34 ASN C N 1
ATOM 2979 C CA . ASN C 1 34 ? -10.502 -8.110 27.656 1.00 77.84 34 ASN C CA 1
ATOM 2980 C C . ASN C 1 34 ? -10.690 -7.110 26.522 1.00 77.94 34 ASN C C 1
ATOM 2981 O O . ASN C 1 34 ? -10.911 -7.509 25.372 1.00 76.81 34 ASN C O 1
ATOM 2986 N N . PRO C 1 35 ? -10.610 -5.806 26.804 1.00 78.37 35 PRO C N 1
ATOM 2987 C CA . PRO C 1 35 ? -10.914 -4.818 25.758 1.00 76.88 35 PRO C CA 1
ATOM 2988 C C . PRO C 1 35 ? -9.891 -4.777 24.636 1.00 73.58 35 PRO C C 1
ATOM 2989 O O . PRO C 1 35 ? -10.268 -4.507 23.489 1.00 71.68 35 PRO C O 1
ATOM 2993 N N . VAL C 1 36 ? -8.611 -5.030 24.925 1.00 72.87 36 VAL C N 1
ATOM 2994 C CA . VAL C 1 36 ? -7.606 -4.996 23.866 1.00 72.15 36 VAL C CA 1
ATOM 2995 C C . VAL C 1 36 ? -7.818 -6.142 22.887 1.00 72.04 36 VAL C C 1
ATOM 2996 O O . VAL C 1 36 ? -7.433 -6.046 21.714 1.00 71.63 36 VAL C O 1
ATOM 3000 N N . ILE C 1 37 ? -8.430 -7.237 23.339 1.00 72.34 37 ILE C N 1
ATOM 3001 C CA . ILE C 1 37 ? -8.779 -8.323 22.430 1.00 71.48 37 ILE C CA 1
ATOM 3002 C C . ILE C 1 37 ? -10.045 -7.983 21.656 1.00 76.41 37 ILE C C 1
ATOM 3003 O O . ILE C 1 37 ? -10.176 -8.326 20.476 1.00 77.02 37 ILE C O 1
ATOM 3008 N N . ASP C 1 38 ? -10.985 -7.286 22.296 1.00 80.24 38 ASP C N 1
ATOM 3009 C CA . ASP C 1 38 ? -12.254 -6.970 21.649 1.00 83.92 38 ASP C CA 1
ATOM 3010 C C . ASP C 1 38 ? -12.043 -6.097 20.418 1.00 89.36 38 ASP C C 1
ATOM 3011 O O . ASP C 1 38 ? -12.461 -6.451 19.311 1.00 90.33 38 ASP C O 1
ATOM 3016 N N . LYS C 1 39 ? -11.386 -4.946 20.590 1.00 93.91 39 LYS C N 1
ATOM 3017 C CA . LYS C 1 39 ? -11.210 -4.040 19.459 1.00 95.78 39 LYS C CA 1
ATOM 3018 C C . LYS C 1 39 ? -10.304 -4.640 18.389 1.00 94.49 39 LYS C C 1
ATOM 3019 O O . LYS C 1 39 ? -10.405 -4.266 17.215 1.00 95.17 39 LYS C O 1
ATOM 3025 N N . PHE C 1 40 ? -9.429 -5.577 18.762 1.00 89.08 40 PHE C N 1
ATOM 3026 C CA . PHE C 1 40 ? -8.633 -6.275 17.757 1.00 83.38 40 PHE C CA 1
ATOM 3027 C C . PHE C 1 40 ? -9.486 -7.278 16.988 1.00 82.99 40 PHE C C 1
ATOM 3028 O O . PHE C 1 40 ? -9.453 -7.318 15.752 1.00 82.32 40 PHE C O 1
ATOM 3036 N N . VAL C 1 41 ? -10.258 -8.098 17.707 1.00 82.95 41 VAL C N 1
ATOM 3037 C CA . VAL C 1 41 ? -11.072 -9.121 17.056 1.00 82.80 41 VAL C CA 1
ATOM 3038 C C . VAL C 1 41 ? -12.172 -8.486 16.214 1.00 90.81 41 VAL C C 1
ATOM 3039 O O . VAL C 1 41 ? -12.527 -9.005 15.148 1.00 93.22 41 VAL C O 1
ATOM 3043 N N . ARG C 1 42 ? -12.707 -7.347 16.653 1.00 96.80 42 ARG C N 1
ATOM 3044 C CA . ARG C 1 42 ? -13.827 -6.734 15.948 1.00 97.28 42 ARG C CA 1
ATOM 3045 C C . ARG C 1 42 ? -13.382 -6.065 14.651 1.00 99.75 42 ARG C C 1
ATOM 3046 O O . ARG C 1 42 ? -13.986 -6.284 13.596 1.00 99.91 42 ARG C O 1
ATOM 3054 N N . ALA C 1 43 ? -12.325 -5.256 14.705 1.00 104.23 43 ALA C N 1
ATOM 3055 C CA . ALA C 1 43 ? -11.907 -4.453 13.560 1.00 108.20 43 ALA C CA 1
ATOM 3056 C C . ALA C 1 43 ? -10.615 -4.921 12.909 1.00 106.44 43 ALA C C 1
ATOM 3057 O O . ALA C 1 43 ? -10.536 -4.963 11.679 1.00 108.01 43 ALA C O 1
ATOM 3059 N N . SER C 1 44 ? -9.599 -5.275 13.693 1.00 103.02 44 SER C N 1
ATOM 3060 C CA . SER C 1 44 ? -8.263 -5.526 13.168 1.00 100.84 44 SER C CA 1
ATOM 3061 C C . SER C 1 44 ? -7.936 -7.010 13.027 1.00 97.11 44 SER C C 1
ATOM 3062 O O . SER C 1 44 ? -6.794 -7.351 12.702 1.00 96.06 44 SER C O 1
ATOM 3065 N N . LEU C 1 45 ? -8.906 -7.901 13.250 1.00 91.43 45 LEU C N 1
ATOM 3066 C CA . LEU C 1 45 ? -8.630 -9.333 13.163 1.00 83.06 45 LEU C CA 1
ATOM 3067 C C . LEU C 1 45 ? -8.499 -9.790 11.715 1.00 79.86 45 LEU C C 1
ATOM 3068 O O . LEU C 1 45 ? -7.538 -10.479 11.360 1.00 78.94 45 LEU C O 1
ATOM 3073 N N . LYS C 1 46 ? -9.463 -9.424 10.868 1.00 80.00 46 LYS C N 1
ATOM 3074 C CA . LYS C 1 46 ? -9.449 -9.900 9.488 1.00 77.85 46 LYS C CA 1
ATOM 3075 C C . LYS C 1 46 ? -8.282 -9.321 8.701 1.00 77.64 46 LYS C C 1
ATOM 3076 O O . LYS C 1 46 ? -7.815 -9.945 7.741 1.00 77.34 46 LYS C O 1
ATOM 3082 N N . LYS C 1 47 ? -7.798 -8.139 9.083 1.00 79.73 47 LYS C N 1
ATOM 3083 C CA . LYS C 1 47 ? -6.672 -7.539 8.378 1.00 79.12 47 LYS C CA 1
ATOM 3084 C C . LYS C 1 47 ? -5.353 -8.215 8.720 1.00 76.92 47 LYS C C 1
ATOM 3085 O O . LYS C 1 47 ? -4.464 -8.297 7.865 1.00 76.76 47 LYS C O 1
ATOM 3091 N N . SER C 1 48 ? -5.204 -8.696 9.957 1.00 75.42 48 SER C N 1
ATOM 3092 C CA . SER C 1 48 ? -3.948 -9.319 10.358 1.00 72.28 48 SER C CA 1
ATOM 3093 C C . SER C 1 48 ? -3.754 -10.667 9.678 1.00 70.99 48 SER C C 1
ATOM 3094 O O . SER C 1 48 ? -2.627 -11.032 9.322 1.00 70.27 48 SER C O 1
ATOM 3097 N N . VAL C 1 49 ? -4.836 -11.424 9.486 1.00 70.65 49 VAL C N 1
ATOM 3098 C CA . VAL C 1 49 ? -4.699 -12.695 8.786 1.00 72.11 49 VAL C CA 1
ATOM 3099 C C . VAL C 1 49 ? -4.494 -12.462 7.295 1.00 75.64 49 VAL C C 1
ATOM 3100 O O . VAL C 1 49 ? -3.815 -13.250 6.624 1.00 76.84 49 VAL C O 1
ATOM 3104 N N . ARG C 1 50 ? -5.060 -11.381 6.751 1.00 76.88 50 ARG C N 1
ATOM 3105 C CA . ARG C 1 50 ? -4.795 -11.039 5.358 1.00 76.56 50 ARG C CA 1
ATOM 3106 C C . ARG C 1 50 ? -3.339 -10.639 5.163 1.00 74.66 50 ARG C C 1
ATOM 3107 O O . ARG C 1 50 ? -2.699 -11.050 4.189 1.00 73.64 50 ARG C O 1
ATOM 3115 N N . ASN C 1 51 ? -2.801 -9.845 6.083 1.00 75.90 51 ASN C N 1
ATOM 3116 C CA . ASN C 1 51 ? -1.420 -9.389 6.016 1.00 77.48 51 ASN C CA 1
ATOM 3117 C C . ASN C 1 51 ? -0.426 -10.425 6.523 1.00 76.70 51 ASN C C 1
ATOM 3118 O O . ASN C 1 51 ? 0.772 -10.126 6.589 1.00 75.94 51 ASN C O 1
ATOM 3123 N N . SER C 1 52 ? -0.891 -11.626 6.876 1.00 77.26 52 SER C N 1
ATOM 3124 C CA . SER C 1 52 ? -0.038 -12.693 7.404 1.00 74.38 52 SER C CA 1
ATOM 3125 C C . SER C 1 52 ? 0.775 -12.207 8.601 1.00 74.18 52 SER C C 1
ATOM 3126 O O . SER C 1 52 ? 1.957 -12.523 8.751 1.00 73.18 52 SER C O 1
ATOM 3129 N N . ASP C 1 53 ? 0.129 -11.420 9.463 1.00 75.93 53 ASP C N 1
ATOM 3130 C CA . ASP C 1 53 ? 0.767 -10.951 10.686 1.00 76.81 53 ASP C CA 1
ATOM 3131 C C . ASP C 1 53 ? 0.696 -11.974 11.811 1.00 73.97 53 ASP C C 1
ATOM 3132 O O . ASP C 1 53 ? 1.499 -11.900 12.748 1.00 74.60 53 ASP C O 1
ATOM 3137 N N . CYS C 1 54 ? -0.239 -12.917 11.739 1.00 68.21 54 CYS C N 1
ATOM 3138 C CA . CYS C 1 54 ? -0.427 -13.907 12.789 1.00 62.78 54 CYS C CA 1
ATOM 3139 C C . CYS C 1 54 ? -1.305 -15.026 12.252 1.00 59.03 54 CYS C C 1
ATOM 3140 O O . CYS C 1 54 ? -2.057 -14.841 11.290 1.00 57.78 54 CYS C O 1
ATOM 3143 N N . ALA C 1 55 ? -1.192 -16.190 12.883 1.00 57.10 55 ALA C N 1
ATOM 3144 C CA . ALA C 1 55 ? -2.144 -17.270 12.679 1.00 55.79 55 ALA C CA 1
ATOM 3145 C C . ALA C 1 55 ? -3.331 -17.069 13.610 1.00 57.70 55 ALA C C 1
ATOM 3146 O O . ALA C 1 55 ? -3.216 -16.436 14.661 1.00 58.25 55 ALA C O 1
ATOM 3148 N N . ALA C 1 56 ? -4.481 -17.610 13.217 1.00 60.24 56 ALA C N 1
ATOM 3149 C CA . ALA C 1 56 ? -5.703 -17.401 13.989 1.00 63.39 56 ALA C CA 1
ATOM 3150 C C . ALA C 1 56 ? -6.564 -18.652 13.904 1.00 65.42 56 ALA C C 1
ATOM 3151 O O . ALA C 1 56 ? -7.156 -18.933 12.857 1.00 63.94 56 ALA C O 1
ATOM 3153 N N . LYS C 1 57 ? -6.628 -19.398 15.003 1.00 68.34 57 LYS C N 1
ATOM 3154 C CA . LYS C 1 57 ? -7.528 -20.536 15.137 1.00 71.10 57 LYS C CA 1
ATOM 3155 C C . LYS C 1 57 ? -8.642 -20.150 16.100 1.00 73.40 57 LYS C C 1
ATOM 3156 O O . LYS C 1 57 ? -8.387 -19.904 17.283 1.00 73.95 57 LYS C O 1
ATOM 3162 N N . ALA C 1 58 ? -9.867 -20.090 15.588 1.00 74.41 58 ALA C N 1
ATOM 3163 C CA . ALA C 1 58 ? -11.025 -19.645 16.347 1.00 75.68 58 ALA C CA 1
ATOM 3164 C C . ALA C 1 58 ? -11.918 -20.823 16.712 1.00 76.09 58 ALA C C 1
ATOM 3165 O O . ALA C 1 58 ? -11.743 -21.944 16.231 1.00 74.53 58 ALA C O 1
ATOM 3167 N N . LEU C 1 59 ? -12.895 -20.542 17.572 1.00 79.76 59 LEU C N 1
ATOM 3168 C CA . LEU C 1 59 ? -13.864 -21.526 18.042 1.00 81.42 59 LEU C CA 1
ATOM 3169 C C . LEU C 1 59 ? -15.260 -21.073 17.638 1.00 85.00 59 LEU C C 1
ATOM 3170 O O . LEU C 1 59 ? -15.760 -20.065 18.152 1.00 84.26 59 LEU C O 1
ATOM 3175 N N . ILE C 1 60 ? -15.900 -21.841 16.755 1.00 88.93 60 ILE C N 1
ATOM 3176 C CA . ILE C 1 60 ? -17.178 -21.486 16.142 1.00 93.08 60 ILE C CA 1
ATOM 3177 C C . ILE C 1 60 ? -18.222 -22.522 16.549 1.00 98.03 60 ILE C C 1
ATOM 3178 O O . ILE C 1 60 ? -17.985 -23.728 16.424 1.00 98.25 60 ILE C O 1
ATOM 3183 N N . ASP C 1 61 ? -19.385 -22.051 17.004 1.00 103.29 61 ASP C N 1
ATOM 3184 C CA . ASP C 1 61 ? -20.468 -22.942 17.413 1.00 108.41 61 ASP C CA 1
ATOM 3185 C C . ASP C 1 61 ? -21.123 -23.578 16.190 1.00 113.26 61 ASP C C 1
ATOM 3186 O O . ASP C 1 61 ? -21.496 -22.882 15.242 1.00 117.87 61 ASP C O 1
ATOM 3191 N N . ARG C 1 62 ? -21.275 -24.906 16.216 1.00 112.82 62 ARG C N 1
ATOM 3192 C CA . ARG C 1 62 ? -21.832 -25.612 15.063 1.00 114.81 62 ARG C CA 1
ATOM 3193 C C . ARG C 1 62 ? -23.264 -25.178 14.779 1.00 116.76 62 ARG C C 1
ATOM 3194 O O . ARG C 1 62 ? -23.672 -25.068 13.616 1.00 117.41 62 ARG C O 1
ATOM 3202 N N . GLN C 1 63 ? -24.042 -24.926 15.830 1.00 114.54 63 GLN C N 1
ATOM 3203 C CA . GLN C 1 63 ? -25.460 -24.642 15.652 1.00 114.39 63 GLN C CA 1
ATOM 3204 C C . GLN C 1 63 ? -25.679 -23.240 15.091 1.00 111.39 63 GLN C C 1
ATOM 3205 O O . GLN C 1 63 ? -26.237 -23.076 14.000 1.00 113.71 63 GLN C O 1
ATOM 3211 N N . SER C 1 64 ? -25.225 -22.217 15.815 1.00 106.21 64 SER C N 1
ATOM 3212 C CA . SER C 1 64 ? -25.485 -20.839 15.424 1.00 102.57 64 SER C CA 1
ATOM 3213 C C . SER C 1 64 ? -24.368 -20.219 14.597 1.00 99.52 64 SER C C 1
ATOM 3214 O O . SER C 1 64 ? -24.617 -19.240 13.884 1.00 102.34 64 SER C O 1
ATOM 3217 N N . GLY C 1 65 ? -23.154 -20.760 14.662 1.00 94.05 65 GLY C N 1
ATOM 3218 C CA . GLY C 1 65 ? -22.036 -20.145 13.975 1.00 89.29 65 GLY C CA 1
ATOM 3219 C C . GLY C 1 65 ? -21.394 -19.000 14.721 1.00 86.80 65 GLY C C 1
ATOM 3220 O O . GLY C 1 65 ? -20.635 -18.232 14.120 1.00 86.04 65 GLY C O 1
ATOM 3221 N N . GLU C 1 66 ? -21.671 -18.862 16.014 1.00 86.84 66 GLU C N 1
ATOM 3222 C CA . GLU C 1 66 ? -21.133 -17.752 16.783 1.00 84.82 66 GLU C CA 1
ATOM 3223 C C . GLU C 1 66 ? -19.637 -17.937 17.026 1.00 81.03 66 GLU C C 1
ATOM 3224 O O . GLU C 1 66 ? -19.088 -19.036 16.907 1.00 79.43 66 GLU C O 1
ATOM 3230 N N . LEU C 1 67 ? -18.974 -16.833 17.358 1.00 79.29 67 LEU C N 1
ATOM 3231 C CA . LEU C 1 67 ? -17.550 -16.841 17.672 1.00 75.90 67 LEU C CA 1
ATOM 3232 C C . LEU C 1 67 ? -17.394 -16.968 19.183 1.00 76.99 67 LEU C C 1
ATOM 3233 O O . LEU C 1 67 ? -17.718 -16.040 19.930 1.00 78.73 67 LEU C O 1
ATOM 3238 N N . ILE C 1 68 ? -16.904 -18.122 19.633 1.00 74.82 68 ILE C N 1
ATOM 3239 C CA . ILE C 1 68 ? -16.756 -18.395 21.058 1.00 74.41 68 ILE C CA 1
ATOM 3240 C C . ILE C 1 68 ? -15.402 -17.891 21.532 1.00 72.37 68 ILE C C 1
ATOM 3241 O O . ILE C 1 68 ? -15.317 -17.085 22.466 1.00 73.39 68 ILE C O 1
ATOM 3246 N N . GLY C 1 69 ? -14.333 -18.371 20.899 1.00 69.56 69 GLY C N 1
ATOM 3247 C CA . GLY C 1 69 ? -12.995 -18.017 21.306 1.00 67.59 69 GLY C CA 1
ATOM 3248 C C . GLY C 1 69 ? -12.122 -17.678 20.114 1.00 64.74 69 GLY C C 1
ATOM 3249 O O . GLY C 1 69 ? -12.413 -18.035 18.973 1.00 63.07 69 GLY C O 1
ATOM 3250 N N . ILE C 1 70 ? -11.035 -16.971 20.407 1.00 63.40 70 ILE C N 1
ATOM 3251 C CA . ILE C 1 70 ? -10.036 -16.606 19.415 1.00 59.75 70 ILE C CA 1
ATOM 3252 C C . ILE C 1 70 ? -8.664 -16.915 19.996 1.00 60.72 70 ILE C C 1
ATOM 3253 O O . ILE C 1 70 ? -8.444 -16.823 21.208 1.00 60.34 70 ILE C O 1
ATOM 3258 N N . CYS C 1 71 ? -7.745 -17.312 19.122 1.00 62.68 71 CYS C N 1
ATOM 3259 C CA . CYS C 1 71 ? -6.391 -17.660 19.543 1.00 62.00 71 CYS C CA 1
ATOM 3260 C C . CYS C 1 71 ? -5.439 -17.278 18.422 1.00 60.75 71 CYS C C 1
ATOM 3261 O O . CYS C 1 71 ? -5.421 -17.932 17.374 1.00 60.29 71 CYS C O 1
ATOM 3264 N N . THR C 1 72 ? -4.659 -16.224 18.637 1.00 57.64 72 THR C N 1
ATOM 3265 C CA . THR C 1 72 ? -3.679 -15.768 17.666 1.00 56.88 72 THR C CA 1
ATOM 3266 C C . THR C 1 72 ? -2.271 -16.032 18.184 1.00 55.97 72 THR C C 1
ATOM 3267 O O . THR C 1 72 ? -2.016 -15.987 19.391 1.00 58.63 72 THR C O 1
ATOM 3271 N N . PHE C 1 73 ? -1.361 -16.321 17.258 1.00 51.82 73 PHE C N 1
ATOM 3272 C CA . PHE C 1 73 ? 0.028 -16.570 17.611 1.00 51.99 73 PHE C CA 1
ATOM 3273 C C . PHE C 1 73 ? 0.898 -16.305 16.392 1.00 53.02 73 PHE C C 1
ATOM 3274 O O . PHE C 1 73 ? 0.450 -16.445 15.250 1.00 54.28 73 PHE C O 1
ATOM 3282 N N . THR C 1 74 ? 2.144 -15.913 16.650 1.00 52.31 74 THR C N 1
ATOM 3283 C CA . THR C 1 74 ? 3.083 -15.516 15.610 1.00 52.07 74 THR C CA 1
ATOM 3284 C C . THR C 1 74 ? 4.378 -16.307 15.759 1.00 53.18 74 THR C C 1
ATOM 3285 O O . THR C 1 74 ? 4.539 -17.119 16.675 1.00 51.84 74 THR C O 1
ATOM 3289 N N . ALA C 1 75 ? 5.308 -16.059 14.840 1.00 55.77 75 ALA C N 1
ATOM 3290 C CA . ALA C 1 75 ? 6.667 -16.568 14.950 1.00 58.89 75 ALA C CA 1
ATOM 3291 C C . ALA C 1 75 ? 7.504 -15.564 15.729 1.00 59.72 75 ALA C C 1
ATOM 3292 O O . ALA C 1 75 ? 7.430 -14.357 15.474 1.00 59.71 75 ALA C O 1
ATOM 3294 N N . TYR C 1 76 ? 8.298 -16.058 16.676 1.00 62.47 76 TYR C N 1
ATOM 3295 C CA . TYR C 1 76 ? 9.011 -15.175 17.585 1.00 66.53 76 TYR C CA 1
ATOM 3296 C C . TYR C 1 76 ? 10.404 -15.714 17.877 1.00 67.33 76 TYR C C 1
ATOM 3297 O O . TYR C 1 76 ? 10.683 -16.905 17.719 1.00 67.48 76 TYR C O 1
ATOM 3306 N N . SER C 1 77 ? 11.277 -14.808 18.315 1.00 69.61 77 SER C N 1
ATOM 3307 C CA . SER C 1 77 ? 12.626 -15.154 18.735 1.00 73.74 77 SER C CA 1
ATOM 3308 C C . SER C 1 77 ? 13.045 -14.243 19.879 1.00 76.98 77 SER C C 1
ATOM 3309 O O . SER C 1 77 ? 12.815 -13.031 19.838 1.00 76.70 77 SER C O 1
ATOM 3312 N N . LEU C 1 78 ? 13.657 -14.837 20.898 1.00 78.93 78 LEU C N 1
ATOM 3313 C CA . LEU C 1 78 ? 14.206 -14.106 22.028 1.00 79.92 78 LEU C CA 1
ATOM 3314 C C . LEU C 1 78 ? 15.709 -14.338 22.106 1.00 82.71 78 LEU C C 1
ATOM 3315 O O . LEU C 1 78 ? 16.274 -15.170 21.391 1.00 82.28 78 LEU C O 1
ATOM 3320 N N . GLU C 1 79 ? 16.352 -13.591 22.996 1.00 85.90 79 GLU C N 1
ATOM 3321 C CA . GLU C 1 79 ? 17.722 -13.870 23.393 1.00 89.76 79 GLU C CA 1
ATOM 3322 C C . GLU C 1 79 ? 17.721 -14.885 24.533 1.00 91.92 79 GLU C C 1
ATOM 3323 O O . GLU C 1 79 ? 16.780 -14.945 25.326 1.00 92.02 79 GLU C O 1
ATOM 3329 N N . LYS C 1 80 ? 18.782 -15.698 24.603 1.00 94.94 80 LYS C N 1
ATOM 3330 C CA . LYS C 1 80 ? 18.854 -16.723 25.644 1.00 99.11 80 LYS C CA 1
ATOM 3331 C C . LYS C 1 80 ? 18.890 -16.116 27.036 1.00 102.40 80 LYS C C 1
ATOM 3332 O O . LYS C 1 80 ? 18.507 -16.777 28.010 1.00 102.42 80 LYS C O 1
ATOM 3338 N N . GLN C 1 81 ? 19.382 -14.880 27.160 1.00 105.12 81 GLN C N 1
ATOM 3339 C CA . GLN C 1 81 ? 19.408 -14.237 28.466 1.00 108.47 81 GLN C CA 1
ATOM 3340 C C . GLN C 1 81 ? 18.009 -14.142 29.061 1.00 107.52 81 GLN C C 1
ATOM 3341 O O . GLN C 1 81 ? 17.844 -14.243 30.282 1.00 110.46 81 GLN C O 1
ATOM 3347 N N . ARG C 1 82 ? 16.990 -13.965 28.215 1.00 102.16 82 ARG C N 1
ATOM 3348 C CA . ARG C 1 82 ? 15.624 -13.850 28.712 1.00 97.89 82 ARG C CA 1
ATOM 3349 C C . ARG C 1 82 ? 15.074 -15.198 29.154 1.00 96.58 82 ARG C C 1
ATOM 3350 O O . ARG C 1 82 ? 14.176 -15.255 30.002 1.00 96.10 82 ARG C O 1
ATOM 3358 N N . VAL C 1 83 ? 15.605 -16.289 28.607 1.00 96.31 83 VAL C N 1
ATOM 3359 C CA . VAL C 1 83 ? 15.094 -17.628 28.871 1.00 96.76 83 VAL C CA 1
ATOM 3360 C C . VAL C 1 83 ? 15.981 -18.373 29.871 1.00 101.59 83 VAL C C 1
ATOM 3361 O O . VAL C 1 83 ? 15.719 -19.532 30.208 1.00 103.37 83 VAL C O 1
ATOM 3365 N N . SER C 1 84 ? 16.959 -17.675 30.444 1.00 104.72 84 SER C N 1
ATOM 3366 C CA . SER C 1 84 ? 17.908 -18.261 31.382 1.00 110.71 84 SER C CA 1
ATOM 3367 C C . SER C 1 84 ? 17.204 -18.982 32.525 1.00 115.92 84 SER C C 1
ATOM 3368 O O . SER C 1 84 ? 16.333 -18.416 33.192 1.00 115.95 84 SER C O 1
ATOM 3371 N N . GLY C 1 85 ? 17.605 -20.234 32.759 1.00 120.35 85 GLY C N 1
ATOM 3372 C CA . GLY C 1 85 ? 17.152 -21.009 33.895 1.00 124.90 85 GLY C CA 1
ATOM 3373 C C . GLY C 1 85 ? 16.074 -22.036 33.606 1.00 126.51 85 GLY C C 1
ATOM 3374 O O . GLY C 1 85 ? 15.791 -22.863 34.482 1.00 127.64 85 GLY C O 1
ATOM 3375 N N . VAL C 1 86 ? 15.466 -22.019 32.420 1.00 121.50 86 VAL C N 1
ATOM 3376 C CA . VAL C 1 86 ? 14.355 -22.910 32.106 1.00 117.43 86 VAL C CA 1
ATOM 3377 C C . VAL C 1 86 ? 14.632 -23.809 30.912 1.00 119.60 86 VAL C C 1
ATOM 3378 O O . VAL C 1 86 ? 13.760 -24.600 30.534 1.00 119.86 86 VAL C O 1
ATOM 3382 N N . LEU C 1 87 ? 15.813 -23.715 30.302 1.00 122.69 87 LEU C N 1
ATOM 3383 C CA . LEU C 1 87 ? 16.192 -24.558 29.167 1.00 124.11 87 LEU C CA 1
ATOM 3384 C C . LEU C 1 87 ? 17.556 -25.165 29.481 1.00 132.27 87 LEU C C 1
ATOM 3385 O O . LEU C 1 87 ? 18.596 -24.573 29.180 1.00 135.91 87 LEU C O 1
ATOM 3390 N N . GLN C 1 88 ? 17.545 -26.348 30.091 1.00 136.00 88 GLN C N 1
ATOM 3391 C CA . GLN C 1 88 ? 18.784 -27.011 30.471 1.00 142.33 88 GLN C CA 1
ATOM 3392 C C . GLN C 1 88 ? 19.532 -27.486 29.231 1.00 145.20 88 GLN C C 1
ATOM 3393 O O . GLN C 1 88 ? 18.945 -28.094 28.331 1.00 142.93 88 GLN C O 1
ATOM 3399 N N . GLY C 1 89 ? 20.828 -27.207 29.186 1.00 147.75 89 GLY C N 1
ATOM 3400 C CA . GLY C 1 89 ? 21.680 -27.597 28.082 1.00 148.75 89 GLY C CA 1
ATOM 3401 C C . GLY C 1 89 ? 22.238 -26.392 27.355 1.00 149.32 89 GLY C C 1
ATOM 3402 O O . GLY C 1 89 ? 22.106 -25.244 27.791 1.00 147.93 89 GLY C O 1
ATOM 3403 N N . SER C 1 90 ? 22.877 -26.668 26.222 1.00 151.92 90 SER C N 1
ATOM 3404 C CA . SER C 1 90 ? 23.479 -25.642 25.381 1.00 154.94 90 SER C CA 1
ATOM 3405 C C . SER C 1 90 ? 22.577 -25.363 24.186 1.00 157.34 90 SER C C 1
ATOM 3406 O O . SER C 1 90 ? 22.071 -26.294 23.553 1.00 158.83 90 SER C O 1
ATOM 3409 N N . GLN C 1 91 ? 22.376 -24.086 23.889 1.00 158.09 91 GLN C N 1
ATOM 3410 C CA . GLN C 1 91 ? 21.479 -23.609 22.847 1.00 155.29 91 GLN C CA 1
ATOM 3411 C C . GLN C 1 91 ? 22.173 -22.520 22.048 1.00 153.46 91 GLN C C 1
ATOM 3412 O O . GLN C 1 91 ? 23.249 -22.042 22.432 1.00 155.66 91 GLN C O 1
ATOM 3418 N N . PRO C 1 92 ? 21.610 -22.119 20.909 1.00 142.82 92 PRO C N 1
ATOM 3419 C CA . PRO C 1 92 ? 22.194 -21.014 20.144 1.00 136.66 92 PRO C CA 1
ATOM 3420 C C . PRO C 1 92 ? 21.682 -19.659 20.620 1.00 129.38 92 PRO C C 1
ATOM 3421 O O . PRO C 1 92 ? 20.637 -19.545 21.262 1.00 125.07 92 PRO C O 1
ATOM 3425 N N . SER C 1 93 ? 22.445 -18.617 20.274 1.00 124.95 93 SER C N 1
ATOM 3426 C CA . SER C 1 93 ? 22.224 -17.307 20.883 1.00 121.34 93 SER C CA 1
ATOM 3427 C C . SER C 1 93 ? 20.854 -16.733 20.548 1.00 116.51 93 SER C C 1
ATOM 3428 O O . SER C 1 93 ? 20.291 -15.971 21.343 1.00 120.35 93 SER C O 1
ATOM 3431 N N . GLU C 1 94 ? 20.303 -17.072 19.392 1.00 107.42 94 GLU C N 1
ATOM 3432 C CA . GLU C 1 94 ? 18.974 -16.617 19.000 1.00 98.25 94 GLU C CA 1
ATOM 3433 C C . GLU C 1 94 ? 18.078 -17.846 18.883 1.00 91.73 94 GLU C C 1
ATOM 3434 O O . GLU C 1 94 ? 18.156 -18.593 17.903 1.00 90.92 94 GLU C O 1
ATOM 3440 N N . ILE C 1 95 ? 17.235 -18.056 19.890 1.00 85.99 95 ILE C N 1
ATOM 3441 C CA . ILE C 1 95 ? 16.315 -19.187 19.915 1.00 80.28 95 ILE C CA 1
ATOM 3442 C C . ILE C 1 95 ? 15.020 -18.789 19.224 1.00 74.37 95 ILE C C 1
ATOM 3443 O O . ILE C 1 95 ? 14.584 -17.634 19.279 1.00 75.06 95 ILE C O 1
ATOM 3448 N N . GLY C 1 96 ? 14.399 -19.756 18.556 1.00 68.84 96 GLY C N 1
ATOM 3449 C CA . GLY C 1 96 ? 13.142 -19.546 17.860 1.00 64.84 96 GLY C CA 1
ATOM 3450 C C . GLY C 1 96 ? 12.005 -20.222 18.609 1.00 61.52 96 GLY C C 1
ATOM 3451 O O . GLY C 1 96 ? 12.124 -21.376 19.024 1.00 62.43 96 GLY C O 1
ATOM 3452 N N . VAL C 1 97 ? 10.910 -19.483 18.781 1.00 58.47 97 VAL C N 1
ATOM 3453 C CA . VAL C 1 97 ? 9.747 -19.959 19.518 1.00 58.26 97 VAL C CA 1
ATOM 3454 C C . VAL C 1 97 ? 8.482 -19.510 18.797 1.00 58.29 97 VAL C C 1
ATOM 3455 O O . VAL C 1 97 ? 8.522 -18.747 17.830 1.00 59.71 97 VAL C O 1
ATOM 3459 N N . VAL C 1 98 ? 7.348 -20.002 19.287 1.00 54.96 98 VAL C N 1
ATOM 3460 C CA . VAL C 1 98 ? 6.028 -19.569 18.845 1.00 50.40 98 VAL C CA 1
ATOM 3461 C C . VAL C 1 98 ? 5.420 -18.756 19.978 1.00 49.51 98 VAL C C 1
ATOM 3462 O O . VAL C 1 98 ? 5.339 -19.232 21.117 1.00 49.84 98 VAL C O 1
ATOM 3466 N N . ARG C 1 99 ? 5.012 -17.526 19.681 1.00 47.83 99 ARG C N 1
ATOM 3467 C CA . ARG C 1 99 ? 4.492 -16.613 20.692 1.00 49.41 99 ARG C CA 1
ATOM 3468 C C . ARG C 1 99 ? 2.973 -16.567 20.592 1.00 50.90 99 ARG C C 1
ATOM 3469 O O . ARG C 1 99 ? 2.426 -16.018 19.631 1.00 52.07 99 ARG C O 1
ATOM 3477 N N . LEU C 1 100 ? 2.297 -17.145 21.580 1.00 51.91 100 LEU C N 1
ATOM 3478 C CA . LEU C 1 100 ? 0.852 -16.991 21.698 1.00 52.44 100 LEU C CA 1
ATOM 3479 C C . LEU C 1 100 ? 0.553 -15.557 22.111 1.00 57.27 100 LEU C C 1
ATOM 3480 O O . LEU C 1 100 ? 0.879 -15.144 23.227 1.00 60.29 100 LEU C O 1
ATOM 3485 N N . VAL C 1 101 ? -0.048 -14.787 21.206 1.00 60.98 101 VAL C N 1
ATOM 3486 C CA . VAL C 1 101 ? -0.261 -13.369 21.471 1.00 66.37 101 VAL C CA 1
ATOM 3487 C C . VAL C 1 101 ? -1.453 -13.165 22.396 1.00 69.92 101 VAL C C 1
ATOM 3488 O O . VAL C 1 101 ? -1.355 -12.468 23.411 1.00 70.75 101 VAL C O 1
ATOM 3492 N N . MET C 1 102 ? -2.593 -13.772 22.068 1.00 74.06 102 MET C N 1
ATOM 3493 C CA . MET C 1 102 ? -3.792 -13.587 22.872 1.00 77.34 102 MET C CA 1
ATOM 3494 C C . MET C 1 102 ? -4.714 -14.788 22.723 1.00 75.68 102 MET C C 1
ATOM 3495 O O . MET C 1 102 ? -4.899 -15.310 21.620 1.00 75.23 102 MET C O 1
ATOM 3500 N N . LEU C 1 103 ? -5.280 -15.219 23.847 1.00 71.40 103 LEU C N 1
ATOM 3501 C CA . LEU C 1 103 ? -6.299 -16.265 23.892 1.00 67.67 103 LEU C CA 1
ATOM 3502 C C . LEU C 1 103 ? -7.536 -15.652 24.541 1.00 67.17 103 LEU C C 1
ATOM 3503 O O . LEU C 1 103 ? -7.578 -15.462 25.761 1.00 68.73 103 LEU C O 1
ATOM 3508 N N . GLY C 1 104 ? -8.538 -15.337 23.729 1.00 64.86 104 GLY C N 1
ATOM 3509 C CA . GLY C 1 104 ? -9.786 -14.784 24.213 1.00 66.17 104 GLY C CA 1
ATOM 3510 C C . GLY C 1 104 ? -10.924 -15.764 24.003 1.00 66.71 104 GLY C C 1
ATOM 3511 O O . GLY C 1 104 ? -10.925 -16.535 23.042 1.00 65.44 104 GLY C O 1
ATOM 3512 N N . VAL C 1 105 ? -11.885 -15.741 24.921 1.00 68.07 105 VAL C N 1
ATOM 3513 C CA . VAL C 1 105 ? -13.120 -16.508 24.797 1.00 69.32 105 VAL C CA 1
ATOM 3514 C C . VAL C 1 105 ? -14.247 -15.651 25.353 1.00 71.91 105 VAL C C 1
ATOM 3515 O O . VAL C 1 105 ? -14.106 -15.053 26.425 1.00 73.10 105 VAL C O 1
ATOM 3519 N N . ALA C 1 106 ? -15.353 -15.575 24.614 1.00 75.09 106 ALA C N 1
ATOM 3520 C CA . ALA C 1 106 ? -16.446 -14.681 24.973 1.00 78.72 106 ALA C CA 1
ATOM 3521 C C . ALA C 1 106 ? -16.949 -14.965 26.384 1.00 82.92 106 ALA C C 1
ATOM 3522 O O . ALA C 1 106 ? -16.973 -16.110 26.843 1.00 84.08 106 ALA C O 1
ATOM 3524 N N . ARG C 1 107 ? -17.357 -13.897 27.074 1.00 85.74 107 ARG C N 1
ATOM 3525 C CA . ARG C 1 107 ? -17.859 -14.031 28.437 1.00 87.70 107 ARG C CA 1
ATOM 3526 C C . ARG C 1 107 ? -19.141 -14.850 28.503 1.00 90.02 107 ARG C C 1
ATOM 3527 O O . ARG C 1 107 ? -19.510 -15.314 29.588 1.00 92.04 107 ARG C O 1
ATOM 3535 N N . LYS C 1 108 ? -19.827 -15.036 27.374 1.00 91.05 108 LYS C N 1
ATOM 3536 C CA . LYS C 1 108 ? -20.975 -15.936 27.341 1.00 94.36 108 LYS C CA 1
ATOM 3537 C C . LYS C 1 108 ? -20.541 -17.369 27.637 1.00 95.54 108 LYS C C 1
ATOM 3538 O O . LYS C 1 108 ? -20.971 -17.970 28.628 1.00 98.84 108 LYS C O 1
ATOM 3544 N N . TYR C 1 109 ? -19.661 -17.924 26.805 1.00 91.92 109 TYR C N 1
ATOM 3545 C CA . TYR C 1 109 ? -19.198 -19.295 26.964 1.00 91.46 109 TYR C CA 1
ATOM 3546 C C . TYR C 1 109 ? -18.044 -19.414 27.958 1.00 92.94 109 TYR C C 1
ATOM 3547 O O . TYR C 1 109 ? -17.311 -20.410 27.931 1.00 92.44 109 TYR C O 1
ATOM 3556 N N . GLN C 1 110 ? -17.873 -18.428 28.835 1.00 95.30 110 GLN C N 1
ATOM 3557 C CA . GLN C 1 110 ? -16.752 -18.410 29.759 1.00 95.92 110 GLN C CA 1
ATOM 3558 C C . GLN C 1 110 ? -16.966 -19.403 30.899 1.00 101.57 110 GLN C C 1
ATOM 3559 O O . GLN C 1 110 ? -18.083 -19.855 31.169 1.00 104.48 110 GLN C O 1
ATOM 3565 N N . LYS C 1 111 ? -15.862 -19.751 31.560 1.00 102.85 111 LYS C N 1
ATOM 3566 C CA . LYS C 1 111 ? -15.822 -20.624 32.731 1.00 104.91 111 LYS C CA 1
ATOM 3567 C C . LYS C 1 111 ? -16.322 -22.037 32.447 1.00 105.75 111 LYS C C 1
ATOM 3568 O O . LYS C 1 111 ? -16.555 -22.805 33.389 1.00 106.74 111 LYS C O 1
ATOM 3574 N N . ARG C 1 112 ? -16.487 -22.408 31.177 1.00 106.96 112 ARG C N 1
ATOM 3575 C CA . ARG C 1 112 ? -16.952 -23.745 30.829 1.00 109.47 112 ARG C CA 1
ATOM 3576 C C . ARG C 1 112 ? -15.821 -24.721 30.546 1.00 111.65 112 ARG C C 1
ATOM 3577 O O . ARG C 1 112 ? -16.062 -25.933 30.512 1.00 114.14 112 ARG C O 1
ATOM 3585 N N . GLY C 1 113 ? -14.602 -24.230 30.337 1.00 109.48 113 GLY C N 1
ATOM 3586 C CA . GLY C 1 113 ? -13.488 -25.075 29.962 1.00 108.48 113 GLY C CA 1
ATOM 3587 C C . GLY C 1 113 ? -13.035 -24.913 28.530 1.00 106.66 113 GLY C C 1
ATOM 3588 O O . GLY C 1 113 ? -12.038 -25.534 28.142 1.00 104.89 113 GLY C O 1
ATOM 3589 N N . PHE C 1 114 ? -13.732 -24.102 27.729 1.00 107.60 114 PHE C N 1
ATOM 3590 C CA . PHE C 1 114 ? -13.288 -23.826 26.368 1.00 107.07 114 PHE C CA 1
ATOM 3591 C C . PHE C 1 114 ? -11.895 -23.214 26.330 1.00 109.52 114 PHE C C 1
ATOM 3592 O O . PHE C 1 114 ? -11.254 -23.229 25.274 1.00 108.08 114 PHE C O 1
ATOM 3600 N N . ASP C 1 115 ? -11.424 -22.667 27.455 1.00 113.19 115 ASP C N 1
ATOM 3601 C CA . ASP C 1 115 ? -10.077 -22.108 27.523 1.00 114.20 115 ASP C CA 1
ATOM 3602 C C . ASP C 1 115 ? -9.037 -23.111 27.037 1.00 113.35 115 ASP C C 1
ATOM 3603 O O . ASP C 1 115 ? -8.211 -22.800 26.172 1.00 113.06 115 ASP C O 1
ATOM 3608 N N . GLN C 1 116 ? -9.070 -24.330 27.581 1.00 110.60 116 GLN C N 1
ATOM 3609 C CA . GLN C 1 116 ? -8.100 -25.346 27.190 1.00 106.42 116 GLN C CA 1
ATOM 3610 C C . GLN C 1 116 ? -8.412 -25.949 25.828 1.00 101.79 116 GLN C C 1
ATOM 3611 O O . GLN C 1 116 ? -7.497 -26.424 25.145 1.00 100.51 116 GLN C O 1
ATOM 3617 N N . ASP C 1 117 ? -9.684 -25.943 25.419 1.00 97.61 117 ASP C N 1
ATOM 3618 C CA . ASP C 1 117 ? -10.051 -26.510 24.125 1.00 92.72 117 ASP C CA 1
ATOM 3619 C C . ASP C 1 117 ? -9.310 -25.817 22.988 1.00 86.29 117 ASP C C 1
ATOM 3620 O O . ASP C 1 117 ? -8.903 -26.464 22.016 1.00 84.60 117 ASP C O 1
ATOM 3625 N N . LEU C 1 118 ? -9.124 -24.500 23.090 1.00 81.73 118 LEU C N 1
ATOM 3626 C CA . LEU C 1 118 ? -8.298 -23.799 22.113 1.00 74.07 118 LEU C CA 1
ATOM 3627 C C . LEU C 1 118 ? -6.819 -24.074 22.350 1.00 68.97 118 LEU C C 1
ATOM 3628 O O . LEU C 1 118 ? -6.057 -24.266 21.397 1.00 67.77 118 LEU C O 1
ATOM 3633 N N . LEU C 1 119 ? -6.398 -24.108 23.617 1.00 66.20 119 LEU C N 1
ATOM 3634 C CA . LEU C 1 119 ? -4.987 -24.322 23.921 1.00 65.48 119 LEU C CA 1
ATOM 3635 C C . LEU C 1 119 ? -4.552 -25.738 23.559 1.00 65.67 119 LEU C C 1
ATOM 3636 O O . LEU C 1 119 ? -3.410 -25.951 23.130 1.00 66.70 119 LEU C O 1
ATOM 3641 N N . CYS C 1 120 ? -5.444 -26.720 23.727 1.00 64.41 120 CYS C N 1
ATOM 3642 C CA . CYS C 1 120 ? -5.136 -28.071 23.268 1.00 64.73 120 CYS C CA 1
ATOM 3643 C C . CYS C 1 120 ? -5.023 -28.117 21.750 1.00 62.20 120 CYS C C 1
ATOM 3644 O O . CYS C 1 120 ? -4.129 -28.777 21.206 1.00 59.96 120 CYS C O 1
ATOM 3647 N N . ASP C 1 121 ? -5.918 -27.418 21.050 1.00 60.65 121 ASP C N 1
ATOM 3648 C CA . ASP C 1 121 ? -5.794 -27.305 19.602 1.00 57.61 121 ASP C CA 1
ATOM 3649 C C . ASP C 1 121 ? -4.602 -26.437 19.215 1.00 50.87 121 ASP C C 1
ATOM 3650 O O . ASP C 1 121 ? -3.970 -26.678 18.180 1.00 45.95 121 ASP C O 1
ATOM 3655 N N . PHE C 1 122 ? -4.279 -25.431 20.032 1.00 52.38 122 PHE C N 1
ATOM 3656 C CA . PHE C 1 122 ? -3.094 -24.618 19.774 1.00 52.78 122 PHE C CA 1
ATOM 3657 C C . PHE C 1 122 ? -1.819 -25.424 19.987 1.00 56.83 122 PHE C C 1
ATOM 3658 O O . PHE C 1 122 ? -0.850 -25.278 19.232 1.00 54.49 122 PHE C O 1
ATOM 3666 N N . PHE C 1 123 ? -1.803 -26.281 21.011 1.00 62.37 123 PHE C N 1
ATOM 3667 C CA . PHE C 1 123 ? -0.651 -27.148 21.233 1.00 65.76 123 PHE C CA 1
ATOM 3668 C C . PHE C 1 123 ? -0.479 -28.141 20.091 1.00 68.26 123 PHE C C 1
ATOM 3669 O O . PHE C 1 123 ? 0.651 -28.457 19.702 1.00 67.08 123 PHE C O 1
ATOM 3677 N N . GLU C 1 124 ? -1.586 -28.647 19.542 1.00 71.11 124 GLU C N 1
ATOM 3678 C CA . GLU C 1 124 ? -1.485 -29.541 18.393 1.00 71.48 124 GLU C CA 1
ATOM 3679 C C . GLU C 1 124 ? -0.935 -28.810 17.175 1.00 67.96 124 GLU C C 1
ATOM 3680 O O . GLU C 1 124 ? -0.141 -29.373 16.413 1.00 67.98 124 GLU C O 1
ATOM 3686 N N . HIS C 1 125 ? -1.351 -27.557 16.972 1.00 62.84 125 HIS C N 1
ATOM 3687 C CA . HIS C 1 125 ? -0.811 -26.773 15.866 1.00 56.61 125 HIS C CA 1
ATOM 3688 C C . HIS C 1 125 ? 0.657 -26.444 16.097 1.00 51.84 125 HIS C C 1
ATOM 3689 O O . HIS C 1 125 ? 1.451 -26.430 15.149 1.00 50.38 125 HIS C O 1
ATOM 3696 N N . VAL C 1 126 ? 1.037 -26.180 17.350 1.00 48.81 126 VAL C N 1
ATOM 3697 C CA . VAL C 1 126 ? 2.442 -25.937 17.669 1.00 46.95 126 VAL C CA 1
ATOM 3698 C C . VAL C 1 126 ? 3.280 -27.165 17.336 1.00 48.81 126 VAL C C 1
ATOM 3699 O O . VAL C 1 126 ? 4.390 -27.052 16.797 1.00 49.85 126 VAL C O 1
ATOM 3703 N N . LYS C 1 127 ? 2.761 -28.357 17.641 1.00 48.43 127 LYS C N 1
ATOM 3704 C CA . LYS C 1 127 ? 3.446 -29.581 17.244 1.00 50.86 127 LYS C CA 1
ATOM 3705 C C . LYS C 1 127 ? 3.618 -29.644 15.731 1.00 49.27 127 LYS C C 1
ATOM 3706 O O . LYS C 1 127 ? 4.700 -29.978 15.235 1.00 46.42 127 LYS C O 1
ATOM 3712 N N . ILE C 1 128 ? 2.564 -29.300 14.984 1.00 49.62 128 ILE C N 1
ATOM 3713 C CA . ILE C 1 128 ? 2.640 -29.288 13.524 1.00 47.33 128 ILE C CA 1
ATOM 3714 C C . ILE C 1 128 ? 3.710 -28.313 13.053 1.00 47.50 128 ILE C C 1
ATOM 3715 O O . ILE C 1 128 ? 4.504 -28.625 12.157 1.00 49.07 128 ILE C O 1
ATOM 3720 N N . ILE C 1 129 ? 3.747 -27.117 13.645 1.00 46.82 129 ILE C N 1
ATOM 3721 C CA . ILE C 1 129 ? 4.772 -26.140 13.285 1.00 46.65 129 ILE C CA 1
ATOM 3722 C C . ILE C 1 129 ? 6.157 -26.699 13.572 1.00 48.01 129 ILE C C 1
ATOM 3723 O O . ILE C 1 129 ? 7.104 -26.482 12.805 1.00 46.17 129 ILE C O 1
ATOM 3728 N N . HIS C 1 130 ? 6.292 -27.449 14.668 1.00 52.05 130 HIS C N 1
ATOM 3729 C CA . HIS C 1 130 ? 7.598 -27.961 15.064 1.00 54.28 130 HIS C CA 1
ATOM 3730 C C . HIS C 1 130 ? 8.147 -28.968 14.062 1.00 59.37 130 HIS C C 1
ATOM 3731 O O . HIS C 1 130 ? 9.369 -29.120 13.951 1.00 59.85 130 HIS C O 1
ATOM 3738 N N . GLN C 1 131 ? 7.272 -29.662 13.327 1.00 65.59 131 GLN C N 1
ATOM 3739 C CA . GLN C 1 131 ? 7.746 -30.634 12.346 1.00 68.04 131 GLN C CA 1
ATOM 3740 C C . GLN C 1 131 ? 8.501 -29.951 11.211 1.00 67.76 131 GLN C C 1
ATOM 3741 O O . GLN C 1 131 ? 9.537 -30.453 10.759 1.00 69.26 131 GLN C O 1
ATOM 3747 N N . ALA C 1 132 ? 8.006 -28.807 10.742 1.00 62.41 132 ALA C N 1
ATOM 3748 C CA . ALA C 1 132 ? 8.627 -28.102 9.626 1.00 61.17 132 ALA C CA 1
ATOM 3749 C C . ALA C 1 132 ? 9.683 -27.105 10.092 1.00 60.39 132 ALA C C 1
ATOM 3750 O O . ALA C 1 132 ? 10.773 -27.037 9.516 1.00 59.97 132 ALA C O 1
ATOM 3752 N N . LEU C 1 133 ? 9.373 -26.326 11.124 1.00 59.38 133 LEU C N 1
ATOM 3753 C CA . LEU C 1 133 ? 10.292 -25.334 11.666 1.00 59.40 133 LEU C CA 1
ATOM 3754 C C . LEU C 1 133 ? 10.564 -25.654 13.130 1.00 63.51 133 LEU C C 1
ATOM 3755 O O . LEU C 1 133 ? 9.625 -25.647 13.944 1.00 66.05 133 LEU C O 1
ATOM 3760 N N . PRO C 1 134 ? 11.808 -25.945 13.515 1.00 65.81 134 PRO C N 1
ATOM 3761 C CA . PRO C 1 134 ? 12.095 -26.309 14.912 1.00 66.69 134 PRO C CA 1
ATOM 3762 C C . PRO C 1 134 ? 11.959 -25.105 15.832 1.00 67.30 134 PRO C C 1
ATOM 3763 O O . PRO C 1 134 ? 12.625 -24.084 15.645 1.00 68.86 134 PRO C O 1
ATOM 3767 N N . ILE C 1 135 ? 11.093 -25.236 16.830 1.00 64.10 135 ILE C N 1
ATOM 3768 C CA . ILE C 1 135 ? 10.900 -24.218 17.851 1.00 59.80 135 ILE C CA 1
ATOM 3769 C C . ILE C 1 135 ? 11.316 -24.802 19.191 1.00 60.19 135 ILE C C 1
ATOM 3770 O O . ILE C 1 135 ? 11.140 -25.997 19.451 1.00 61.89 135 ILE C O 1
ATOM 3775 N N . LYS C 1 136 ? 11.879 -23.949 20.044 1.00 59.77 136 LYS C N 1
ATOM 3776 C CA . LYS C 1 136 ? 12.303 -24.385 21.367 1.00 61.95 136 LYS C CA 1
ATOM 3777 C C . LYS C 1 136 ? 11.162 -24.406 22.374 1.00 60.53 136 LYS C C 1
ATOM 3778 O O . LYS C 1 136 ? 11.327 -24.974 23.459 1.00 63.05 136 LYS C O 1
ATOM 3784 N N . GLY C 1 137 ? 10.021 -23.820 22.042 1.00 56.58 137 GLY C N 1
ATOM 3785 C CA . GLY C 1 137 ? 8.898 -23.784 22.955 1.00 55.18 137 GLY C CA 1
ATOM 3786 C C . GLY C 1 137 ? 7.924 -22.691 22.559 1.00 52.70 137 GLY C C 1
ATOM 3787 O O . GLY C 1 137 ? 7.988 -22.140 21.460 1.00 51.02 137 GLY C O 1
ATOM 3788 N N . VAL C 1 138 ? 7.019 -22.393 23.488 1.00 50.32 138 VAL C N 1
ATOM 3789 C CA . VAL C 1 138 ? 5.995 -21.371 23.302 1.00 44.88 138 VAL C CA 1
ATOM 3790 C C . VAL C 1 138 ? 6.253 -20.253 24.304 1.00 46.71 138 VAL C C 1
ATOM 3791 O O . VAL C 1 138 ? 6.307 -20.499 25.516 1.00 46.62 138 VAL C O 1
ATOM 3795 N N . TYR C 1 139 ? 6.416 -19.032 23.800 1.00 46.92 139 TYR C N 1
ATOM 3796 C CA . TYR C 1 139 ? 6.629 -17.858 24.633 1.00 47.39 139 TYR C CA 1
ATOM 3797 C C . TYR C 1 139 ? 5.322 -17.095 24.808 1.00 48.64 139 TYR C C 1
ATOM 3798 O O . TYR C 1 139 ? 4.464 -17.084 23.923 1.00 47.03 139 TYR C O 1
ATOM 3807 N N . LEU C 1 140 ? 5.182 -16.441 25.958 1.00 53.50 140 LEU C N 1
ATOM 3808 C CA . LEU C 1 140 ? 3.928 -15.791 26.302 1.00 58.42 140 LEU C CA 1
ATOM 3809 C C . LEU C 1 140 ? 4.184 -14.597 27.211 1.00 61.51 140 LEU C C 1
ATOM 3810 O O . LEU C 1 140 ? 5.058 -14.646 28.081 1.00 62.65 140 LEU C O 1
ATOM 3815 N N . ASP C 1 141 ? 3.421 -13.526 26.996 1.00 57.98 141 ASP C N 1
ATOM 3816 C CA . ASP C 1 141 ? 3.389 -12.367 27.886 1.00 58.23 141 ASP C CA 1
ATOM 3817 C C . ASP C 1 141 ? 2.043 -12.396 28.603 1.00 63.40 141 ASP C C 1
ATOM 3818 O O . ASP C 1 141 ? 1.022 -11.991 28.040 1.00 65.28 141 ASP C O 1
ATOM 3823 N N . ALA C 1 142 ? 2.041 -12.872 29.844 1.00 68.30 142 ALA C N 1
ATOM 3824 C CA . ALA C 1 142 ? 0.810 -13.148 30.573 1.00 75.03 142 ALA C CA 1
ATOM 3825 C C . ALA C 1 142 ? 0.472 -12.011 31.529 1.00 80.99 142 ALA C C 1
ATOM 3826 O O . ALA C 1 142 ? 1.318 -11.586 32.323 1.00 84.03 142 ALA C O 1
ATOM 3828 N N . ASP C 1 143 ? -0.764 -11.528 31.448 1.00 82.91 143 ASP C N 1
ATOM 3829 C CA . ASP C 1 143 ? -1.278 -10.598 32.443 1.00 86.53 143 ASP C CA 1
ATOM 3830 C C . ASP C 1 143 ? -1.319 -11.289 33.803 1.00 88.44 143 ASP C C 1
ATOM 3831 O O . ASP C 1 143 ? -1.748 -12.449 33.887 1.00 88.83 143 ASP C O 1
ATOM 3836 N N . PRO C 1 144 ? -0.865 -10.629 34.887 1.00 87.73 144 PRO C N 1
ATOM 3837 C CA . PRO C 1 144 ? -0.894 -11.263 36.216 1.00 87.32 144 PRO C CA 1
ATOM 3838 C C . PRO C 1 144 ? -2.244 -11.843 36.612 1.00 83.90 144 PRO C C 1
ATOM 3839 O O . PRO C 1 144 ? -2.317 -12.699 37.501 1.00 84.13 144 PRO C O 1
ATOM 3843 N N . ALA C 1 145 ? -3.318 -11.388 35.966 1.00 81.30 145 ALA C N 1
ATOM 3844 C CA . ALA C 1 145 ? -4.620 -12.004 36.188 1.00 81.56 145 ALA C CA 1
ATOM 3845 C C . ALA C 1 145 ? -4.625 -13.465 35.759 1.00 79.20 145 ALA C C 1
ATOM 3846 O O . ALA C 1 145 ? -5.296 -14.294 36.384 1.00 79.98 145 ALA C O 1
ATOM 3848 N N . ALA C 1 146 ? -3.878 -13.802 34.706 1.00 75.15 146 ALA C N 1
ATOM 3849 C CA . ALA C 1 146 ? -3.865 -15.149 34.150 1.00 70.16 146 ALA C CA 1
ATOM 3850 C C . ALA C 1 146 ? -2.531 -15.857 34.353 1.00 65.87 146 ALA C C 1
ATOM 3851 O O . ALA C 1 146 ? -2.272 -16.875 33.703 1.00 63.02 146 ALA C O 1
ATOM 3853 N N . ILE C 1 147 ? -1.673 -15.339 35.236 1.00 65.06 147 ILE C N 1
ATOM 3854 C CA . ILE C 1 147 ? -0.408 -16.014 35.517 1.00 63.56 147 ILE C CA 1
ATOM 3855 C C . ILE C 1 147 ? -0.667 -17.406 36.081 1.00 66.65 147 ILE C C 1
ATOM 3856 O O . ILE C 1 147 ? -0.019 -18.384 35.687 1.00 65.28 147 ILE C O 1
ATOM 3861 N N . ASN C 1 148 ? -1.631 -17.519 36.997 1.00 70.70 148 ASN C N 1
ATOM 3862 C CA . ASN C 1 148 ? -1.962 -18.818 37.574 1.00 73.15 148 ASN C CA 1
ATOM 3863 C C . ASN C 1 148 ? -2.522 -19.768 36.524 1.00 73.04 148 ASN C C 1
ATOM 3864 O O . ASN C 1 148 ? -2.189 -20.959 36.516 1.00 71.17 148 ASN C O 1
ATOM 3869 N N . PHE C 1 149 ? -3.379 -19.261 35.632 1.00 74.50 149 PHE C N 1
ATOM 3870 C CA . PHE C 1 149 ? -4.006 -20.114 34.625 1.00 73.79 149 PHE C CA 1
ATOM 3871 C C . PHE C 1 149 ? -2.963 -20.817 33.765 1.00 71.78 149 PHE C C 1
ATOM 3872 O O . PHE C 1 149 ? -3.010 -22.039 33.586 1.00 71.70 149 PHE C O 1
ATOM 3880 N N . TYR C 1 150 ? -2.007 -20.059 33.223 1.00 70.04 150 TYR C N 1
ATOM 3881 C CA . TYR C 1 150 ? -0.982 -20.666 32.381 1.00 66.86 150 TYR C CA 1
ATOM 3882 C C . TYR C 1 150 ? -0.006 -21.508 33.195 1.00 70.13 150 TYR C C 1
ATOM 3883 O O . TYR C 1 150 ? 0.531 -22.498 32.683 1.00 68.23 150 TYR C O 1
ATOM 3892 N N . ALA C 1 151 ? 0.240 -21.135 34.455 1.00 74.19 151 ALA C N 1
ATOM 3893 C CA . ALA C 1 151 ? 1.117 -21.936 35.302 1.00 76.73 151 ALA C CA 1
ATOM 3894 C C . ALA C 1 151 ? 0.529 -23.314 35.568 1.00 80.28 151 ALA C C 1
ATOM 3895 O O . ALA C 1 151 ? 1.271 -24.299 35.655 1.00 80.26 151 ALA C O 1
ATOM 3897 N N . ARG C 1 152 ? -0.799 -23.406 35.692 1.00 83.44 152 ARG C N 1
ATOM 3898 C CA . ARG C 1 152 ? -1.452 -24.697 35.879 1.00 84.42 152 ARG C CA 1
ATOM 3899 C C . ARG C 1 152 ? -1.293 -25.606 34.668 1.00 82.26 152 ARG C C 1
ATOM 3900 O O . ARG C 1 152 ? -1.524 -26.815 34.782 1.00 83.41 152 ARG C O 1
ATOM 3908 N N . LEU C 1 153 ? -0.908 -25.057 33.515 1.00 77.47 153 LEU C N 1
ATOM 3909 C CA . LEU C 1 153 ? -0.649 -25.849 32.321 1.00 74.71 153 LEU C CA 1
ATOM 3910 C C . LEU C 1 153 ? 0.820 -26.213 32.152 1.00 71.35 153 LEU C C 1
ATOM 3911 O O . LEU C 1 153 ? 1.145 -27.005 31.262 1.00 69.91 153 LEU C O 1
ATOM 3916 N N . GLY C 1 154 ? 1.708 -25.657 32.976 1.00 69.74 154 GLY C N 1
ATOM 3917 C CA . GLY C 1 154 ? 3.126 -25.955 32.909 1.00 67.53 154 GLY C CA 1
ATOM 3918 C C . GLY C 1 154 ? 4.007 -24.789 32.521 1.00 63.75 154 GLY C C 1
ATOM 3919 O O . GLY C 1 154 ? 5.224 -24.973 32.396 1.00 63.22 154 GLY C O 1
ATOM 3920 N N . PHE C 1 155 ? 3.442 -23.600 32.329 1.00 59.86 155 PHE C N 1
ATOM 3921 C CA . PHE C 1 155 ? 4.239 -22.445 31.941 1.00 56.16 155 PHE C CA 1
ATOM 3922 C C . PHE C 1 155 ? 5.062 -21.941 33.118 1.00 55.12 155 PHE C C 1
ATOM 3923 O O . PHE C 1 155 ? 4.580 -21.868 34.252 1.00 56.49 155 PHE C O 1
ATOM 3931 N N . VAL C 1 156 ? 6.313 -21.585 32.839 1.00 53.21 156 VAL C N 1
ATOM 3932 C CA . VAL C 1 156 ? 7.256 -21.118 33.847 1.00 52.35 156 VAL C CA 1
ATOM 3933 C C . VAL C 1 156 ? 7.522 -19.640 33.606 1.00 54.67 156 VAL C C 1
ATOM 3934 O O . VAL C 1 156 ? 7.743 -19.222 32.463 1.00 54.73 156 VAL C O 1
ATOM 3938 N N . GLN C 1 157 ? 7.492 -18.851 34.676 1.00 58.74 157 GLN C N 1
ATOM 3939 C CA . GLN C 1 157 ? 7.841 -17.441 34.573 1.00 60.63 157 GLN C CA 1
ATOM 3940 C C . GLN C 1 157 ? 9.343 -17.281 34.377 1.00 62.93 157 GLN C C 1
ATOM 3941 O O . GLN C 1 157 ? 10.145 -17.999 34.980 1.00 65.86 157 GLN C O 1
ATOM 3947 N N . LEU C 1 158 ? 9.723 -16.338 33.515 1.00 61.85 158 LEU C N 1
ATOM 3948 C CA . LEU C 1 158 ? 11.128 -16.034 33.278 1.00 60.96 158 LEU C CA 1
ATOM 3949 C C . LEU C 1 158 ? 11.617 -14.835 34.072 1.00 59.84 158 LEU C C 1
ATOM 3950 O O . LEU C 1 158 ? 12.831 -14.672 34.242 1.00 59.94 158 LEU C O 1
ATOM 3955 N N . SER C 1 159 ? 10.703 -13.996 34.547 1.00 59.05 159 SER C N 1
ATOM 3956 C CA . SER C 1 159 ? 11.042 -12.831 35.349 1.00 60.01 159 SER C CA 1
ATOM 3957 C C . SER C 1 159 ? 9.796 -12.419 36.114 1.00 58.98 159 SER C C 1
ATOM 3958 O O . SER C 1 159 ? 8.693 -12.902 35.848 1.00 56.66 159 SER C O 1
ATOM 3961 N N . ALA C 1 160 ? 9.987 -11.523 37.078 1.00 60.41 160 ALA C N 1
ATOM 3962 C CA . ALA C 1 160 ? 8.877 -10.966 37.834 1.00 61.89 160 ALA C CA 1
ATOM 3963 C C . ALA C 1 160 ? 8.495 -9.569 37.371 1.00 63.80 160 ALA C C 1
ATOM 3964 O O . ALA C 1 160 ? 7.461 -9.050 37.803 1.00 64.98 160 ALA C O 1
ATOM 3966 N N . THR C 1 161 ? 9.296 -8.959 36.498 1.00 63.19 161 THR C N 1
ATOM 3967 C CA . THR C 1 161 ? 9.076 -7.589 36.052 1.00 64.77 161 THR C CA 1
ATOM 3968 C C . THR C 1 161 ? 8.144 -7.576 34.846 1.00 62.31 161 THR C C 1
ATOM 3969 O O . THR C 1 161 ? 8.335 -8.369 33.916 1.00 55.94 161 THR C O 1
ATOM 3973 N N . PRO C 1 162 ? 7.141 -6.707 34.827 1.00 65.72 162 PRO C N 1
ATOM 3974 C CA . PRO C 1 162 ? 6.125 -6.743 33.772 1.00 65.04 162 PRO C CA 1
ATOM 3975 C C . PRO C 1 162 ? 6.648 -6.174 32.455 1.00 65.65 162 PRO C C 1
ATOM 3976 O O . PRO C 1 162 ? 7.771 -5.686 32.351 1.00 65.38 162 PRO C O 1
ATOM 3980 N N . ASN C 1 163 ? 5.785 -6.238 31.441 1.00 68.69 163 ASN C N 1
ATOM 3981 C CA . ASN C 1 163 ? 6.088 -5.752 30.100 1.00 73.46 163 ASN C CA 1
ATOM 3982 C C . ASN C 1 163 ? 5.947 -4.240 30.040 1.00 81.28 163 ASN C C 1
ATOM 3983 O O . ASN C 1 163 ? 5.912 -3.575 31.081 1.00 83.16 163 ASN C O 1
ATOM 3988 N N . ALA C 1 164 ? 5.896 -3.691 28.822 1.00 87.11 164 ALA C N 1
ATOM 3989 C CA . ALA C 1 164 ? 5.618 -2.268 28.647 1.00 88.68 164 ALA C CA 1
ATOM 3990 C C . ALA C 1 164 ? 4.439 -1.823 29.503 1.00 89.23 164 ALA C C 1
ATOM 3991 O O . ALA C 1 164 ? 4.433 -0.707 30.033 1.00 91.87 164 ALA C O 1
ATOM 3993 N N . PHE C 1 165 ? 3.434 -2.685 29.656 1.00 82.18 165 PHE C N 1
ATOM 3994 C CA . PHE C 1 165 ? 2.408 -2.465 30.673 1.00 80.39 165 PHE C CA 1
ATOM 3995 C C . PHE C 1 165 ? 1.749 -3.798 31.002 1.00 72.95 165 PHE C C 1
ATOM 3996 O O . PHE C 1 165 ? 1.025 -4.354 30.170 1.00 66.56 165 PHE C O 1
ATOM 4004 N N . GLY C 1 166 ? 1.998 -4.297 32.211 1.00 72.03 166 GLY C N 1
ATOM 4005 C CA . GLY C 1 166 ? 1.252 -5.414 32.754 1.00 68.66 166 GLY C CA 1
ATOM 4006 C C . GLY C 1 166 ? 1.841 -6.798 32.570 1.00 65.58 166 GLY C C 1
ATOM 4007 O O . GLY C 1 166 ? 2.185 -7.458 33.554 1.00 65.93 166 GLY C O 1
ATOM 4008 N N . ALA C 1 167 ? 1.961 -7.247 31.323 1.00 62.54 167 ALA C N 1
ATOM 4009 C CA . ALA C 1 167 ? 2.230 -8.652 31.044 1.00 57.56 167 ALA C CA 1
ATOM 4010 C C . ALA C 1 167 ? 3.609 -9.081 31.541 1.00 56.49 167 ALA C C 1
ATOM 4011 O O . ALA C 1 167 ? 4.573 -8.313 31.522 1.00 58.34 167 ALA C O 1
ATOM 4013 N N . VAL C 1 168 ? 3.695 -10.335 31.976 1.00 55.07 168 VAL C N 1
ATOM 4014 C CA . VAL C 1 168 ? 4.935 -10.912 32.490 1.00 56.00 168 VAL C CA 1
ATOM 4015 C C . VAL C 1 168 ? 5.359 -12.057 31.575 1.00 53.83 168 VAL C C 1
ATOM 4016 O O . VAL C 1 168 ? 4.512 -12.868 31.171 1.00 52.56 168 VAL C O 1
ATOM 4020 N N . PRO C 1 169 ? 6.639 -12.162 31.212 1.00 54.44 169 PRO C N 1
ATOM 4021 C CA . PRO C 1 169 ? 7.061 -13.233 30.295 1.00 51.35 169 PRO C CA 1
ATOM 4022 C C . PRO C 1 169 ? 6.955 -14.609 30.940 1.00 49.74 169 PRO C C 1
ATOM 4023 O O . PRO C 1 169 ? 7.459 -14.837 32.042 1.00 50.74 169 PRO C O 1
ATOM 4027 N N . MET C 1 170 ? 6.291 -15.526 30.237 1.00 49.43 170 MET C N 1
ATOM 4028 C CA . MET C 1 170 ? 6.216 -16.928 30.622 1.00 51.67 170 MET C CA 1
ATOM 4029 C C . MET C 1 170 ? 6.602 -17.790 29.431 1.00 50.91 170 MET C C 1
ATOM 4030 O O . MET C 1 170 ? 6.337 -17.438 28.278 1.00 48.44 170 MET C O 1
ATOM 4035 N N . PHE C 1 171 ? 7.223 -18.931 29.718 1.00 52.11 171 PHE C N 1
ATOM 4036 C CA . PHE C 1 171 ? 7.736 -19.825 28.691 1.00 51.65 171 PHE C CA 1
ATOM 4037 C C . PHE C 1 171 ? 7.361 -21.260 29.024 1.00 50.82 171 PHE C C 1
ATOM 4038 O O . PHE C 1 171 ? 7.388 -21.664 30.191 1.00 54.05 171 PHE C O 1
ATOM 4046 N N . LEU C 1 172 ? 7.003 -22.024 27.996 1.00 49.04 172 LEU C N 1
ATOM 4047 C CA . LEU C 1 172 ? 6.760 -23.454 28.127 1.00 51.33 172 LEU C CA 1
ATOM 4048 C C . LEU C 1 172 ? 7.571 -24.183 27.068 1.00 51.09 172 LEU C C 1
ATOM 4049 O O . LEU C 1 172 ? 7.488 -23.855 25.880 1.00 48.74 172 LEU C O 1
ATOM 4054 N N . ALA C 1 173 ? 8.347 -25.168 27.504 1.00 53.11 173 ALA C N 1
ATOM 4055 C CA . ALA C 1 173 ? 9.283 -25.838 26.617 1.00 54.25 173 ALA C CA 1
ATOM 4056 C C . ALA C 1 173 ? 8.552 -26.755 25.641 1.00 55.55 173 ALA C C 1
ATOM 4057 O O . ALA C 1 173 ? 7.548 -27.381 25.987 1.00 54.90 173 ALA C O 1
ATOM 4059 N N . ILE C 1 174 ? 9.066 -26.824 24.407 1.00 58.53 174 ILE C N 1
ATOM 4060 C CA . ILE C 1 174 ? 8.514 -27.733 23.402 1.00 63.47 174 ILE C CA 1
ATOM 4061 C C . ILE C 1 174 ? 8.611 -29.177 23.873 1.00 71.35 174 ILE C C 1
ATOM 4062 O O . ILE C 1 174 ? 7.828 -30.037 23.446 1.00 70.21 174 ILE C O 1
ATOM 4067 N N . GLN C 1 175 ? 9.558 -29.462 24.768 1.00 80.85 175 GLN C N 1
ATOM 4068 C CA . GLN C 1 175 ? 9.734 -30.813 25.289 1.00 83.45 175 GLN C CA 1
ATOM 4069 C C . GLN C 1 175 ? 8.480 -31.292 26.010 1.00 82.23 175 GLN C C 1
ATOM 4070 O O . GLN C 1 175 ? 7.974 -32.388 25.741 1.00 82.59 175 GLN C O 1
ATOM 4076 N N . HIS C 1 176 ? 7.961 -30.478 26.932 1.00 75.72 176 HIS C N 1
ATOM 4077 C CA . HIS C 1 176 ? 6.783 -30.885 27.689 1.00 70.51 176 HIS C CA 1
ATOM 4078 C C . HIS C 1 176 ? 5.526 -30.844 26.833 1.00 63.08 176 HIS C C 1
ATOM 4079 O O . HIS C 1 176 ? 4.562 -31.562 27.119 1.00 63.11 176 HIS C O 1
ATOM 4086 N N . ILE C 1 177 ? 5.512 -30.011 25.792 1.00 58.24 177 ILE C N 1
ATOM 4087 C CA . ILE C 1 177 ? 4.356 -29.956 24.898 1.00 54.84 177 ILE C CA 1
ATOM 4088 C C . ILE C 1 177 ? 4.158 -31.306 24.220 1.00 56.30 177 ILE C C 1
ATOM 4089 O O . ILE C 1 177 ? 3.134 -31.972 24.411 1.00 57.95 177 ILE C O 1
ATOM 4094 N N . LEU C 1 178 ? 5.157 -31.739 23.442 1.00 54.63 178 LEU C N 1
ATOM 4095 C CA . LEU C 1 178 ? 5.057 -32.997 22.706 1.00 53.39 178 LEU C CA 1
ATOM 4096 C C . LEU C 1 178 ? 4.706 -34.161 23.626 1.00 58.10 178 LEU C C 1
ATOM 4097 O O . LEU C 1 178 ? 3.907 -35.032 23.261 1.00 60.58 178 LEU C O 1
ATOM 4102 N N . ALA C 1 179 ? 5.293 -34.191 24.825 1.00 58.85 179 ALA C N 1
ATOM 4103 C CA . ALA C 1 179 ? 4.975 -35.251 25.776 1.00 61.67 179 ALA C CA 1
ATOM 4104 C C . ALA C 1 179 ? 3.532 -35.150 26.256 1.00 66.05 179 ALA C C 1
ATOM 4105 O O . ALA C 1 179 ? 2.875 -36.173 26.486 1.00 69.52 179 ALA C O 1
ATOM 4107 N N . ALA C 1 180 ? 3.022 -33.926 26.414 1.00 66.72 180 ALA C N 1
ATOM 4108 C CA . ALA C 1 180 ? 1.652 -33.750 26.883 1.00 69.99 180 ALA C CA 1
ATOM 4109 C C . ALA C 1 180 ? 0.642 -34.217 25.842 1.00 74.03 180 ALA C C 1
ATOM 4110 O O . ALA C 1 180 ? -0.379 -34.821 26.190 1.00 75.65 180 ALA C O 1
ATOM 4112 N N . LEU C 1 181 ? 0.904 -33.940 24.559 1.00 76.10 181 LEU C N 1
ATOM 4113 C CA . LEU C 1 181 ? 0.009 -34.419 23.509 1.00 80.73 181 LEU C CA 1
ATOM 4114 C C . LEU C 1 181 ? -0.028 -35.940 23.454 1.00 90.00 181 LEU C C 1
ATOM 4115 O O . LEU C 1 181 ? -1.075 -36.525 23.152 1.00 92.36 181 LEU C O 1
ATOM 4120 N N . GLU C 1 182 ? 1.100 -36.595 23.738 1.00 96.08 182 GLU C N 1
ATOM 4121 C CA . GLU C 1 182 ? 1.155 -38.051 23.659 1.00 101.62 182 GLU C CA 1
ATOM 4122 C C . GLU C 1 182 ? 0.219 -38.698 24.673 1.00 108.92 182 GLU C C 1
ATOM 4123 O O . GLU C 1 182 ? -0.507 -39.643 24.343 1.00 109.26 182 GLU C O 1
ATOM 4129 N N . HIS C 1 183 ? 0.217 -38.198 25.911 1.00 114.00 183 HIS C N 1
ATOM 4130 C CA . HIS C 1 183 ? -0.647 -38.761 26.942 1.00 118.36 183 HIS C CA 1
ATOM 4131 C C . HIS C 1 183 ? -2.116 -38.439 26.702 1.00 120.47 183 HIS C C 1
ATOM 4132 O O . HIS C 1 183 ? -2.985 -39.179 27.178 1.00 122.57 183 HIS C O 1
ATOM 4139 N N . HIS C 1 184 ? -2.413 -37.355 25.980 1.00 119.31 184 HIS C N 1
ATOM 4140 C CA . HIS C 1 184 ? -3.801 -37.037 25.660 1.00 118.94 184 HIS C CA 1
ATOM 4141 C C . HIS C 1 184 ? -4.408 -38.094 24.747 1.00 123.58 184 HIS C C 1
ATOM 4142 O O . HIS C 1 184 ? -5.555 -38.511 24.948 1.00 125.76 184 HIS C O 1
ATOM 4149 N N . HIS C 1 185 ? -3.654 -38.541 23.740 1.00 125.95 185 HIS C N 1
ATOM 4150 C CA . HIS C 1 185 ? -4.135 -39.601 22.861 1.00 129.16 185 HIS C CA 1
ATOM 4151 C C . HIS C 1 185 ? -4.159 -40.953 23.561 1.00 135.69 185 HIS C C 1
ATOM 4152 O O . HIS C 1 185 ? -4.929 -41.832 23.159 1.00 137.01 185 HIS C O 1
ATOM 4159 N N . HIS C 1 186 ? -3.336 -41.135 24.596 1.00 141.71 186 HIS C N 1
ATOM 4160 C CA . HIS C 1 186 ? -3.371 -42.322 25.442 1.00 144.83 186 HIS C CA 1
ATOM 4161 C C . HIS C 1 186 ? -4.300 -42.151 26.638 1.00 145.81 186 HIS C C 1
ATOM 4162 O O . HIS C 1 186 ? -4.070 -42.769 27.688 1.00 147.80 186 HIS C O 1
ATOM 4169 N N . HIS C 1 187 ? -5.329 -41.315 26.506 1.00 139.43 187 HIS C N 1
ATOM 4170 C CA . HIS C 1 187 ? -6.267 -41.008 27.586 1.00 134.27 187 HIS C CA 1
ATOM 4171 C C . HIS C 1 187 ? -5.555 -40.408 28.794 1.00 132.10 187 HIS C C 1
ATOM 4172 O O . HIS C 1 187 ? -5.769 -39.245 29.135 1.00 130.29 187 HIS C O 1
ATOM 4179 N N . PRO D 1 11 ? 26.181 -36.877 -11.080 1.00 87.25 11 PRO D N 1
ATOM 4180 C CA . PRO D 1 11 ? 25.822 -37.716 -9.930 1.00 86.14 11 PRO D CA 1
ATOM 4181 C C . PRO D 1 11 ? 24.336 -37.649 -9.581 1.00 83.58 11 PRO D C 1
ATOM 4182 O O . PRO D 1 11 ? 23.687 -36.629 -9.818 1.00 81.33 11 PRO D O 1
ATOM 4186 N N . ILE D 1 12 ? 23.807 -38.735 -9.024 1.00 83.60 12 ILE D N 1
ATOM 4187 C CA . ILE D 1 12 ? 22.402 -38.800 -8.632 1.00 83.75 12 ILE D CA 1
ATOM 4188 C C . ILE D 1 12 ? 22.259 -38.138 -7.265 1.00 85.12 12 ILE D C 1
ATOM 4189 O O . ILE D 1 12 ? 22.783 -38.637 -6.266 1.00 87.79 12 ILE D O 1
ATOM 4194 N N . VAL D 1 13 ? 21.546 -37.015 -7.217 1.00 83.38 13 VAL D N 1
ATOM 4195 C CA . VAL D 1 13 ? 21.354 -36.270 -5.979 1.00 82.75 13 VAL D CA 1
ATOM 4196 C C . VAL D 1 13 ? 19.871 -36.273 -5.631 1.00 80.27 13 VAL D C 1
ATOM 4197 O O . VAL D 1 13 ? 19.004 -36.309 -6.511 1.00 80.09 13 VAL D O 1
ATOM 4201 N N . LEU D 1 14 ? 19.582 -36.255 -4.333 1.00 77.90 14 LEU D N 1
ATOM 4202 C CA . LEU D 1 14 ? 18.211 -36.305 -3.849 1.00 75.66 14 LEU D CA 1
ATOM 4203 C C . LEU D 1 14 ? 17.968 -35.176 -2.860 1.00 74.30 14 LEU D C 1
ATOM 4204 O O . LEU D 1 14 ? 18.845 -34.837 -2.059 1.00 73.47 14 LEU D O 1
ATOM 4209 N N . SER D 1 15 ? 16.772 -34.598 -2.926 1.00 73.17 15 SER D N 1
ATOM 4210 C CA . SER D 1 15 ? 16.347 -33.571 -1.979 1.00 71.40 15 SER D CA 1
ATOM 4211 C C . SER D 1 15 ? 16.028 -34.248 -0.654 1.00 71.45 15 SER D C 1
ATOM 4212 O O . SER D 1 15 ? 14.963 -34.845 -0.486 1.00 71.95 15 SER D O 1
ATOM 4215 N N . CYS D 1 16 ? 16.954 -34.164 0.292 1.00 74.79 16 CYS D N 1
ATOM 4216 C CA . CYS D 1 16 ? 16.826 -34.846 1.567 1.00 77.46 16 CYS D CA 1
ATOM 4217 C C . CYS D 1 16 ? 16.279 -33.894 2.627 1.00 78.66 16 CYS D C 1
ATOM 4218 O O . CYS D 1 16 ? 15.976 -32.728 2.366 1.00 78.45 16 CYS D O 1
ATOM 4221 N N . ASN D 1 17 ? 16.146 -34.416 3.845 1.00 81.23 17 ASN D N 1
ATOM 4222 C CA . ASN D 1 17 ? 15.760 -33.635 5.021 1.00 80.66 17 ASN D CA 1
ATOM 4223 C C . ASN D 1 17 ? 16.680 -34.102 6.145 1.00 80.72 17 ASN D C 1
ATOM 4224 O O . ASN D 1 17 ? 16.474 -35.182 6.706 1.00 82.45 17 ASN D O 1
ATOM 4229 N N . TYR D 1 18 ? 17.694 -33.293 6.461 1.00 77.40 18 TYR D N 1
ATOM 4230 C CA . TYR D 1 18 ? 18.806 -33.741 7.294 1.00 77.15 18 TYR D CA 1
ATOM 4231 C C . TYR D 1 18 ? 18.359 -34.258 8.655 1.00 78.11 18 TYR D C 1
ATOM 4232 O O . TYR D 1 18 ? 17.850 -33.497 9.484 1.00 80.20 18 TYR D O 1
ATOM 4241 N N . GLN D 1 19 ? 18.554 -35.554 8.884 1.00 78.46 19 GLN D N 1
ATOM 4242 C CA . GLN D 1 19 ? 18.282 -36.194 10.163 1.00 82.10 19 GLN D CA 1
ATOM 4243 C C . GLN D 1 19 ? 19.605 -36.530 10.836 1.00 88.33 19 GLN D C 1
ATOM 4244 O O . GLN D 1 19 ? 20.518 -37.054 10.190 1.00 89.67 19 GLN D O 1
ATOM 4250 N N . SER D 1 20 ? 19.703 -36.232 12.132 1.00 91.66 20 SER D N 1
ATOM 4251 C CA . SER D 1 20 ? 20.927 -36.513 12.870 1.00 97.50 20 SER D CA 1
ATOM 4252 C C . SER D 1 20 ? 21.008 -37.956 13.349 1.00 103.90 20 SER D C 1
ATOM 4253 O O . SER D 1 20 ? 22.101 -38.420 13.690 1.00 106.91 20 SER D O 1
ATOM 4256 N N . ASP D 1 21 ? 19.885 -38.673 13.377 1.00 106.01 21 ASP D N 1
ATOM 4257 C CA . ASP D 1 21 ? 19.878 -40.070 13.791 1.00 108.09 21 ASP D CA 1
ATOM 4258 C C . ASP D 1 21 ? 20.390 -41.014 12.710 1.00 108.44 21 ASP D C 1
ATOM 4259 O O . ASP D 1 21 ? 20.427 -42.229 12.938 1.00 110.07 21 ASP D O 1
ATOM 4264 N N . ILE D 1 22 ? 20.783 -40.495 11.547 1.00 106.17 22 ILE D N 1
ATOM 4265 C CA . ILE D 1 22 ? 21.369 -41.317 10.493 1.00 105.24 22 ILE D CA 1
ATOM 4266 C C . ILE D 1 22 ? 22.766 -40.790 10.191 1.00 104.23 22 ILE D C 1
ATOM 4267 O O . ILE D 1 22 ? 23.226 -39.827 10.816 1.00 104.59 22 ILE D O 1
ATOM 4272 N N . THR D 1 23 ? 23.453 -41.416 9.238 1.00 102.84 23 THR D N 1
ATOM 4273 C CA . THR D 1 23 ? 24.878 -41.203 9.033 1.00 100.97 23 THR D CA 1
ATOM 4274 C C . THR D 1 23 ? 25.164 -40.766 7.603 1.00 97.72 23 THR D C 1
ATOM 4275 O O . THR D 1 23 ? 24.424 -41.097 6.672 1.00 97.88 23 THR D O 1
ATOM 4279 N N . TYR D 1 24 ? 26.263 -40.021 7.439 1.00 95.92 24 TYR D N 1
ATOM 4280 C CA . TYR D 1 24 ? 26.648 -39.444 6.156 1.00 93.45 24 TYR D CA 1
ATOM 4281 C C . TYR D 1 24 ? 28.151 -39.585 5.941 1.00 95.87 24 TYR D C 1
ATOM 4282 O O . TYR D 1 24 ? 28.939 -38.920 6.626 1.00 99.01 24 TYR D O 1
ATOM 4291 N N . PRO D 1 25 ? 28.587 -40.434 5.011 1.00 97.51 25 PRO D N 1
ATOM 4292 C CA . PRO D 1 25 ? 30.028 -40.590 4.778 1.00 98.89 25 PRO D CA 1
ATOM 4293 C C . PRO D 1 25 ? 30.644 -39.321 4.208 1.00 94.83 25 PRO D C 1
ATOM 4294 O O . PRO D 1 25 ? 30.053 -38.642 3.365 1.00 93.53 25 PRO D O 1
ATOM 4298 N N . GLY D 1 26 ? 31.845 -39.002 4.688 1.00 95.08 26 GLY D N 1
ATOM 4299 C CA . GLY D 1 26 ? 32.594 -37.864 4.201 1.00 99.27 26 GLY D CA 1
ATOM 4300 C C . GLY D 1 26 ? 32.126 -36.513 4.693 1.00 101.27 26 GLY D C 1
ATOM 4301 O O . GLY D 1 26 ? 32.720 -35.496 4.310 1.00 102.65 26 GLY D O 1
ATOM 4302 N N . GLN D 1 27 ? 31.084 -36.463 5.526 1.00 102.29 27 GLN D N 1
ATOM 4303 C CA . GLN D 1 27 ? 30.594 -35.181 6.020 1.00 100.02 27 GLN D CA 1
ATOM 4304 C C . GLN D 1 27 ? 31.525 -34.598 7.075 1.00 100.48 27 GLN D C 1
ATOM 4305 O O . GLN D 1 27 ? 31.708 -33.379 7.141 1.00 100.15 27 GLN D O 1
ATOM 4311 N N . LYS D 1 28 ? 32.140 -35.446 7.892 1.00 101.69 28 LYS D N 1
ATOM 4312 C CA . LYS D 1 28 ? 33.114 -34.977 8.865 1.00 102.85 28 LYS D CA 1
ATOM 4313 C C . LYS D 1 28 ? 34.495 -34.772 8.244 1.00 104.96 28 LYS D C 1
ATOM 4314 O O . LYS D 1 28 ? 35.507 -34.763 8.955 1.00 107.35 28 LYS D O 1
ATOM 4320 N N . GLN D 1 29 ? 34.531 -34.627 6.918 1.00 104.45 29 GLN D N 1
ATOM 4321 C CA . GLN D 1 29 ? 35.606 -33.969 6.178 1.00 105.46 29 GLN D CA 1
ATOM 4322 C C . GLN D 1 29 ? 35.006 -33.049 5.115 1.00 105.49 29 GLN D C 1
ATOM 4323 O O . GLN D 1 29 ? 35.467 -33.005 3.969 1.00 107.68 29 GLN D O 1
ATOM 4329 N N . PHE D 1 30 ? 33.967 -32.301 5.494 1.00 103.24 30 PHE D N 1
ATOM 4330 C CA . PHE D 1 30 ? 33.192 -31.494 4.554 1.00 101.05 30 PHE D CA 1
ATOM 4331 C C . PHE D 1 30 ? 33.982 -30.276 4.082 1.00 103.01 30 PHE D C 1
ATOM 4332 O O . PHE D 1 30 ? 34.477 -29.494 4.896 1.00 104.17 30 PHE D O 1
ATOM 4340 N N . ASP D 1 31 ? 34.096 -30.102 2.767 1.00 104.01 31 ASP D N 1
ATOM 4341 C CA . ASP D 1 31 ? 34.808 -28.963 2.196 1.00 107.16 31 ASP D CA 1
ATOM 4342 C C . ASP D 1 31 ? 33.817 -28.098 1.436 1.00 105.00 31 ASP D C 1
ATOM 4343 O O . ASP D 1 31 ? 33.177 -28.564 0.490 1.00 104.00 31 ASP D O 1
ATOM 4348 N N . CYS D 1 32 ? 33.700 -26.841 1.843 1.00 105.58 32 CYS D N 1
ATOM 4349 C CA . CYS D 1 32 ? 32.681 -25.947 1.304 1.00 105.47 32 CYS D CA 1
ATOM 4350 C C . CYS D 1 32 ? 33.260 -24.766 0.543 1.00 105.96 32 CYS D C 1
ATOM 4351 O O . CYS D 1 32 ? 32.870 -24.523 -0.601 1.00 104.86 32 CYS D O 1
ATOM 4354 N N . GLY D 1 33 ? 34.162 -24.006 1.149 1.00 108.05 33 GLY D N 1
ATOM 4355 C CA . GLY D 1 33 ? 34.681 -22.814 0.517 1.00 110.66 33 GLY D CA 1
ATOM 4356 C C . GLY D 1 33 ? 34.698 -21.639 1.466 1.00 111.03 33 GLY D C 1
ATOM 4357 O O . GLY D 1 33 ? 35.467 -20.689 1.284 1.00 113.67 33 GLY D O 1
ATOM 4358 N N . ASN D 1 34 ? 33.855 -21.708 2.489 1.00 108.26 34 ASN D N 1
ATOM 4359 C CA . ASN D 1 34 ? 33.814 -20.710 3.555 1.00 107.90 34 ASN D CA 1
ATOM 4360 C C . ASN D 1 34 ? 34.135 -21.392 4.876 1.00 105.57 34 ASN D C 1
ATOM 4361 O O . ASN D 1 34 ? 33.322 -22.200 5.361 1.00 102.20 34 ASN D O 1
ATOM 4366 N N . PRO D 1 35 ? 35.275 -21.086 5.503 1.00 108.19 35 PRO D N 1
ATOM 4367 C CA . PRO D 1 35 ? 35.733 -21.900 6.644 1.00 108.19 35 PRO D CA 1
ATOM 4368 C C . PRO D 1 35 ? 34.761 -21.949 7.810 1.00 105.77 35 PRO D C 1
ATOM 4369 O O . PRO D 1 35 ? 34.675 -22.984 8.484 1.00 105.24 35 PRO D O 1
ATOM 4373 N N . VAL D 1 36 ? 34.023 -20.869 8.071 1.00 104.30 36 VAL D N 1
ATOM 4374 C CA . VAL D 1 36 ? 33.113 -20.864 9.212 1.00 101.67 36 VAL D CA 1
ATOM 4375 C C . VAL D 1 36 ? 31.969 -21.848 9.001 1.00 99.43 36 VAL D C 1
ATOM 4376 O O . VAL D 1 36 ? 31.403 -22.369 9.971 1.00 98.08 36 VAL D O 1
ATOM 4380 N N . ILE D 1 37 ? 31.615 -22.128 7.746 1.00 98.50 37 ILE D N 1
ATOM 4381 C CA . ILE D 1 37 ? 30.513 -23.048 7.478 1.00 96.43 37 ILE D CA 1
ATOM 4382 C C . ILE D 1 37 ? 30.929 -24.484 7.782 1.00 96.51 37 ILE D C 1
ATOM 4383 O O . ILE D 1 37 ? 30.230 -25.207 8.501 1.00 95.20 37 ILE D O 1
ATOM 4388 N N . ASP D 1 38 ? 32.084 -24.912 7.263 1.00 98.92 38 ASP D N 1
ATOM 4389 C CA . ASP D 1 38 ? 32.498 -26.302 7.441 1.00 100.89 38 ASP D CA 1
ATOM 4390 C C . ASP D 1 38 ? 32.768 -26.639 8.901 1.00 100.78 38 ASP D C 1
ATOM 4391 O O . ASP D 1 38 ? 32.648 -27.804 9.297 1.00 101.30 38 ASP D O 1
ATOM 4396 N N . LYS D 1 39 ? 33.166 -25.652 9.705 1.00 100.80 39 LYS D N 1
ATOM 4397 C CA . LYS D 1 39 ? 33.405 -25.924 11.117 1.00 100.19 39 LYS D CA 1
ATOM 4398 C C . LYS D 1 39 ? 32.131 -26.373 11.810 1.00 97.43 39 LYS D C 1
ATOM 4399 O O . LYS D 1 39 ? 32.171 -27.236 12.698 1.00 98.66 39 LYS D O 1
ATOM 4405 N N . PHE D 1 40 ? 30.993 -25.805 11.406 1.00 93.07 40 PHE D N 1
ATOM 4406 C CA . PHE D 1 40 ? 29.713 -26.202 11.981 1.00 88.88 40 PHE D CA 1
ATOM 4407 C C . PHE D 1 40 ? 29.237 -27.542 11.430 1.00 87.57 40 PHE D C 1
ATOM 4408 O O . PHE D 1 40 ? 28.499 -28.265 12.115 1.00 86.47 40 PHE D O 1
ATOM 4416 N N . VAL D 1 41 ? 29.641 -27.888 10.204 1.00 88.24 41 VAL D N 1
ATOM 4417 C CA . VAL D 1 41 ? 29.162 -29.125 9.595 1.00 86.67 41 VAL D CA 1
ATOM 4418 C C . VAL D 1 41 ? 29.813 -30.352 10.231 1.00 90.11 41 VAL D C 1
ATOM 4419 O O . VAL D 1 41 ? 29.186 -31.414 10.323 1.00 90.76 41 VAL D O 1
ATOM 4423 N N . ARG D 1 42 ? 31.055 -30.232 10.700 1.00 92.93 42 ARG D N 1
ATOM 4424 C CA . ARG D 1 42 ? 31.790 -31.387 11.200 1.00 95.46 42 ARG D CA 1
ATOM 4425 C C . ARG D 1 42 ? 31.701 -31.575 12.707 1.00 95.46 42 ARG D C 1
ATOM 4426 O O . ARG D 1 42 ? 31.863 -32.704 13.183 1.00 96.62 42 ARG D O 1
ATOM 4434 N N . ALA D 1 43 ? 31.459 -30.510 13.469 1.00 93.69 43 ALA D N 1
ATOM 4435 C CA . ALA D 1 43 ? 31.507 -30.599 14.919 1.00 93.72 43 ALA D CA 1
ATOM 4436 C C . ALA D 1 43 ? 30.237 -30.144 15.620 1.00 91.02 43 ALA D C 1
ATOM 4437 O O . ALA D 1 43 ? 30.132 -30.338 16.836 1.00 93.43 43 ALA D O 1
ATOM 4439 N N . SER D 1 44 ? 29.285 -29.533 14.914 1.00 86.54 44 SER D N 1
ATOM 4440 C CA . SER D 1 44 ? 28.060 -29.078 15.555 1.00 83.63 44 SER D CA 1
ATOM 4441 C C . SER D 1 44 ? 26.784 -29.297 14.747 1.00 78.88 44 SER D C 1
ATOM 4442 O O . SER D 1 44 ? 25.706 -28.979 15.256 1.00 76.98 44 SER D O 1
ATOM 4445 N N . LEU D 1 45 ? 26.854 -29.827 13.522 1.00 76.77 45 LEU D N 1
ATOM 4446 C CA . LEU D 1 45 ? 25.639 -29.970 12.719 1.00 73.02 45 LEU D CA 1
ATOM 4447 C C . LEU D 1 45 ? 24.711 -31.028 13.304 1.00 71.89 45 LEU D C 1
ATOM 4448 O O . LEU D 1 45 ? 23.542 -30.751 13.597 1.00 71.20 45 LEU D O 1
ATOM 4453 N N . LYS D 1 46 ? 25.211 -32.254 13.475 1.00 71.61 46 LYS D N 1
ATOM 4454 C CA . LYS D 1 46 ? 24.388 -33.306 14.065 1.00 70.06 46 LYS D CA 1
ATOM 4455 C C . LYS D 1 46 ? 23.925 -32.923 15.464 1.00 70.84 46 LYS D C 1
ATOM 4456 O O . LYS D 1 46 ? 22.795 -33.232 15.861 1.00 70.53 46 LYS D O 1
ATOM 4462 N N . LYS D 1 47 ? 24.783 -32.240 16.223 1.00 72.95 47 LYS D N 1
ATOM 4463 C CA . LYS D 1 47 ? 24.458 -31.913 17.607 1.00 75.06 47 LYS D CA 1
ATOM 4464 C C . LYS D 1 47 ? 23.338 -30.881 17.686 1.00 75.03 47 LYS D C 1
ATOM 4465 O O . LYS D 1 47 ? 22.392 -31.037 18.468 1.00 74.34 47 LYS D O 1
ATOM 4471 N N . SER D 1 48 ? 23.420 -29.823 16.874 1.00 76.02 48 SER D N 1
ATOM 4472 C CA . SER D 1 48 ? 22.424 -28.758 16.953 1.00 76.92 48 SER D CA 1
ATOM 4473 C C . SER D 1 48 ? 21.087 -29.183 16.357 1.00 76.06 48 SER D C 1
ATOM 4474 O O . SER D 1 48 ? 20.033 -28.739 16.827 1.00 74.23 48 SER D O 1
ATOM 4477 N N . VAL D 1 49 ? 21.106 -30.028 15.323 1.00 77.30 49 VAL D N 1
ATOM 4478 C CA . VAL D 1 49 ? 19.855 -30.523 14.755 1.00 76.62 49 VAL D CA 1
ATOM 4479 C C . VAL D 1 49 ? 19.139 -31.425 15.752 1.00 77.84 49 VAL D C 1
ATOM 4480 O O . VAL D 1 49 ? 17.909 -31.377 15.884 1.00 77.35 49 VAL D O 1
ATOM 4484 N N . ARG D 1 50 ? 19.896 -32.246 16.485 1.00 79.66 50 ARG D N 1
ATOM 4485 C CA . ARG D 1 50 ? 19.299 -33.144 17.465 1.00 80.56 50 ARG D CA 1
ATOM 4486 C C . ARG D 1 50 ? 18.703 -32.397 18.652 1.00 80.25 50 ARG D C 1
ATOM 4487 O O . ARG D 1 50 ? 17.893 -32.974 19.386 1.00 79.82 50 ARG D O 1
ATOM 4495 N N . ASN D 1 51 ? 19.075 -31.131 18.855 1.00 80.19 51 ASN D N 1
ATOM 4496 C CA . ASN D 1 51 ? 18.571 -30.335 19.969 1.00 79.54 51 ASN D CA 1
ATOM 4497 C C . ASN D 1 51 ? 17.601 -29.245 19.518 1.00 76.76 51 ASN D C 1
ATOM 4498 O O . ASN D 1 51 ? 17.368 -28.285 20.260 1.00 75.25 51 ASN D O 1
ATOM 4503 N N . SER D 1 52 ? 17.037 -29.376 18.316 1.00 76.12 52 SER D N 1
ATOM 4504 C CA . SER D 1 52 ? 16.033 -28.458 17.775 1.00 74.15 52 SER D CA 1
ATOM 4505 C C . SER D 1 52 ? 16.550 -27.027 17.647 1.00 74.51 52 SER D C 1
ATOM 4506 O O . SER D 1 52 ? 15.759 -26.078 17.632 1.00 73.75 52 SER D O 1
ATOM 4509 N N . ASP D 1 53 ? 17.869 -26.850 17.547 1.00 76.64 53 ASP D N 1
ATOM 4510 C CA . ASP D 1 53 ? 18.425 -25.507 17.411 1.00 77.32 53 ASP D CA 1
ATOM 4511 C C . ASP D 1 53 ? 18.206 -24.947 16.012 1.00 74.34 53 ASP D C 1
ATOM 4512 O O . ASP D 1 53 ? 18.151 -23.724 15.837 1.00 74.21 53 ASP D O 1
ATOM 4517 N N . CYS D 1 54 ? 18.076 -25.818 15.014 1.00 70.96 54 CYS D N 1
ATOM 4518 C CA . CYS D 1 54 ? 17.851 -25.415 13.632 1.00 66.62 54 CYS D CA 1
ATOM 4519 C C . CYS D 1 54 ? 17.517 -26.656 12.821 1.00 66.08 54 CYS D C 1
ATOM 4520 O O . CYS D 1 54 ? 17.851 -27.779 13.209 1.00 69.28 54 CYS D O 1
ATOM 4523 N N . ALA D 1 55 ? 16.847 -26.441 11.694 1.00 63.19 55 ALA D N 1
ATOM 4524 C CA . ALA D 1 55 ? 16.616 -27.492 10.716 1.00 61.28 55 ALA D CA 1
ATOM 4525 C C . ALA D 1 55 ? 17.599 -27.346 9.562 1.00 61.35 55 ALA D C 1
ATOM 4526 O O . ALA D 1 55 ? 18.371 -26.387 9.485 1.00 62.08 55 ALA D O 1
ATOM 4528 N N . ALA D 1 56 ? 17.560 -28.314 8.651 1.00 61.12 56 ALA D N 1
ATOM 4529 C CA . ALA D 1 56 ? 18.489 -28.308 7.525 1.00 61.32 56 ALA D CA 1
ATOM 4530 C C . ALA D 1 56 ? 17.949 -29.193 6.415 1.00 59.08 56 ALA D C 1
ATOM 4531 O O . ALA D 1 56 ? 17.654 -30.368 6.651 1.00 61.34 56 ALA D O 1
ATOM 4533 N N . LYS D 1 57 ? 17.805 -28.627 5.222 1.00 57.82 57 LYS D N 1
ATOM 4534 C CA . LYS D 1 57 ? 17.642 -29.399 4.000 1.00 60.20 57 LYS D CA 1
ATOM 4535 C C . LYS D 1 57 ? 19.016 -29.665 3.392 1.00 63.61 57 LYS D C 1
ATOM 4536 O O . LYS D 1 57 ? 19.983 -28.947 3.655 1.00 65.57 57 LYS D O 1
ATOM 4542 N N . ALA D 1 58 ? 19.100 -30.708 2.568 1.00 64.88 58 ALA D N 1
ATOM 4543 C CA . ALA D 1 58 ? 20.406 -31.089 2.048 1.00 66.80 58 ALA D CA 1
ATOM 4544 C C . ALA D 1 58 ? 20.266 -31.904 0.769 1.00 67.73 58 ALA D C 1
ATOM 4545 O O . ALA D 1 58 ? 19.279 -32.619 0.578 1.00 67.32 58 ALA D O 1
ATOM 4547 N N . LEU D 1 59 ? 21.267 -31.779 -0.105 1.00 70.22 59 LEU D N 1
ATOM 4548 C CA . LEU D 1 59 ? 21.456 -32.743 -1.182 1.00 74.57 59 LEU D CA 1
ATOM 4549 C C . LEU D 1 59 ? 22.201 -33.960 -0.656 1.00 81.27 59 LEU D C 1
ATOM 4550 O O . LEU D 1 59 ? 23.121 -33.837 0.158 1.00 83.02 59 LEU D O 1
ATOM 4555 N N . ILE D 1 60 ? 21.818 -35.137 -1.143 1.00 84.59 60 ILE D N 1
ATOM 4556 C CA . ILE D 1 60 ? 22.459 -36.389 -0.765 1.00 88.16 60 ILE D CA 1
ATOM 4557 C C . ILE D 1 60 ? 22.764 -37.178 -2.027 1.00 96.68 60 ILE D C 1
ATOM 4558 O O . ILE D 1 60 ? 21.872 -37.410 -2.851 1.00 97.64 60 ILE D O 1
ATOM 4563 N N . ASP D 1 61 ? 24.023 -37.577 -2.184 1.00 104.30 61 ASP D N 1
ATOM 4564 C CA . ASP D 1 61 ? 24.407 -38.530 -3.221 1.00 111.87 61 ASP D CA 1
ATOM 4565 C C . ASP D 1 61 ? 24.026 -39.916 -2.719 1.00 121.07 61 ASP D C 1
ATOM 4566 O O . ASP D 1 61 ? 24.760 -40.529 -1.941 1.00 125.80 61 ASP D O 1
ATOM 4571 N N . ARG D 1 62 ? 22.866 -40.412 -3.161 1.00 124.77 62 ARG D N 1
ATOM 4572 C CA . ARG D 1 62 ? 22.335 -41.656 -2.609 1.00 126.79 62 ARG D CA 1
ATOM 4573 C C . ARG D 1 62 ? 23.249 -42.838 -2.894 1.00 129.61 62 ARG D C 1
ATOM 4574 O O . ARG D 1 62 ? 23.371 -43.744 -2.061 1.00 131.32 62 ARG D O 1
ATOM 4582 N N . GLN D 1 63 ? 23.900 -42.849 -4.054 1.00 129.21 63 GLN D N 1
ATOM 4583 C CA . GLN D 1 63 ? 24.802 -43.933 -4.417 1.00 129.23 63 GLN D CA 1
ATOM 4584 C C . GLN D 1 63 ? 26.164 -43.819 -3.745 1.00 129.45 63 GLN D C 1
ATOM 4585 O O . GLN D 1 63 ? 27.016 -44.690 -3.955 1.00 132.88 63 GLN D O 1
ATOM 4591 N N . SER D 1 64 ? 26.387 -42.774 -2.948 1.00 121.87 64 SER D N 1
ATOM 4592 C CA . SER D 1 64 ? 27.640 -42.608 -2.223 1.00 117.18 64 SER D CA 1
ATOM 4593 C C . SER D 1 64 ? 27.380 -42.291 -0.755 1.00 113.47 64 SER D C 1
ATOM 4594 O O . SER D 1 64 ? 28.223 -42.568 0.105 1.00 115.96 64 SER D O 1
ATOM 4597 N N . GLY D 1 65 ? 26.215 -41.714 -0.457 1.00 108.40 65 GLY D N 1
ATOM 4598 C CA . GLY D 1 65 ? 25.895 -41.276 0.885 1.00 104.48 65 GLY D CA 1
ATOM 4599 C C . GLY D 1 65 ? 26.489 -39.942 1.280 1.00 100.99 65 GLY D C 1
ATOM 4600 O O . GLY D 1 65 ? 26.125 -39.411 2.338 1.00 100.23 65 GLY D O 1
ATOM 4601 N N . GLU D 1 66 ? 27.377 -39.377 0.466 1.00 99.01 66 GLU D N 1
ATOM 4602 C CA . GLU D 1 66 ? 28.060 -38.142 0.824 1.00 93.18 66 GLU D CA 1
ATOM 4603 C C . GLU D 1 66 ? 27.114 -36.950 0.743 1.00 85.86 66 GLU D C 1
ATOM 4604 O O . GLU D 1 66 ? 26.276 -36.858 -0.159 1.00 84.05 66 GLU D O 1
ATOM 4610 N N . LEU D 1 67 ? 27.253 -36.035 1.702 1.00 81.29 67 LEU D N 1
ATOM 4611 C CA . LEU D 1 67 ? 26.484 -34.799 1.702 1.00 76.86 67 LEU D CA 1
ATOM 4612 C C . LEU D 1 67 ? 27.066 -33.834 0.677 1.00 75.16 67 LEU D C 1
ATOM 4613 O O . LEU D 1 67 ? 28.273 -33.572 0.670 1.00 76.65 67 LEU D O 1
ATOM 4618 N N . ILE D 1 68 ? 26.206 -33.304 -0.186 1.00 71.84 68 ILE D N 1
ATOM 4619 C CA . ILE D 1 68 ? 26.629 -32.437 -1.276 1.00 69.78 68 ILE D CA 1
ATOM 4620 C C . ILE D 1 68 ? 26.434 -30.965 -0.936 1.00 68.32 68 ILE D C 1
ATOM 4621 O O . ILE D 1 68 ? 27.302 -30.139 -1.218 1.00 69.49 68 ILE D O 1
ATOM 4626 N N . GLY D 1 69 ? 25.305 -30.623 -0.328 1.00 66.66 69 GLY D N 1
ATOM 4627 C CA . GLY D 1 69 ? 25.051 -29.257 0.077 1.00 67.28 69 GLY D CA 1
ATOM 4628 C C . GLY D 1 69 ? 24.151 -29.196 1.290 1.00 68.15 69 GLY D C 1
ATOM 4629 O O . GLY D 1 69 ? 23.223 -29.998 1.413 1.00 66.88 69 GLY D O 1
ATOM 4630 N N . ILE D 1 70 ? 24.419 -28.260 2.198 1.00 69.44 70 ILE D N 1
ATOM 4631 C CA . ILE D 1 70 ? 23.624 -28.084 3.404 1.00 67.92 70 ILE D CA 1
ATOM 4632 C C . ILE D 1 70 ? 22.938 -26.724 3.336 1.00 69.27 70 ILE D C 1
ATOM 4633 O O . ILE D 1 70 ? 23.397 -25.801 2.659 1.00 71.96 70 ILE D O 1
ATOM 4638 N N . CYS D 1 71 ? 21.815 -26.610 4.043 1.00 67.97 71 CYS D N 1
ATOM 4639 C CA . CYS D 1 71 ? 21.063 -25.357 4.074 1.00 68.46 71 CYS D CA 1
ATOM 4640 C C . CYS D 1 71 ? 20.373 -25.247 5.425 1.00 64.37 71 CYS D C 1
ATOM 4641 O O . CYS D 1 71 ? 19.388 -25.946 5.673 1.00 62.25 71 CYS D O 1
ATOM 4644 N N . THR D 1 72 ? 20.875 -24.366 6.284 1.00 64.40 72 THR D N 1
ATOM 4645 C CA . THR D 1 72 ? 20.353 -24.195 7.632 1.00 63.52 72 THR D CA 1
ATOM 4646 C C . THR D 1 72 ? 19.330 -23.066 7.683 1.00 61.05 72 THR D C 1
ATOM 4647 O O . THR D 1 72 ? 19.375 -22.122 6.890 1.00 60.94 72 THR D O 1
ATOM 4651 N N . PHE D 1 73 ? 18.415 -23.167 8.645 1.00 58.79 73 PHE D N 1
ATOM 4652 C CA . PHE D 1 73 ? 17.414 -22.133 8.857 1.00 58.32 73 PHE D CA 1
ATOM 4653 C C . PHE D 1 73 ? 16.765 -22.346 10.216 1.00 59.56 73 PHE D C 1
ATOM 4654 O O . PHE D 1 73 ? 16.768 -23.454 10.761 1.00 59.28 73 PHE D O 1
ATOM 4662 N N . THR D 1 74 ? 16.203 -21.265 10.752 1.00 60.76 74 THR D N 1
ATOM 4663 C CA . THR D 1 74 ? 15.578 -21.306 12.065 1.00 62.88 74 THR D CA 1
ATOM 4664 C C . THR D 1 74 ? 14.540 -20.197 12.161 1.00 62.77 74 THR D C 1
ATOM 4665 O O . THR D 1 74 ? 14.535 -19.252 11.366 1.00 61.91 74 THR D O 1
ATOM 4669 N N . ALA D 1 75 ? 13.658 -20.330 13.149 1.00 62.85 75 ALA D N 1
ATOM 4670 C CA . ALA D 1 75 ? 12.652 -19.308 13.403 1.00 63.54 75 ALA D CA 1
ATOM 4671 C C . ALA D 1 75 ? 13.305 -18.071 14.005 1.00 64.56 75 ALA D C 1
ATOM 4672 O O . ALA D 1 75 ? 14.013 -18.158 15.013 1.00 65.91 75 ALA D O 1
ATOM 4674 N N . TYR D 1 76 ? 13.059 -16.916 13.391 1.00 64.55 76 TYR D N 1
ATOM 4675 C CA . TYR D 1 76 ? 13.705 -15.676 13.794 1.00 68.36 76 TYR D CA 1
ATOM 4676 C C . TYR D 1 76 ? 12.695 -14.537 13.746 1.00 69.97 76 TYR D C 1
ATOM 4677 O O . TYR D 1 76 ? 11.628 -14.649 13.138 1.00 68.75 76 TYR D O 1
ATOM 4686 N N . SER D 1 77 ? 13.044 -13.435 14.410 1.00 72.50 77 SER D N 1
ATOM 4687 C CA . SER D 1 77 ? 12.223 -12.232 14.399 1.00 74.10 77 SER D CA 1
ATOM 4688 C C . SER D 1 77 ? 13.130 -11.017 14.529 1.00 76.47 77 SER D C 1
ATOM 4689 O O . SER D 1 77 ? 14.106 -11.040 15.284 1.00 76.38 77 SER D O 1
ATOM 4692 N N . LEU D 1 78 ? 12.800 -9.960 13.792 1.00 79.39 78 LEU D N 1
ATOM 4693 C CA . LEU D 1 78 ? 13.588 -8.738 13.790 1.00 84.29 78 LEU D CA 1
ATOM 4694 C C . LEU D 1 78 ? 12.670 -7.529 13.910 1.00 89.73 78 LEU D C 1
ATOM 4695 O O . LEU D 1 78 ? 11.464 -7.607 13.660 1.00 90.30 78 LEU D O 1
ATOM 4700 N N . GLU D 1 79 ? 13.265 -6.405 14.304 1.00 92.96 79 GLU D N 1
ATOM 4701 C CA . GLU D 1 79 ? 12.517 -5.180 14.534 1.00 96.52 79 GLU D CA 1
ATOM 4702 C C . GLU D 1 79 ? 12.006 -4.596 13.221 1.00 98.40 79 GLU D C 1
ATOM 4703 O O . GLU D 1 79 ? 12.514 -4.885 12.134 1.00 98.24 79 GLU D O 1
ATOM 4709 N N . LYS D 1 80 ? 10.975 -3.758 13.337 1.00 101.80 80 LYS D N 1
ATOM 4710 C CA . LYS D 1 80 ? 10.405 -3.125 12.155 1.00 104.29 80 LYS D CA 1
ATOM 4711 C C . LYS D 1 80 ? 11.342 -2.073 11.578 1.00 106.24 80 LYS D C 1
ATOM 4712 O O . LYS D 1 80 ? 11.286 -1.789 10.376 1.00 106.41 80 LYS D O 1
ATOM 4718 N N . GLN D 1 81 ? 12.209 -1.493 12.413 1.00 109.21 81 GLN D N 1
ATOM 4719 C CA . GLN D 1 81 ? 13.149 -0.488 11.930 1.00 111.84 81 GLN D CA 1
ATOM 4720 C C . GLN D 1 81 ? 14.140 -1.074 10.932 1.00 112.22 81 GLN D C 1
ATOM 4721 O O . GLN D 1 81 ? 14.633 -0.355 10.056 1.00 114.13 81 GLN D O 1
ATOM 4727 N N . ARG D 1 82 ? 14.439 -2.370 11.040 1.00 108.33 82 ARG D N 1
ATOM 4728 C CA . ARG D 1 82 ? 15.428 -2.975 10.156 1.00 105.94 82 ARG D CA 1
ATOM 4729 C C . ARG D 1 82 ? 14.917 -3.089 8.726 1.00 106.28 82 ARG D C 1
ATOM 4730 O O . ARG D 1 82 ? 15.717 -3.118 7.784 1.00 107.39 82 ARG D O 1
ATOM 4738 N N . VAL D 1 83 ? 13.602 -3.161 8.539 1.00 106.73 83 VAL D N 1
ATOM 4739 C CA . VAL D 1 83 ? 13.065 -3.601 7.259 1.00 107.74 83 VAL D CA 1
ATOM 4740 C C . VAL D 1 83 ? 11.939 -2.676 6.794 1.00 111.89 83 VAL D C 1
ATOM 4741 O O . VAL D 1 83 ? 11.211 -2.991 5.846 1.00 111.56 83 VAL D O 1
ATOM 4745 N N . SER D 1 84 ? 11.796 -1.512 7.424 1.00 117.31 84 SER D N 1
ATOM 4746 C CA . SER D 1 84 ? 10.753 -0.577 6.993 1.00 118.29 84 SER D CA 1
ATOM 4747 C C . SER D 1 84 ? 11.227 0.275 5.821 1.00 120.00 84 SER D C 1
ATOM 4748 O O . SER D 1 84 ? 11.072 1.494 5.797 1.00 122.32 84 SER D O 1
ATOM 4751 N N . GLY D 1 85 ? 11.829 -0.391 4.842 1.00 117.42 85 GLY D N 1
ATOM 4752 C CA . GLY D 1 85 ? 12.127 0.192 3.554 1.00 116.72 85 GLY D CA 1
ATOM 4753 C C . GLY D 1 85 ? 11.886 -0.837 2.472 1.00 112.62 85 GLY D C 1
ATOM 4754 O O . GLY D 1 85 ? 12.135 -0.585 1.288 1.00 115.20 85 GLY D O 1
ATOM 4755 N N . VAL D 1 86 ? 11.403 -2.014 2.875 1.00 106.79 86 VAL D N 1
ATOM 4756 C CA . VAL D 1 86 ? 11.177 -3.124 1.963 1.00 102.69 86 VAL D CA 1
ATOM 4757 C C . VAL D 1 86 ? 9.705 -3.506 1.888 1.00 104.67 86 VAL D C 1
ATOM 4758 O O . VAL D 1 86 ? 9.161 -3.682 0.795 1.00 104.60 86 VAL D O 1
ATOM 4762 N N . LEU D 1 87 ? 9.031 -3.590 3.028 1.00 106.91 87 LEU D N 1
ATOM 4763 C CA . LEU D 1 87 ? 7.664 -4.084 3.083 1.00 109.81 87 LEU D CA 1
ATOM 4764 C C . LEU D 1 87 ? 6.653 -2.955 2.921 1.00 119.12 87 LEU D C 1
ATOM 4765 O O . LEU D 1 87 ? 6.892 -1.811 3.318 1.00 125.33 87 LEU D O 1
ATOM 4770 N N . GLN D 1 88 ? 5.507 -3.296 2.338 1.00 120.43 88 GLN D N 1
ATOM 4771 C CA . GLN D 1 88 ? 4.454 -2.330 2.061 1.00 122.99 88 GLN D CA 1
ATOM 4772 C C . GLN D 1 88 ? 3.524 -2.218 3.263 1.00 122.95 88 GLN D C 1
ATOM 4773 O O . GLN D 1 88 ? 3.064 -3.232 3.799 1.00 119.81 88 GLN D O 1
ATOM 4779 N N . GLY D 1 89 ? 3.260 -0.989 3.686 1.00 121.74 89 GLY D N 1
ATOM 4780 C CA . GLY D 1 89 ? 2.347 -0.746 4.782 1.00 120.31 89 GLY D CA 1
ATOM 4781 C C . GLY D 1 89 ? 3.042 -0.619 6.121 1.00 117.91 89 GLY D C 1
ATOM 4782 O O . GLY D 1 89 ? 4.269 -0.531 6.234 1.00 118.03 89 GLY D O 1
ATOM 4783 N N . SER D 1 90 ? 2.218 -0.608 7.165 1.00 115.80 90 SER D N 1
ATOM 4784 C CA . SER D 1 90 ? 2.688 -0.509 8.540 1.00 114.96 90 SER D CA 1
ATOM 4785 C C . SER D 1 90 ? 2.576 -1.880 9.194 1.00 109.30 90 SER D C 1
ATOM 4786 O O . SER D 1 90 ? 1.500 -2.487 9.195 1.00 107.33 90 SER D O 1
ATOM 4789 N N . GLN D 1 91 ? 3.683 -2.363 9.737 1.00 107.61 91 GLN D N 1
ATOM 4790 C CA . GLN D 1 91 ? 3.791 -3.697 10.295 1.00 103.70 91 GLN D CA 1
ATOM 4791 C C . GLN D 1 91 ? 4.031 -3.636 11.798 1.00 104.20 91 GLN D C 1
ATOM 4792 O O . GLN D 1 91 ? 4.380 -2.580 12.337 1.00 107.38 91 GLN D O 1
ATOM 4798 N N . PRO D 1 92 ? 3.835 -4.745 12.515 1.00 101.16 92 PRO D N 1
ATOM 4799 C CA . PRO D 1 92 ? 4.130 -4.747 13.952 1.00 100.39 92 PRO D CA 1
ATOM 4800 C C . PRO D 1 92 ? 5.601 -4.465 14.221 1.00 97.59 92 PRO D C 1
ATOM 4801 O O . PRO D 1 92 ? 6.456 -4.566 13.338 1.00 97.26 92 PRO D O 1
ATOM 4805 N N . SER D 1 93 ? 5.887 -4.100 15.473 1.00 96.72 93 SER D N 1
ATOM 4806 C CA . SER D 1 93 ? 7.250 -3.753 15.861 1.00 98.23 93 SER D CA 1
ATOM 4807 C C . SER D 1 93 ? 8.224 -4.905 15.656 1.00 98.95 93 SER D C 1
ATOM 4808 O O . SER D 1 93 ? 9.433 -4.671 15.553 1.00 100.26 93 SER D O 1
ATOM 4811 N N . GLU D 1 94 ? 7.727 -6.138 15.593 1.00 99.07 94 GLU D N 1
ATOM 4812 C CA . GLU D 1 94 ? 8.563 -7.315 15.420 1.00 96.93 94 GLU D CA 1
ATOM 4813 C C . GLU D 1 94 ? 7.837 -8.298 14.517 1.00 94.21 94 GLU D C 1
ATOM 4814 O O . GLU D 1 94 ? 6.683 -8.650 14.780 1.00 94.13 94 GLU D O 1
ATOM 4820 N N . ILE D 1 95 ? 8.508 -8.736 13.455 1.00 89.43 95 ILE D N 1
ATOM 4821 C CA . ILE D 1 95 ? 7.905 -9.586 12.435 1.00 83.41 95 ILE D CA 1
ATOM 4822 C C . ILE D 1 95 ? 8.539 -10.969 12.491 1.00 77.55 95 ILE D C 1
ATOM 4823 O O . ILE D 1 95 ? 9.747 -11.105 12.720 1.00 75.68 95 ILE D O 1
ATOM 4828 N N . GLY D 1 96 ? 7.717 -11.998 12.285 1.00 74.04 96 GLY D N 1
ATOM 4829 C CA . GLY D 1 96 ? 8.220 -13.361 12.229 1.00 69.73 96 GLY D CA 1
ATOM 4830 C C . GLY D 1 96 ? 8.840 -13.652 10.874 1.00 66.74 96 GLY D C 1
ATOM 4831 O O . GLY D 1 96 ? 8.235 -13.389 9.828 1.00 65.26 96 GLY D O 1
ATOM 4832 N N . VAL D 1 97 ? 10.055 -14.201 10.891 1.00 66.38 97 VAL D N 1
ATOM 4833 C CA . VAL D 1 97 ? 10.827 -14.443 9.679 1.00 65.89 97 VAL D CA 1
ATOM 4834 C C . VAL D 1 97 ? 11.548 -15.779 9.811 1.00 67.05 97 VAL D C 1
ATOM 4835 O O . VAL D 1 97 ? 11.746 -16.301 10.910 1.00 66.80 97 VAL D O 1
ATOM 4839 N N . VAL D 1 98 ? 11.926 -16.342 8.667 1.00 66.82 98 VAL D N 1
ATOM 4840 C CA . VAL D 1 98 ? 12.707 -17.572 8.606 1.00 66.30 98 VAL D CA 1
ATOM 4841 C C . VAL D 1 98 ? 14.107 -17.188 8.150 1.00 67.97 98 VAL D C 1
ATOM 4842 O O . VAL D 1 98 ? 14.318 -16.851 6.979 1.00 69.47 98 VAL D O 1
ATOM 4846 N N . ARG D 1 99 ? 15.067 -17.229 9.070 1.00 69.89 99 ARG D N 1
ATOM 4847 C CA . ARG D 1 99 ? 16.434 -16.816 8.775 1.00 70.67 99 ARG D CA 1
ATOM 4848 C C . ARG D 1 99 ? 17.217 -18.001 8.226 1.00 68.91 99 ARG D C 1
ATOM 4849 O O . ARG D 1 99 ? 17.466 -18.975 8.943 1.00 69.64 99 ARG D O 1
ATOM 4857 N N . LEU D 1 100 ? 17.599 -17.921 6.953 1.00 68.02 100 LEU D N 1
ATOM 4858 C CA . LEU D 1 100 ? 18.567 -18.856 6.390 1.00 69.55 100 LEU D CA 1
ATOM 4859 C C . LEU D 1 100 ? 19.949 -18.467 6.895 1.00 71.48 100 LEU D C 1
ATOM 4860 O O . LEU D 1 100 ? 20.506 -17.449 6.476 1.00 74.72 100 LEU D O 1
ATOM 4865 N N . VAL D 1 101 ? 20.505 -19.263 7.802 1.00 70.29 101 VAL D N 1
ATOM 4866 C CA . VAL D 1 101 ? 21.792 -18.903 8.384 1.00 72.29 101 VAL D CA 1
ATOM 4867 C C . VAL D 1 101 ? 22.929 -19.267 7.442 1.00 74.03 101 VAL D C 1
ATOM 4868 O O . VAL D 1 101 ? 23.778 -18.430 7.116 1.00 76.22 101 VAL D O 1
ATOM 4872 N N . MET D 1 102 ? 22.967 -20.517 6.993 1.00 72.97 102 MET D N 1
ATOM 4873 C CA . MET D 1 102 ? 24.018 -20.988 6.108 1.00 75.72 102 MET D CA 1
ATOM 4874 C C . MET D 1 102 ? 23.425 -21.764 4.943 1.00 72.91 102 MET D C 1
ATOM 4875 O O . MET D 1 102 ? 22.400 -22.438 5.072 1.00 72.21 102 MET D O 1
ATOM 4880 N N . LEU D 1 103 ? 24.090 -21.657 3.795 1.00 71.63 103 LEU D N 1
ATOM 4881 C CA . LEU D 1 103 ? 23.809 -22.522 2.652 1.00 70.06 103 LEU D CA 1
ATOM 4882 C C . LEU D 1 103 ? 25.146 -22.754 1.957 1.00 72.86 103 LEU D C 1
ATOM 4883 O O . LEU D 1 103 ? 25.638 -21.878 1.239 1.00 74.60 103 LEU D O 1
ATOM 4888 N N . GLY D 1 104 ? 25.727 -23.924 2.190 1.00 73.22 104 GLY D N 1
ATOM 4889 C CA . GLY D 1 104 ? 27.032 -24.228 1.650 1.00 74.99 104 GLY D CA 1
ATOM 4890 C C . GLY D 1 104 ? 27.072 -25.448 0.758 1.00 75.02 104 GLY D C 1
ATOM 4891 O O . GLY D 1 104 ? 26.652 -26.538 1.156 1.00 73.85 104 GLY D O 1
ATOM 4892 N N . VAL D 1 105 ? 27.595 -25.276 -0.452 1.00 76.72 105 VAL D N 1
ATOM 4893 C CA . VAL D 1 105 ? 27.749 -26.363 -1.412 1.00 77.61 105 VAL D CA 1
ATOM 4894 C C . VAL D 1 105 ? 29.192 -26.847 -1.384 1.00 81.40 105 VAL D C 1
ATOM 4895 O O . VAL D 1 105 ? 30.130 -26.046 -1.266 1.00 81.26 105 VAL D O 1
ATOM 4899 N N . ALA D 1 106 ? 29.375 -28.162 -1.480 1.00 85.58 106 ALA D N 1
ATOM 4900 C CA . ALA D 1 106 ? 30.717 -28.724 -1.552 1.00 91.88 106 ALA D CA 1
ATOM 4901 C C . ALA D 1 106 ? 31.375 -28.357 -2.876 1.00 94.62 106 ALA D C 1
ATOM 4902 O O . ALA D 1 106 ? 30.739 -28.389 -3.934 1.00 94.61 106 ALA D O 1
ATOM 4904 N N . ARG D 1 107 ? 32.663 -28.006 -2.815 1.00 96.78 107 ARG D N 1
ATOM 4905 C CA . ARG D 1 107 ? 33.360 -27.566 -4.019 1.00 99.74 107 ARG D CA 1
ATOM 4906 C C . ARG D 1 107 ? 33.457 -28.673 -5.061 1.00 100.33 107 ARG D C 1
ATOM 4907 O O . ARG D 1 107 ? 33.558 -28.377 -6.258 1.00 102.13 107 ARG D O 1
ATOM 4915 N N . LYS D 1 108 ? 33.409 -29.940 -4.638 1.00 98.42 108 LYS D N 1
ATOM 4916 C CA . LYS D 1 108 ? 33.410 -31.036 -5.600 1.00 98.11 108 LYS D CA 1
ATOM 4917 C C . LYS D 1 108 ? 32.210 -30.960 -6.534 1.00 97.60 108 LYS D C 1
ATOM 4918 O O . LYS D 1 108 ? 32.291 -31.403 -7.686 1.00 99.67 108 LYS D O 1
ATOM 4924 N N . TYR D 1 109 ? 31.098 -30.391 -6.065 1.00 93.92 109 TYR D N 1
ATOM 4925 C CA . TYR D 1 109 ? 29.874 -30.296 -6.850 1.00 90.71 109 TYR D CA 1
ATOM 4926 C C . TYR D 1 109 ? 29.512 -28.856 -7.198 1.00 91.41 109 TYR D C 1
ATOM 4927 O O . TYR D 1 109 ? 28.358 -28.576 -7.540 1.00 89.97 109 TYR D O 1
ATOM 4936 N N . GLN D 1 110 ? 30.470 -27.936 -7.121 1.00 94.54 110 GLN D N 1
ATOM 4937 C CA . GLN D 1 110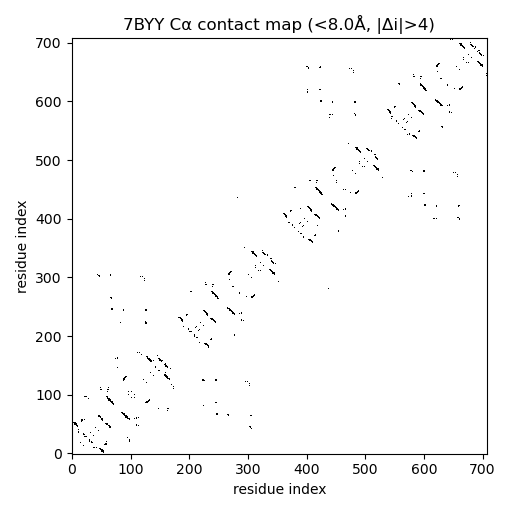 ? 30.214 -26.558 -7.509 1.00 95.81 110 GLN D CA 1
ATOM 4938 C C . GLN D 1 110 ? 30.209 -26.437 -9.031 1.00 98.91 110 GLN D C 1
ATOM 4939 O O . GLN D 1 110 ? 30.468 -27.399 -9.761 1.00 100.70 110 GLN D O 1
ATOM 4945 N N . LYS D 1 111 ? 29.907 -25.233 -9.517 1.00 100.25 111 LYS D N 1
ATOM 4946 C CA . LYS D 1 111 ? 29.745 -24.925 -10.936 1.00 102.97 111 LYS D CA 1
ATOM 4947 C C . LYS D 1 111 ? 28.633 -25.738 -11.589 1.00 101.24 111 LYS D C 1
ATOM 4948 O O . LYS D 1 111 ? 28.539 -25.773 -12.822 1.00 102.15 111 LYS D O 1
ATOM 4954 N N . ARG D 1 112 ? 27.785 -26.393 -10.795 1.00 99.44 112 ARG D N 1
ATOM 4955 C CA . ARG D 1 112 ? 26.706 -27.218 -11.314 1.00 98.93 112 ARG D CA 1
ATOM 4956 C C . ARG D 1 112 ? 25.328 -26.609 -11.104 1.00 98.26 112 ARG D C 1
ATOM 4957 O O . ARG D 1 112 ? 24.347 -27.151 -11.623 1.00 97.46 112 ARG D O 1
ATOM 4965 N N . GLY D 1 113 ? 25.227 -25.506 -10.366 1.00 100.82 113 GLY D N 1
ATOM 4966 C CA . GLY D 1 113 ? 23.933 -24.933 -10.059 1.00 100.83 113 GLY D CA 1
ATOM 4967 C C . GLY D 1 113 ? 23.190 -25.623 -8.940 1.00 97.66 113 GLY D C 1
ATOM 4968 O O . GLY D 1 113 ? 21.966 -25.493 -8.851 1.00 98.51 113 GLY D O 1
ATOM 4969 N N . PHE D 1 114 ? 23.896 -26.358 -8.078 1.00 92.83 114 PHE D N 1
ATOM 4970 C CA . PHE D 1 114 ? 23.239 -27.075 -6.991 1.00 90.14 114 PHE D CA 1
ATOM 4971 C C . PHE D 1 114 ? 22.843 -26.150 -5.848 1.00 90.15 114 PHE D C 1
ATOM 4972 O O . PHE D 1 114 ? 21.874 -26.437 -5.136 1.00 90.63 114 PHE D O 1
ATOM 4980 N N . ASP D 1 115 ? 23.574 -25.048 -5.652 1.00 90.54 115 ASP D N 1
ATOM 4981 C CA . ASP D 1 115 ? 23.207 -24.103 -4.601 1.00 88.68 115 ASP D CA 1
ATOM 4982 C C . ASP D 1 115 ? 21.841 -23.486 -4.872 1.00 88.89 115 ASP D C 1
ATOM 4983 O O . ASP D 1 115 ? 21.072 -23.225 -3.939 1.00 91.74 115 ASP D O 1
ATOM 4988 N N . GLN D 1 116 ? 21.519 -23.249 -6.146 1.00 85.94 116 GLN D N 1
ATOM 4989 C CA . GLN D 1 116 ? 20.174 -22.805 -6.495 1.00 85.26 116 GLN D CA 1
ATOM 4990 C C . GLN D 1 116 ? 19.159 -23.922 -6.283 1.00 84.38 116 GLN D C 1
ATOM 4991 O O . GLN D 1 116 ? 18.021 -23.667 -5.869 1.00 81.94 116 GLN D O 1
ATOM 4997 N N . ASP D 1 117 ? 19.560 -25.168 -6.551 1.00 84.31 117 ASP D N 1
ATOM 4998 C CA . ASP D 1 117 ? 18.650 -26.296 -6.374 1.00 82.63 117 ASP D CA 1
ATOM 4999 C C . ASP D 1 117 ? 18.250 -26.460 -4.914 1.00 80.86 117 ASP D C 1
ATOM 5000 O O . ASP D 1 117 ? 17.097 -26.791 -4.614 1.00 81.26 117 ASP D O 1
ATOM 5005 N N . LEU D 1 118 ? 19.188 -26.240 -3.989 1.00 78.20 118 LEU D N 1
ATOM 5006 C CA . LEU D 1 118 ? 18.825 -26.249 -2.577 1.00 76.44 118 LEU D CA 1
ATOM 5007 C C . LEU D 1 118 ? 18.002 -25.024 -2.204 1.00 77.26 118 LEU D C 1
ATOM 5008 O O . LEU D 1 118 ? 17.152 -25.100 -1.310 1.00 77.34 118 LEU D O 1
ATOM 5013 N N . LEU D 1 119 ? 18.237 -23.892 -2.870 1.00 76.66 119 LEU D N 1
ATOM 5014 C CA . LEU D 1 119 ? 17.459 -22.696 -2.571 1.00 74.64 119 LEU D CA 1
ATOM 5015 C C . LEU D 1 119 ? 15.994 -22.888 -2.939 1.00 74.54 119 LEU D C 1
ATOM 5016 O O . LEU D 1 119 ? 15.102 -22.465 -2.194 1.00 74.28 119 LEU D O 1
ATOM 5021 N N . CYS D 1 120 ? 15.725 -23.527 -4.079 1.00 74.80 120 CYS D N 1
ATOM 5022 C CA . CYS D 1 120 ? 14.343 -23.797 -4.459 1.00 74.27 120 CYS D CA 1
ATOM 5023 C C . CYS D 1 120 ? 13.697 -24.800 -3.510 1.00 70.76 120 CYS D C 1
ATOM 5024 O O . CYS D 1 120 ? 12.531 -24.640 -3.134 1.00 69.51 120 CYS D O 1
ATOM 5027 N N . ASP D 1 121 ? 14.440 -25.837 -3.110 1.00 70.95 121 ASP D N 1
ATOM 5028 C CA . ASP D 1 121 ? 13.936 -26.756 -2.093 1.00 69.90 121 ASP D CA 1
ATOM 5029 C C . ASP D 1 121 ? 13.671 -26.025 -0.783 1.00 67.25 121 ASP D C 1
ATOM 5030 O O . ASP D 1 121 ? 12.676 -26.296 -0.100 1.00 65.99 121 ASP D O 1
ATOM 5035 N N . PHE D 1 122 ? 14.559 -25.098 -0.416 1.00 66.73 122 PHE D N 1
ATOM 5036 C CA . PHE D 1 122 ? 14.324 -24.259 0.754 1.00 63.91 122 PHE D CA 1
ATOM 5037 C C . PHE D 1 122 ? 13.079 -23.403 0.569 1.00 60.23 122 PHE D C 1
ATOM 5038 O O . PHE D 1 122 ? 12.249 -23.292 1.480 1.00 57.28 122 PHE D O 1
ATOM 5046 N N . PHE D 1 123 ? 12.924 -22.801 -0.613 1.00 59.27 123 PHE D N 1
ATOM 5047 C CA . PHE D 1 123 ? 11.727 -22.014 -0.891 1.00 59.06 123 PHE D CA 1
ATOM 5048 C C . PHE D 1 123 ? 10.477 -22.884 -0.864 1.00 60.54 123 PHE D C 1
ATOM 5049 O O . PHE D 1 123 ? 9.445 -22.482 -0.314 1.00 62.36 123 PHE D O 1
ATOM 5057 N N . GLU D 1 124 ? 10.550 -24.081 -1.454 1.00 58.77 124 GLU D N 1
ATOM 5058 C CA . GLU D 1 124 ? 9.424 -25.008 -1.385 1.00 56.95 124 GLU D CA 1
ATOM 5059 C C . GLU D 1 124 ? 9.084 -25.345 0.060 1.00 54.35 124 GLU D C 1
ATOM 5060 O O . GLU D 1 124 ? 7.906 -25.458 0.421 1.00 50.93 124 GLU D O 1
ATOM 5066 N N . HIS D 1 125 ? 10.107 -25.499 0.903 1.00 54.14 125 HIS D N 1
ATOM 5067 C CA . HIS D 1 125 ? 9.877 -25.848 2.299 1.00 52.35 125 HIS D CA 1
ATOM 5068 C C . HIS D 1 125 ? 9.405 -24.648 3.111 1.00 52.83 125 HIS D C 1
ATOM 5069 O O . HIS D 1 125 ? 8.593 -24.801 4.030 1.00 51.66 125 HIS D O 1
ATOM 5076 N N . VAL D 1 126 ? 9.908 -23.451 2.795 1.00 52.01 126 VAL D N 1
ATOM 5077 C CA . VAL D 1 126 ? 9.509 -22.262 3.543 1.00 50.27 126 VAL D CA 1
ATOM 5078 C C . VAL D 1 126 ? 8.013 -22.021 3.403 1.00 53.23 126 VAL D C 1
ATOM 5079 O O . VAL D 1 126 ? 7.327 -21.690 4.379 1.00 54.99 126 VAL D O 1
ATOM 5083 N N . LYS D 1 127 ? 7.476 -22.204 2.193 1.00 52.93 127 LYS D N 1
ATOM 5084 C CA . LYS D 1 127 ? 6.047 -22.001 1.989 1.00 53.52 127 LYS D CA 1
ATOM 5085 C C . LYS D 1 127 ? 5.220 -23.000 2.790 1.00 54.83 127 LYS D C 1
ATOM 5086 O O . LYS D 1 127 ? 4.067 -22.714 3.134 1.00 56.51 127 LYS D O 1
ATOM 5092 N N . ILE D 1 128 ? 5.789 -24.166 3.109 1.00 55.30 128 ILE D N 1
ATOM 5093 C CA . ILE D 1 128 ? 5.104 -25.097 4.000 1.00 56.99 128 ILE D CA 1
ATOM 5094 C C . ILE D 1 128 ? 5.021 -24.517 5.406 1.00 57.38 128 ILE D C 1
ATOM 5095 O O . ILE D 1 128 ? 4.021 -24.700 6.112 1.00 57.04 128 ILE D O 1
ATOM 5100 N N . ILE D 1 129 ? 6.069 -23.809 5.835 1.00 57.28 129 ILE D N 1
ATOM 5101 C CA . ILE D 1 129 ? 6.033 -23.141 7.132 1.00 57.86 129 ILE D CA 1
ATOM 5102 C C . ILE D 1 129 ? 5.034 -21.992 7.106 1.00 59.88 129 ILE D C 1
ATOM 5103 O O . ILE D 1 129 ? 4.310 -21.758 8.082 1.00 61.66 129 ILE D O 1
ATOM 5108 N N . HIS D 1 130 ? 4.968 -21.269 5.985 1.00 59.57 130 HIS D N 1
ATOM 5109 C CA . HIS D 1 130 ? 4.022 -20.165 5.865 1.00 58.43 130 HIS D CA 1
ATOM 5110 C C . HIS D 1 130 ? 2.586 -20.650 6.006 1.00 58.48 130 HIS D C 1
ATOM 5111 O O . HIS D 1 130 ? 1.756 -19.981 6.634 1.00 59.75 130 HIS D O 1
ATOM 5118 N N . GLN D 1 131 ? 2.277 -21.815 5.442 1.00 58.37 131 GLN D N 1
ATOM 5119 C CA . GLN D 1 131 ? 0.926 -22.357 5.480 1.00 60.71 131 GLN D CA 1
ATOM 5120 C C . GLN D 1 131 ? 0.604 -23.067 6.792 1.00 59.60 131 GLN D C 1
ATOM 5121 O O . GLN D 1 131 ? -0.421 -23.754 6.874 1.00 60.94 131 GLN D O 1
ATOM 5127 N N . ALA D 1 132 ? 1.456 -22.924 7.809 1.00 58.22 132 ALA D N 1
ATOM 5128 C CA . ALA D 1 132 ? 1.155 -23.412 9.150 1.00 57.05 132 ALA D CA 1
ATOM 5129 C C . ALA D 1 132 ? 1.436 -22.324 10.177 1.00 55.88 132 ALA D C 1
ATOM 5130 O O . ALA D 1 132 ? 0.826 -22.295 11.252 1.00 54.77 132 ALA D O 1
ATOM 5132 N N . LEU D 1 133 ? 2.358 -21.425 9.846 1.00 55.07 133 LEU D N 1
ATOM 5133 C CA . LEU D 1 133 ? 2.748 -20.303 10.689 1.00 55.26 133 LEU D CA 1
ATOM 5134 C C . LEU D 1 133 ? 3.092 -19.125 9.787 1.00 53.40 133 LEU D C 1
ATOM 5135 O O . LEU D 1 133 ? 4.157 -19.116 9.157 1.00 51.29 133 LEU D O 1
ATOM 5140 N N . PRO D 1 134 ? 2.209 -18.133 9.685 1.00 54.00 134 PRO D N 1
ATOM 5141 C CA . PRO D 1 134 ? 2.428 -17.032 8.737 1.00 51.95 134 PRO D CA 1
ATOM 5142 C C . PRO D 1 134 ? 3.757 -16.333 8.981 1.00 51.80 134 PRO D C 1
ATOM 5143 O O . PRO D 1 134 ? 4.061 -15.894 10.094 1.00 51.39 134 PRO D O 1
ATOM 5147 N N . ILE D 1 135 ? 4.549 -16.244 7.922 1.00 53.37 135 ILE D N 1
ATOM 5148 C CA . ILE D 1 135 ? 5.896 -15.697 7.969 1.00 54.69 135 ILE D CA 1
ATOM 5149 C C . ILE D 1 135 ? 5.983 -14.577 6.945 1.00 56.94 135 ILE D C 1
ATOM 5150 O O . ILE D 1 135 ? 5.470 -14.705 5.828 1.00 58.52 135 ILE D O 1
ATOM 5155 N N . LYS D 1 136 ? 6.617 -13.471 7.332 1.00 57.79 136 LYS D N 1
ATOM 5156 C CA . LYS D 1 136 ? 6.707 -12.314 6.452 1.00 59.55 136 LYS D CA 1
ATOM 5157 C C . LYS D 1 136 ? 7.715 -12.500 5.322 1.00 60.92 136 LYS D C 1
ATOM 5158 O O . LYS D 1 136 ? 7.574 -11.856 4.276 1.00 62.69 136 LYS D O 1
ATOM 5164 N N . GLY D 1 137 ? 8.716 -13.359 5.498 1.00 59.99 137 GLY D N 1
ATOM 5165 C CA . GLY D 1 137 ? 9.690 -13.568 4.436 1.00 60.46 137 GLY D CA 1
ATOM 5166 C C . GLY D 1 137 ? 10.876 -14.384 4.908 1.00 60.04 137 GLY D C 1
ATOM 5167 O O . GLY D 1 137 ? 10.762 -15.202 5.826 1.00 58.85 137 GLY D O 1
ATOM 5168 N N . VAL D 1 138 ? 12.015 -14.156 4.259 1.00 60.92 138 VAL D N 1
ATOM 5169 C CA . VAL D 1 138 ? 13.258 -14.843 4.585 1.00 63.56 138 VAL D CA 1
ATOM 5170 C C . VAL D 1 138 ? 14.338 -13.797 4.822 1.00 71.00 138 VAL D C 1
ATOM 5171 O O . VAL D 1 138 ? 14.514 -12.885 4.008 1.00 75.69 138 VAL D O 1
ATOM 5175 N N . TYR D 1 139 ? 15.055 -13.930 5.934 1.00 74.37 139 TYR D N 1
ATOM 5176 C CA . TYR D 1 139 ? 16.155 -13.046 6.286 1.00 77.80 139 TYR D CA 1
ATOM 5177 C C . TYR D 1 139 ? 17.472 -13.809 6.212 1.00 78.70 139 TYR D C 1
ATOM 5178 O O . TYR D 1 139 ? 17.516 -15.024 6.423 1.00 77.86 139 TYR D O 1
ATOM 5187 N N . LEU D 1 140 ? 18.549 -13.089 5.904 1.00 79.80 140 LEU D N 1
ATOM 5188 C CA . LEU D 1 140 ? 19.864 -13.712 5.842 1.00 81.42 140 LEU D CA 1
ATOM 5189 C C . LEU D 1 140 ? 20.940 -12.644 5.959 1.00 86.17 140 LEU D C 1
ATOM 5190 O O . LEU D 1 140 ? 20.711 -11.466 5.670 1.00 87.73 140 LEU D O 1
ATOM 5195 N N . ASP D 1 141 ? 22.122 -13.081 6.381 1.00 88.80 141 ASP D N 1
ATOM 5196 C CA . ASP D 1 141 ? 23.321 -12.249 6.427 1.00 93.27 141 ASP D CA 1
ATOM 5197 C C . ASP D 1 141 ? 24.260 -12.764 5.340 1.00 99.59 141 ASP D C 1
ATOM 5198 O O . ASP D 1 141 ? 24.934 -13.783 5.520 1.00 98.36 141 ASP D O 1
ATOM 5203 N N . ALA D 1 142 ? 24.294 -12.060 4.210 1.00 106.60 142 ALA D N 1
ATOM 5204 C CA . ALA D 1 142 ? 25.051 -12.506 3.045 1.00 113.82 142 ALA D CA 1
ATOM 5205 C C . ALA D 1 142 ? 26.532 -12.196 3.229 1.00 122.73 142 ALA D C 1
ATOM 5206 O O . ALA D 1 142 ? 26.919 -11.027 3.320 1.00 125.75 142 ALA D O 1
ATOM 5208 N N . ASP D 1 143 ? 27.357 -13.241 3.272 1.00 128.15 143 ASP D N 1
ATOM 5209 C CA . ASP D 1 143 ? 28.797 -13.052 3.326 1.00 134.50 143 ASP D CA 1
ATOM 5210 C C . ASP D 1 143 ? 29.258 -12.235 2.119 1.00 138.39 143 ASP D C 1
ATOM 5211 O O . ASP D 1 143 ? 28.619 -12.262 1.062 1.00 139.39 143 ASP D O 1
ATOM 5216 N N . PRO D 1 144 ? 30.370 -11.498 2.246 1.00 141.77 144 PRO D N 1
ATOM 5217 C CA . PRO D 1 144 ? 30.812 -10.621 1.150 1.00 144.61 144 PRO D CA 1
ATOM 5218 C C . PRO D 1 144 ? 31.081 -11.334 -0.170 1.00 144.19 144 PRO D C 1
ATOM 5219 O O . PRO D 1 144 ? 31.430 -10.687 -1.163 1.00 149.60 144 PRO D O 1
ATOM 5223 N N . ALA D 1 145 ? 30.924 -12.657 -0.202 1.00 137.81 145 ALA D N 1
ATOM 5224 C CA . ALA D 1 145 ? 31.121 -13.438 -1.416 1.00 135.31 145 ALA D CA 1
ATOM 5225 C C . ALA D 1 145 ? 29.829 -13.717 -2.176 1.00 129.23 145 ALA D C 1
ATOM 5226 O O . ALA D 1 145 ? 29.825 -13.669 -3.410 1.00 131.24 145 ALA D O 1
ATOM 5228 N N . ALA D 1 146 ? 28.729 -14.003 -1.479 1.00 120.92 146 ALA D N 1
ATOM 5229 C CA . ALA D 1 146 ? 27.538 -14.557 -2.114 1.00 113.84 146 ALA D CA 1
ATOM 5230 C C . ALA D 1 146 ? 26.335 -13.621 -2.040 1.00 109.61 146 ALA D C 1
ATOM 5231 O O . ALA D 1 146 ? 25.198 -14.082 -1.936 1.00 108.64 146 ALA D O 1
ATOM 5233 N N . ILE D 1 147 ? 26.556 -12.307 -2.103 1.00 107.70 147 ILE D N 1
ATOM 5234 C CA . ILE D 1 147 ? 25.428 -11.378 -2.127 1.00 103.56 147 ILE D CA 1
ATOM 5235 C C . ILE D 1 147 ? 24.754 -11.401 -3.493 1.00 102.95 147 ILE D C 1
ATOM 5236 O O . ILE D 1 147 ? 23.532 -11.559 -3.599 1.00 101.83 147 ILE D O 1
ATOM 5241 N N . ASN D 1 148 ? 25.543 -11.245 -4.559 1.00 104.79 148 ASN D N 1
ATOM 5242 C CA . ASN D 1 148 ? 24.994 -11.274 -5.909 1.00 104.14 148 ASN D CA 1
ATOM 5243 C C . ASN D 1 148 ? 24.347 -12.613 -6.240 1.00 104.59 148 ASN D C 1
ATOM 5244 O O . ASN D 1 148 ? 23.562 -12.691 -7.191 1.00 106.83 148 ASN D O 1
ATOM 5249 N N . PHE D 1 149 ? 24.667 -13.668 -5.489 1.00 102.03 149 PHE D N 1
ATOM 5250 C CA . PHE D 1 149 ? 23.891 -14.900 -5.571 1.00 100.50 149 PHE D CA 1
ATOM 5251 C C . PHE D 1 149 ? 22.443 -14.637 -5.177 1.00 97.51 149 PHE D C 1
ATOM 5252 O O . PHE D 1 149 ? 21.527 -14.760 -5.998 1.00 96.61 149 PHE D O 1
ATOM 5260 N N . TYR D 1 150 ? 22.218 -14.259 -3.916 1.00 94.63 150 TYR D N 1
ATOM 5261 C CA . TYR D 1 150 ? 20.854 -14.023 -3.459 1.00 91.22 150 TYR D CA 1
ATOM 5262 C C . TYR D 1 150 ? 20.209 -12.862 -4.205 1.00 94.59 150 TYR D C 1
ATOM 5263 O O . TYR D 1 150 ? 18.988 -12.854 -4.399 1.00 93.27 150 TYR D O 1
ATOM 5272 N N . ALA D 1 151 ? 21.012 -11.893 -4.658 1.00 99.05 151 ALA D N 1
ATOM 5273 C CA . ALA D 1 151 ? 20.461 -10.700 -5.294 1.00 100.77 151 ALA D CA 1
ATOM 5274 C C . ALA D 1 151 ? 19.742 -11.035 -6.597 1.00 101.96 151 ALA D C 1
ATOM 5275 O O . ALA D 1 151 ? 18.670 -10.487 -6.877 1.00 101.28 151 ALA D O 1
ATOM 5277 N N . ARG D 1 152 ? 20.313 -11.931 -7.405 1.00 103.85 152 ARG D N 1
ATOM 5278 C CA . ARG D 1 152 ? 19.702 -12.264 -8.686 1.00 104.76 152 ARG D CA 1
ATOM 5279 C C . ARG D 1 152 ? 18.388 -13.018 -8.528 1.00 103.14 152 ARG D C 1
ATOM 5280 O O . ARG D 1 152 ? 17.576 -13.018 -9.459 1.00 103.25 152 ARG D O 1
ATOM 5288 N N . LEU D 1 153 ? 18.153 -13.648 -7.375 1.00 102.54 153 LEU D N 1
ATOM 5289 C CA . LEU D 1 153 ? 16.966 -14.465 -7.157 1.00 101.40 153 LEU D CA 1
ATOM 5290 C C . LEU D 1 153 ? 15.893 -13.737 -6.353 1.00 102.55 153 LEU D C 1
ATOM 5291 O O . LEU D 1 153 ? 15.134 -14.372 -5.611 1.00 103.70 153 LEU D O 1
ATOM 5296 N N . GLY D 1 154 ? 15.816 -12.414 -6.485 1.00 102.19 154 GLY D N 1
ATOM 5297 C CA . GLY D 1 154 ? 14.744 -11.636 -5.904 1.00 101.09 154 GLY D CA 1
ATOM 5298 C C . GLY D 1 154 ? 15.084 -10.917 -4.616 1.00 100.44 154 GLY D C 1
ATOM 5299 O O . GLY D 1 154 ? 14.322 -10.032 -4.206 1.00 100.70 154 GLY D O 1
ATOM 5300 N N . PHE D 1 155 ? 16.195 -11.258 -3.969 1.00 95.59 155 PHE D N 1
ATOM 5301 C CA . PHE D 1 155 ? 16.513 -10.652 -2.686 1.00 90.53 155 PHE D CA 1
ATOM 5302 C C . PHE D 1 155 ? 16.944 -9.197 -2.861 1.00 92.27 155 PHE D C 1
ATOM 5303 O O . PHE D 1 155 ? 17.339 -8.758 -3.946 1.00 95.46 155 PHE D O 1
ATOM 5311 N N . VAL D 1 156 ? 16.854 -8.446 -1.765 1.00 88.76 156 VAL D N 1
ATOM 5312 C CA . VAL D 1 156 ? 17.330 -7.072 -1.700 1.00 87.70 156 VAL D CA 1
ATOM 5313 C C . VAL D 1 156 ? 18.180 -6.923 -0.447 1.00 86.69 156 VAL D C 1
ATOM 5314 O O . VAL D 1 156 ? 17.950 -7.592 0.565 1.00 84.07 156 VAL D O 1
ATOM 5318 N N . GLN D 1 157 ? 19.176 -6.047 -0.522 1.00 89.34 157 GLN D N 1
ATOM 5319 C CA . GLN D 1 157 ? 20.024 -5.773 0.626 1.00 91.43 157 GLN D CA 1
ATOM 5320 C C . GLN D 1 157 ? 19.497 -4.557 1.379 1.00 94.45 157 GLN D C 1
ATOM 5321 O O . GLN D 1 157 ? 18.882 -3.659 0.798 1.00 97.21 157 GLN D O 1
ATOM 5327 N N . LEU D 1 158 ? 19.725 -4.549 2.691 1.00 94.90 158 LEU D N 1
ATOM 5328 C CA . LEU D 1 158 ? 19.157 -3.527 3.560 1.00 97.39 158 LEU D CA 1
ATOM 5329 C C . LEU D 1 158 ? 20.142 -2.430 3.933 1.00 102.42 158 LEU D C 1
ATOM 5330 O O . LEU D 1 158 ? 19.736 -1.272 4.073 1.00 102.79 158 LEU D O 1
ATOM 5335 N N . SER D 1 159 ? 21.420 -2.761 4.093 1.00 107.39 159 SER D N 1
ATOM 5336 C CA . SER D 1 159 ? 22.427 -1.789 4.485 1.00 113.51 159 SER D CA 1
ATOM 5337 C C . SER D 1 159 ? 23.692 -2.029 3.675 1.00 117.96 159 SER D C 1
ATOM 5338 O O . SER D 1 159 ? 23.840 -3.047 2.995 1.00 117.10 159 SER D O 1
ATOM 5341 N N . ALA D 1 160 ? 24.608 -1.067 3.750 1.00 123.31 160 ALA D N 1
ATOM 5342 C CA . ALA D 1 160 ? 25.902 -1.168 3.094 1.00 128.96 160 ALA D CA 1
ATOM 5343 C C . ALA D 1 160 ? 27.019 -1.549 4.054 1.00 133.31 160 ALA D C 1
ATOM 5344 O O . ALA D 1 160 ? 28.165 -1.704 3.620 1.00 136.48 160 ALA D O 1
ATOM 5346 N N . THR D 1 161 ? 26.718 -1.705 5.342 1.00 134.39 161 THR D N 1
ATOM 5347 C CA . THR D 1 161 ? 27.745 -2.005 6.324 1.00 137.43 161 THR D CA 1
ATOM 5348 C C . THR D 1 161 ? 27.548 -3.398 6.914 1.00 136.89 161 THR D C 1
ATOM 5349 O O . THR D 1 161 ? 26.420 -3.895 6.993 1.00 132.08 161 THR D O 1
ATOM 5353 N N . PRO D 1 162 ? 28.634 -4.054 7.325 1.00 142.56 162 PRO D N 1
ATOM 5354 C CA . PRO D 1 162 ? 28.516 -5.397 7.903 1.00 143.47 162 PRO D CA 1
ATOM 5355 C C . PRO D 1 162 ? 27.658 -5.407 9.158 1.00 145.39 162 PRO D C 1
ATOM 5356 O O . PRO D 1 162 ? 27.606 -4.432 9.910 1.00 148.14 162 PRO D O 1
ATOM 5360 N N . ASN D 1 163 ? 26.968 -6.529 9.373 1.00 145.04 163 ASN D N 1
ATOM 5361 C CA . ASN D 1 163 ? 26.159 -6.676 10.576 1.00 143.89 163 ASN D CA 1
ATOM 5362 C C . ASN D 1 163 ? 27.052 -6.638 11.809 1.00 145.91 163 ASN D C 1
ATOM 5363 O O . ASN D 1 163 ? 27.024 -5.671 12.576 1.00 147.51 163 ASN D O 1
ATOM 5368 N N . ALA D 1 164 ? 27.850 -7.687 12.002 1.00 145.78 164 ALA D N 1
ATOM 5369 C CA . ALA D 1 164 ? 28.983 -7.651 12.919 1.00 147.38 164 ALA D CA 1
ATOM 5370 C C . ALA D 1 164 ? 30.222 -8.355 12.393 1.00 144.42 164 ALA D C 1
ATOM 5371 O O . ALA D 1 164 ? 31.328 -8.011 12.824 1.00 149.33 164 ALA D O 1
ATOM 5373 N N . PHE D 1 165 ? 30.091 -9.310 11.467 1.00 136.26 165 PHE D N 1
ATOM 5374 C CA . PHE D 1 165 ? 31.180 -10.209 11.098 1.00 136.05 165 PHE D CA 1
ATOM 5375 C C . PHE D 1 165 ? 31.529 -10.129 9.615 1.00 138.01 165 PHE D C 1
ATOM 5376 O O . PHE D 1 165 ? 32.216 -11.016 9.099 1.00 141.02 165 PHE D O 1
ATOM 5384 N N . GLY D 1 166 ? 31.065 -9.094 8.911 1.00 140.29 166 GLY D N 1
ATOM 5385 C CA . GLY D 1 166 ? 31.387 -8.880 7.515 1.00 143.06 166 GLY D CA 1
ATOM 5386 C C . GLY D 1 166 ? 30.212 -9.056 6.571 1.00 140.08 166 GLY D C 1
ATOM 5387 O O . GLY D 1 166 ? 30.201 -8.449 5.493 1.00 144.03 166 GLY D O 1
ATOM 5388 N N . ALA D 1 167 ? 29.227 -9.868 6.950 1.00 131.36 167 ALA D N 1
ATOM 5389 C CA . ALA D 1 167 ? 28.102 -10.148 6.071 1.00 125.31 167 ALA D CA 1
ATOM 5390 C C . ALA D 1 167 ? 27.191 -8.925 5.949 1.00 125.01 167 ALA D C 1
ATOM 5391 O O . ALA D 1 167 ? 27.353 -7.920 6.643 1.00 125.15 167 ALA D O 1
ATOM 5393 N N . VAL D 1 168 ? 26.216 -9.018 5.049 1.00 123.96 168 VAL D N 1
ATOM 5394 C CA . VAL D 1 168 ? 25.279 -7.919 4.815 1.00 121.53 168 VAL D CA 1
ATOM 5395 C C . VAL D 1 168 ? 23.850 -8.444 4.917 1.00 115.92 168 VAL D C 1
ATOM 5396 O O . VAL D 1 168 ? 23.533 -9.497 4.345 1.00 114.57 168 VAL D O 1
ATOM 5400 N N . PRO D 1 169 ? 22.963 -7.760 5.642 1.00 110.24 169 PRO D N 1
ATOM 5401 C CA . PRO D 1 169 ? 21.593 -8.265 5.793 1.00 104.03 169 PRO D CA 1
ATOM 5402 C C . PRO D 1 169 ? 20.799 -8.152 4.500 1.00 97.84 169 PRO D C 1
ATOM 5403 O O . PRO D 1 169 ? 20.848 -7.137 3.801 1.00 98.90 169 PRO D O 1
ATOM 5407 N N . MET D 1 170 ? 20.056 -9.214 4.191 1.00 90.16 170 MET D N 1
ATOM 5408 C CA . MET D 1 170 ? 19.186 -9.257 3.027 1.00 85.50 170 MET D CA 1
ATOM 5409 C C . MET D 1 170 ? 17.817 -9.778 3.439 1.00 77.52 170 MET D C 1
ATOM 5410 O O . MET D 1 170 ? 17.646 -10.348 4.520 1.00 74.73 170 MET D O 1
ATOM 5415 N N . PHE D 1 171 ?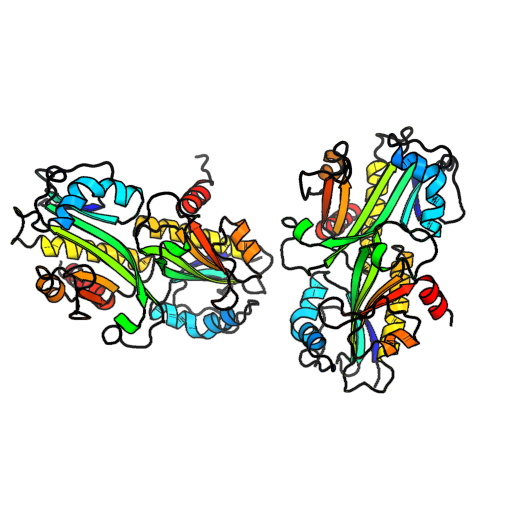 16.837 -9.580 2.559 1.00 73.92 171 PHE D N 1
ATOM 5416 C CA . PHE D 1 171 ? 15.473 -10.003 2.841 1.00 70.01 171 PHE D CA 1
ATOM 5417 C C . PHE D 1 171 ? 14.721 -10.187 1.531 1.00 72.00 171 PHE D C 1
ATOM 5418 O O . PHE D 1 171 ? 14.994 -9.502 0.542 1.00 75.05 171 PHE D O 1
ATOM 5426 N N . LEU D 1 172 ? 13.773 -11.123 1.539 1.00 70.67 172 LEU D N 1
ATOM 5427 C CA . LEU D 1 172 ? 12.878 -11.348 0.409 1.00 71.94 172 LEU D CA 1
ATOM 5428 C C . LEU D 1 172 ? 11.475 -11.583 0.946 1.00 69.68 172 LEU D C 1
ATOM 5429 O O . LEU D 1 172 ? 11.264 -12.491 1.756 1.00 64.10 172 LEU D O 1
ATOM 5434 N N . ALA D 1 173 ? 10.524 -10.768 0.493 1.00 72.69 173 ALA D N 1
ATOM 5435 C CA . ALA D 1 173 ? 9.150 -10.887 0.961 1.00 71.79 173 ALA D CA 1
ATOM 5436 C C . ALA D 1 173 ? 8.555 -12.229 0.550 1.00 70.71 173 ALA D C 1
ATOM 5437 O O . ALA D 1 173 ? 8.884 -12.788 -0.499 1.00 72.20 173 ALA D O 1
ATOM 5439 N N . ILE D 1 174 ? 7.659 -12.743 1.396 1.00 66.48 174 ILE D N 1
ATOM 5440 C CA . ILE D 1 174 ? 7.060 -14.047 1.145 1.00 64.28 174 ILE D CA 1
ATOM 5441 C C . ILE D 1 174 ? 6.144 -14.023 -0.071 1.00 65.61 174 ILE D C 1
ATOM 5442 O O . ILE D 1 174 ? 5.935 -15.065 -0.706 1.00 64.92 174 ILE D O 1
ATOM 5447 N N . GLN D 1 175 ? 5.598 -12.856 -0.422 1.00 65.94 175 GLN D N 1
ATOM 5448 C CA . GLN D 1 175 ? 4.743 -12.766 -1.600 1.00 66.10 175 GLN D CA 1
ATOM 5449 C C . GLN D 1 175 ? 5.512 -13.103 -2.870 1.00 62.59 175 GLN D C 1
ATOM 5450 O O . GLN D 1 175 ? 4.956 -13.717 -3.789 1.00 61.80 175 GLN D O 1
ATOM 5456 N N . HIS D 1 176 ? 6.791 -12.730 -2.935 1.00 63.62 176 HIS D N 1
ATOM 5457 C CA . HIS D 1 176 ? 7.591 -13.028 -4.117 1.00 65.95 176 HIS D CA 1
ATOM 5458 C C . HIS D 1 176 ? 8.005 -14.492 -4.160 1.00 61.51 176 HIS D C 1
ATOM 5459 O O . HIS D 1 176 ? 8.055 -15.093 -5.239 1.00 61.66 176 HIS D O 1
ATOM 5466 N N . ILE D 1 177 ? 8.310 -15.080 -3.001 1.00 59.66 177 ILE D N 1
ATOM 5467 C CA . ILE D 1 177 ? 8.653 -16.498 -2.956 1.00 60.77 177 ILE D CA 1
ATOM 5468 C C . ILE D 1 177 ? 7.486 -17.336 -3.458 1.00 64.14 177 ILE D C 1
ATOM 5469 O O . ILE D 1 177 ? 7.650 -18.207 -4.319 1.00 65.67 177 ILE D O 1
ATOM 5474 N N . LEU D 1 178 ? 6.284 -17.070 -2.940 1.00 64.76 178 LEU D N 1
ATOM 5475 C CA . LEU D 1 178 ? 5.101 -17.793 -3.395 1.00 64.81 178 LEU D CA 1
ATOM 5476 C C . LEU D 1 178 ? 4.853 -17.583 -4.883 1.00 65.75 178 LEU D C 1
ATOM 5477 O O . LEU D 1 178 ? 4.317 -18.473 -5.555 1.00 66.01 178 LEU D O 1
ATOM 5482 N N . ALA D 1 179 ? 5.235 -16.420 -5.416 1.00 67.11 179 ALA D N 1
ATOM 5483 C CA . ALA D 1 179 ? 5.095 -16.179 -6.848 1.00 69.90 179 ALA D CA 1
ATOM 5484 C C . ALA D 1 179 ? 6.205 -16.858 -7.640 1.00 74.37 179 ALA D C 1
ATOM 5485 O O . ALA D 1 179 ? 5.971 -17.340 -8.754 1.00 76.15 179 ALA D O 1
ATOM 5487 N N . ALA D 1 180 ? 7.418 -16.909 -7.081 1.00 76.61 180 ALA D N 1
ATOM 5488 C CA . ALA D 1 180 ? 8.519 -17.581 -7.762 1.00 80.11 180 ALA D CA 1
ATOM 5489 C C . ALA D 1 180 ? 8.282 -19.081 -7.867 1.00 84.31 180 ALA D C 1
ATOM 5490 O O . ALA D 1 180 ? 8.735 -19.713 -8.829 1.00 85.61 180 ALA D O 1
ATOM 5492 N N . LEU D 1 181 ? 7.579 -19.667 -6.894 1.00 86.38 181 LEU D N 1
ATOM 5493 C CA . LEU D 1 181 ? 7.252 -21.086 -6.956 1.00 88.90 181 LEU D CA 1
ATOM 5494 C C . LEU D 1 181 ? 6.178 -21.385 -7.995 1.00 94.72 181 LEU D C 1
ATOM 5495 O O . LEU D 1 181 ? 6.037 -22.541 -8.408 1.00 95.35 181 LEU D O 1
ATOM 5500 N N . GLU D 1 182 ? 5.423 -20.371 -8.424 1.00 101.71 182 GLU D N 1
ATOM 5501 C CA . GLU D 1 182 ? 4.416 -20.580 -9.459 1.00 105.36 182 GLU D CA 1
ATOM 5502 C C . GLU D 1 182 ? 5.048 -20.736 -10.837 1.00 107.82 182 GLU D C 1
ATOM 5503 O O . GLU D 1 182 ? 4.468 -21.398 -11.706 1.00 109.53 182 GLU D O 1
ATOM 5509 N N . HIS D 1 183 ? 6.226 -20.145 -11.045 1.00 105.99 183 HIS D N 1
ATOM 5510 C CA . HIS D 1 183 ? 6.959 -20.170 -12.318 1.00 105.12 183 HIS D CA 1
ATOM 5511 C C . HIS D 1 183 ? 6.051 -20.028 -13.541 1.00 107.57 183 HIS D C 1
ATOM 5512 O O . HIS D 1 183 ? 6.327 -20.582 -14.604 1.00 109.69 183 HIS D O 1
#

Radius of gyration: 34.49 Å; Cα contacts (8 Å, |Δi|>4): 1325; chains: 4; bounding box: 96×54×97 Å

InterPro domains:
  IPR000182 GNAT domain [PF13508] (72-156)
  IPR016181 Acyl-CoA N-acyltransferase [SSF55729] (42-165)

Nearest PDB structures (foldseek):
  7byy-assembly1_B  TM=9.834E-01  e=3.574E-32  Escherichia coli
  6ajn-assembly1_A  TM=8.459E-01  e=2.593E-13  Escherichia coli
  6gtp-assembly1_A-2  TM=8.176E-01  e=1.308E-11  Escherichia coli
  7f36-assembly1_D  TM=9.031E-01  e=2.873E-10  Salmonella enterica subsp. enterica serovar Typhimurium str. LT2
  7f37-assembly1_A  TM=7.771E-01  e=2.551E-10  Escherichia coli O157:H7